Protein AF-A0A3B9IKQ6-F1 (afdb_monomer)

Sequence (474 aa):
INIDSLITGDFMYAHAGTNYLTDPALKSYWTRIHAIADELGIDLRSNPGLNPHYPVDTGCCSDAGNYEDLNIPVLWLEATNWEIGDLDGYTQTTNPGIPGGASWHDPAIDNWDVLEAAFGPDHIPGRLEDWSRLLTRLLVELTNADLAASAQSGAGFSLAMTDQLARDHQAFQAAVDRAVLALFTRRPGLGETSVDVFVEGLARPGGFDGAATADHETAGRIGFRADHRLSDLVTLGADLHLSRGRDDLAGGSDLDRTGVAFGLGVLVNDGAPGWLAASVSAGYARVDGTRAFTMASGLGATILDQRFDGQTNARSFGARIEGGWDLALGGIATGPVVGLDYTRYELDGFTETGPARTALTYPDQSYNSAQGELGWRVRGSVAIGETTTLAPYARAGWVHEFADGRPDTIRLTAGDGSSRQVVLAEADDDFGRATLGARIFFGETVSTYAEVETRFGHDDGAQTAVIAGLSLRF

Nearest PDB structures (foldseek):
  8the-assembly1_A  TM=3.976E-01  e=2.401E-04  Pseudomonas aeruginosa
  5c58-assembly1_A  TM=3.822E-01  e=7.955E-04  Serratia marcescens
  4epa-assembly1_A  TM=3.831E-01  e=1.615E-03  Yersinia pestis
  6z8i-assembly1_B  TM=3.381E-01  e=3.461E-03  Bacteroides thetaiotaomicron VPI-5482
  6v81-assembly1_A  TM=2.107E-01  e=6.498E-05  Escherichia coli BW25113

pLDDT: mean 93.84, std 6.69, range [51.78, 98.81]

Solvent-accessible surface area (backbone atoms only — not comparable to full-atom values): 23428 Å² total; per-residue (Å²): 113,41,84,46,60,68,66,58,34,74,41,39,35,47,14,17,35,68,47,20,82,82,39,67,74,33,32,51,60,34,60,49,44,50,54,50,23,62,76,71,72,47,81,64,39,54,39,84,33,84,25,88,92,36,47,59,37,24,57,73,83,50,90,57,51,77,39,32,87,67,75,46,62,30,29,39,36,32,19,20,28,58,88,37,80,86,31,67,44,71,28,8,33,90,52,80,67,37,72,88,17,47,62,73,99,38,74,92,53,49,38,69,71,46,47,30,70,51,66,35,81,62,46,59,60,49,40,54,50,53,52,49,52,51,51,52,51,42,52,31,62,76,70,40,50,54,49,54,52,34,47,52,54,49,50,54,53,51,49,33,52,54,51,52,52,53,50,52,52,51,53,52,49,51,54,50,52,53,51,58,56,42,42,81,79,60,60,58,54,80,74,31,66,34,38,37,43,33,41,38,41,37,42,27,61,41,36,86,76,32,75,43,68,35,54,32,36,42,34,39,35,42,37,40,36,39,39,34,17,77,44,76,41,39,33,40,38,37,38,44,36,40,37,41,37,40,34,42,25,74,80,74,16,38,40,38,36,44,35,42,35,38,37,44,34,38,39,42,41,66,82,58,47,53,36,38,38,40,36,39,36,43,36,41,33,42,39,39,35,37,48,41,46,72,42,60,46,99,85,68,50,77,77,43,79,47,75,30,46,36,60,36,45,36,40,36,44,35,40,35,40,37,36,35,44,38,48,78,56,96,65,32,34,34,33,50,34,44,36,41,37,38,35,40,41,39,36,53,46,35,57,35,47,74,88,51,52,58,28,44,35,45,60,66,46,73,42,38,40,32,37,37,35,51,30,41,38,40,38,38,64,43,75,52,78,95,52,30,37,42,33,41,37,37,36,42,29,46,36,37,45,77,43,80,31,58,69,45,58,49,63,35,30,30,60,76,70,53,70,48,78,43,80,48,75,69,60,74,50,56,34,35,42,37,37,45,35,37,37,40,33,48,59,91,37,39,35,38,38,43,35,39,39,37,41,37,76,37,87,57,25,32,42,49,38,42,36,41,36,44,36,41,46,88

Radius of gyration: 33.31 Å; Cα contacts (8 Å, |Δi|>4): 1153; chains: 1; bounding box: 73×35×96 Å

Structure (mmCIF, N/CA/C/O backbone):
data_AF-A0A3B9IKQ6-F1
#
_entry.id   AF-A0A3B9IKQ6-F1
#
loop_
_atom_site.group_PDB
_atom_site.id
_atom_site.type_symbol
_atom_site.label_atom_id
_atom_site.label_alt_id
_atom_site.label_comp_id
_atom_site.label_asym_id
_atom_site.label_entity_id
_atom_site.label_seq_id
_atom_site.pdbx_PDB_ins_code
_atom_site.Cartn_x
_atom_site.Cartn_y
_atom_site.Cartn_z
_atom_site.occupancy
_atom_site.B_iso_or_equiv
_atom_site.auth_seq_id
_atom_site.auth_comp_id
_atom_site.auth_asym_id
_atom_site.auth_atom_id
_atom_site.pdbx_PDB_model_num
ATOM 1 N N . ILE A 1 1 ? 12.508 -1.758 -36.535 1.00 91.88 1 ILE A N 1
ATOM 2 C CA . ILE A 1 1 ? 13.835 -1.910 -35.897 1.00 91.88 1 ILE A CA 1
ATOM 3 C C . ILE A 1 1 ? 14.622 -2.874 -36.767 1.00 91.88 1 ILE A C 1
ATOM 5 O O . ILE A 1 1 ? 14.152 -3.988 -36.962 1.00 91.88 1 ILE A O 1
ATOM 9 N N . ASN A 1 2 ? 15.725 -2.413 -37.344 1.00 91.81 2 ASN A N 1
ATOM 10 C CA . ASN A 1 2 ? 16.659 -3.197 -38.141 1.00 91.81 2 ASN A CA 1
ATOM 11 C C . ASN A 1 2 ? 17.835 -3.597 -37.259 1.00 91.81 2 ASN A C 1
ATOM 13 O O . ASN A 1 2 ? 18.358 -2.750 -36.537 1.00 91.81 2 ASN A O 1
ATOM 17 N N . ILE A 1 3 ? 18.234 -4.860 -37.323 1.00 91.44 3 ILE A N 1
ATOM 18 C CA . ILE A 1 3 ? 19.357 -5.398 -36.562 1.00 91.44 3 ILE A CA 1
ATOM 19 C C . ILE A 1 3 ? 20.368 -5.894 -37.584 1.00 91.44 3 ILE A C 1
ATOM 21 O O . ILE A 1 3 ? 20.080 -6.861 -38.285 1.00 91.44 3 ILE A O 1
ATOM 25 N N . ASP A 1 4 ? 21.514 -5.229 -37.675 1.00 85.56 4 ASP A N 1
ATOM 26 C CA . ASP A 1 4 ? 22.521 -5.513 -38.695 1.00 85.56 4 ASP A CA 1
ATOM 27 C C . ASP A 1 4 ? 23.911 -5.516 -38.061 1.00 85.56 4 ASP A C 1
ATOM 29 O O . ASP A 1 4 ? 24.271 -4.577 -37.367 1.00 85.56 4 ASP A O 1
ATOM 33 N N . SER A 1 5 ? 24.660 -6.607 -38.222 1.00 87.56 5 SER A N 1
ATOM 34 C CA . SER A 1 5 ? 25.986 -6.818 -37.621 1.00 87.56 5 SER A CA 1
ATOM 35 C C . SER A 1 5 ? 26.187 -6.232 -36.215 1.00 87.56 5 SER A C 1
ATOM 37 O O . SER A 1 5 ? 26.861 -5.226 -36.012 1.00 87.56 5 SER A O 1
ATOM 39 N N . LEU A 1 6 ? 25.653 -6.906 -35.201 1.00 92.38 6 LEU A N 1
ATOM 40 C CA . LEU A 1 6 ? 25.695 -6.427 -33.816 1.00 92.38 6 LEU A CA 1
ATOM 41 C C . LEU A 1 6 ? 27.031 -6.628 -33.083 1.00 92.38 6 LEU A C 1
ATOM 43 O O . LEU A 1 6 ? 27.211 -6.095 -31.983 1.00 92.38 6 LEU A O 1
ATOM 47 N N . ILE A 1 7 ? 27.933 -7.431 -33.648 1.00 93.69 7 ILE A N 1
ATOM 48 C CA . ILE A 1 7 ? 29.144 -7.902 -32.965 1.00 93.69 7 ILE A CA 1
ATOM 49 C C . ILE A 1 7 ? 30.390 -7.214 -33.509 1.00 93.69 7 ILE A C 1
ATOM 51 O O . ILE A 1 7 ? 31.175 -6.664 -32.739 1.00 93.69 7 ILE A O 1
ATOM 55 N N . THR A 1 8 ? 30.581 -7.238 -34.823 1.00 92.62 8 THR A N 1
ATOM 56 C CA . THR A 1 8 ? 31.809 -6.742 -35.441 1.00 92.62 8 THR A CA 1
ATOM 57 C C . THR A 1 8 ? 31.785 -5.232 -35.526 1.00 92.62 8 THR A C 1
ATOM 59 O O . THR A 1 8 ? 30.981 -4.679 -36.258 1.00 92.62 8 THR A O 1
ATOM 62 N N . GLY A 1 9 ? 32.673 -4.562 -34.796 1.00 93.94 9 GLY A N 1
ATOM 63 C CA . GLY A 1 9 ? 32.866 -3.121 -34.909 1.00 93.94 9 GLY A CA 1
ATOM 64 C C . GLY A 1 9 ? 33.375 -2.474 -33.629 1.00 93.94 9 GLY A C 1
ATOM 65 O O . GLY A 1 9 ? 33.215 -3.017 -32.534 1.00 93.94 9 GLY A O 1
ATOM 66 N N . ASP A 1 10 ? 33.984 -1.297 -33.767 1.00 95.75 10 ASP A N 1
ATOM 67 C CA . ASP A 1 10 ? 34.615 -0.611 -32.633 1.00 95.75 10 ASP A CA 1
ATOM 68 C C . ASP A 1 10 ? 33.573 -0.094 -31.624 1.00 95.75 10 ASP A C 1
ATOM 70 O O . ASP A 1 10 ? 33.793 -0.174 -30.416 1.00 95.75 10 ASP A O 1
ATOM 74 N N . PHE A 1 11 ? 32.400 0.357 -32.086 1.00 96.81 11 PHE A N 1
ATOM 75 C CA . PHE A 1 11 ? 31.364 0.964 -31.238 1.00 96.81 11 PHE A CA 1
ATOM 76 C C . PHE A 1 11 ? 29.973 0.386 -31.513 1.00 96.81 11 PHE A C 1
ATOM 78 O O . PHE A 1 11 ? 29.773 -0.332 -32.493 1.00 96.81 11 PHE A O 1
ATOM 85 N N . MET A 1 12 ? 29.020 0.630 -30.613 1.00 97.69 12 MET A N 1
ATOM 86 C CA . MET A 1 12 ? 27.598 0.344 -30.829 1.00 97.69 12 MET A CA 1
ATOM 87 C C . MET A 1 12 ? 26.927 1.598 -31.366 1.00 97.69 12 MET A C 1
ATOM 89 O O . MET A 1 12 ? 27.164 2.688 -30.848 1.00 97.69 12 MET A O 1
ATOM 93 N N . TYR A 1 13 ? 26.061 1.446 -32.358 1.00 96.62 13 TYR A N 1
ATOM 94 C CA . TYR A 1 13 ? 25.337 2.554 -32.949 1.00 96.62 13 TYR A CA 1
ATOM 95 C C . TYR A 1 13 ? 23.838 2.286 -33.056 1.00 96.62 13 TYR A C 1
ATOM 97 O O . TYR A 1 13 ? 23.398 1.186 -33.389 1.00 96.62 13 TYR A O 1
ATOM 105 N N . ALA A 1 14 ? 23.056 3.332 -32.803 1.00 96.38 14 ALA A N 1
ATOM 106 C CA . ALA A 1 14 ? 21.633 3.381 -33.077 1.00 96.38 14 ALA A CA 1
ATOM 107 C C . ALA A 1 14 ? 21.286 4.640 -33.876 1.00 96.38 14 ALA A C 1
ATOM 109 O O . ALA A 1 14 ? 21.559 5.761 -33.436 1.00 96.38 14 ALA A O 1
ATOM 110 N N . HIS A 1 15 ? 20.637 4.455 -35.024 1.00 94.44 15 HIS A N 1
ATOM 111 C CA . HIS A 1 15 ? 20.332 5.515 -35.990 1.00 94.44 15 HIS A CA 1
ATOM 112 C C . HIS A 1 15 ? 18.843 5.569 -36.336 1.00 94.44 15 HIS A C 1
ATOM 114 O O . HIS A 1 15 ? 18.180 4.536 -36.376 1.00 94.44 15 HIS A O 1
ATOM 120 N N . ALA A 1 16 ? 18.318 6.757 -36.623 1.00 95.31 16 ALA A N 1
ATOM 121 C CA . ALA A 1 16 ? 16.944 6.980 -37.071 1.00 95.31 16 ALA A CA 1
ATOM 122 C C . ALA A 1 16 ? 16.836 7.040 -38.599 1.00 95.31 16 ALA A C 1
ATOM 124 O O . ALA A 1 16 ? 17.741 7.567 -39.232 1.00 95.31 16 ALA A O 1
ATOM 125 N N . GLY A 1 17 ? 15.695 6.625 -39.162 1.00 93.06 17 GLY A N 1
ATOM 126 C CA . GLY A 1 17 ? 15.324 6.776 -40.585 1.00 93.06 17 GLY A CA 1
ATOM 127 C C . GLY A 1 17 ? 15.611 8.153 -41.194 1.00 93.06 17 GLY A C 1
ATOM 128 O O . GLY A 1 17 ? 15.305 9.156 -40.561 1.00 93.06 17 GLY A O 1
ATOM 129 N N . THR A 1 18 ? 16.096 8.261 -42.437 1.00 92.31 18 THR A N 1
ATOM 130 C CA . THR A 1 18 ? 16.256 9.580 -43.095 1.00 92.31 18 THR A CA 1
ATOM 131 C C . THR A 1 18 ? 14.928 10.333 -43.212 1.00 92.31 18 THR A C 1
ATOM 133 O O . THR A 1 18 ? 14.910 11.566 -43.187 1.00 92.31 18 THR A O 1
ATOM 136 N N . ASN A 1 19 ? 13.803 9.611 -43.226 1.00 92.06 19 ASN A N 1
ATOM 137 C CA . ASN A 1 19 ? 12.459 10.180 -43.139 1.00 92.06 19 ASN A CA 1
ATOM 138 C C . ASN A 1 19 ? 12.243 11.110 -41.926 1.00 92.06 19 ASN A C 1
ATOM 140 O O . ASN A 1 19 ? 11.453 12.055 -42.036 1.00 92.06 19 ASN A O 1
ATOM 144 N N . TYR A 1 20 ? 12.987 10.952 -40.820 1.00 94.00 20 TYR A N 1
ATOM 145 C CA . TYR A 1 20 ? 12.881 11.865 -39.676 1.00 94.00 20 TYR A CA 1
ATOM 146 C C . TYR A 1 20 ? 13.282 13.309 -40.029 1.00 94.00 20 TYR A C 1
ATOM 148 O O . TYR A 1 20 ? 12.803 14.257 -39.405 1.00 94.00 20 TYR A O 1
ATOM 156 N N . LEU A 1 21 ? 14.143 13.504 -41.036 1.00 93.44 21 LEU A N 1
ATOM 157 C CA . LEU A 1 21 ? 14.555 14.836 -41.494 1.00 93.44 21 LEU A CA 1
ATOM 158 C C . LEU A 1 21 ? 13.370 15.640 -42.039 1.00 93.44 21 LEU A C 1
ATOM 160 O O . LEU A 1 21 ? 13.374 16.869 -41.978 1.00 93.44 21 LEU A O 1
ATOM 164 N N . THR A 1 22 ? 12.360 14.945 -42.567 1.00 94.19 22 THR A N 1
ATOM 165 C CA . THR A 1 22 ? 11.115 15.550 -43.052 1.00 94.19 22 THR A CA 1
ATOM 166 C C . THR A 1 22 ? 10.028 15.600 -41.982 1.00 94.19 22 THR A C 1
ATOM 168 O O . THR A 1 22 ? 9.298 16.587 -41.915 1.00 94.19 22 THR A O 1
ATOM 171 N N . ASP A 1 23 ? 9.958 14.585 -41.116 1.00 95.06 23 ASP A N 1
ATOM 172 C CA . ASP A 1 23 ? 9.051 14.533 -39.970 1.00 95.06 23 ASP A CA 1
ATOM 173 C C . ASP A 1 23 ? 9.818 14.167 -38.686 1.00 95.06 23 ASP A C 1
ATOM 175 O O . ASP A 1 23 ? 10.052 12.985 -38.409 1.00 95.06 23 ASP A O 1
ATOM 179 N N . PRO A 1 24 ? 10.175 15.161 -37.852 1.00 95.56 24 PRO A N 1
ATOM 180 C CA . PRO A 1 24 ? 10.923 14.927 -36.621 1.00 95.56 24 PRO A CA 1
ATOM 181 C C . PRO A 1 24 ? 10.269 13.936 -35.646 1.00 95.56 24 PRO A C 1
ATOM 183 O O . PRO A 1 24 ? 10.978 13.349 -34.826 1.00 95.56 24 PRO A O 1
ATOM 186 N N . ALA A 1 25 ? 8.949 13.708 -35.718 1.00 95.00 25 ALA A N 1
ATOM 187 C CA . ALA A 1 25 ? 8.264 12.734 -34.864 1.00 95.00 25 ALA A CA 1
ATOM 188 C C . ALA A 1 25 ? 8.708 11.284 -35.142 1.00 95.00 25 ALA A C 1
ATOM 190 O O . ALA A 1 25 ? 8.683 10.433 -34.245 1.00 95.00 25 ALA A O 1
ATOM 191 N N . LEU A 1 26 ? 9.189 10.999 -36.357 1.00 95.25 26 LEU A N 1
ATOM 192 C CA . LEU A 1 26 ? 9.688 9.678 -36.749 1.00 95.25 26 LEU A CA 1
ATOM 193 C C . LEU A 1 26 ? 11.037 9.331 -36.097 1.00 95.25 26 LEU A C 1
ATOM 195 O O . LEU A 1 26 ? 11.430 8.167 -36.097 1.00 95.25 26 LEU A O 1
ATOM 199 N N . LYS A 1 27 ? 11.697 10.295 -35.435 1.00 95.69 27 LYS A N 1
ATOM 200 C CA . LYS A 1 27 ? 12.903 10.066 -34.616 1.00 95.69 27 LYS A CA 1
ATOM 201 C C . LYS A 1 27 ? 12.607 9.413 -33.254 1.00 95.69 27 LYS A C 1
ATOM 203 O O . LYS A 1 27 ? 13.521 9.150 -32.477 1.00 95.69 27 LYS A O 1
ATOM 208 N N . SER A 1 28 ? 11.339 9.132 -32.950 1.00 94.56 28 SER A N 1
ATOM 209 C CA . SER A 1 28 ? 10.881 8.638 -31.642 1.00 94.56 28 SER A CA 1
ATOM 210 C C . SER A 1 28 ? 11.640 7.414 -31.112 1.00 94.56 28 SER A C 1
ATOM 212 O O . SER A 1 28 ? 12.016 7.404 -29.941 1.00 94.56 28 SER A O 1
ATOM 214 N N . TYR A 1 29 ? 11.915 6.402 -31.943 1.00 95.81 29 TYR A N 1
ATOM 215 C CA . TYR A 1 29 ? 12.634 5.193 -31.507 1.00 95.81 29 TYR A CA 1
ATOM 216 C C . TYR A 1 29 ? 14.092 5.477 -31.148 1.00 95.81 29 TYR A C 1
ATOM 218 O O . TYR A 1 29 ? 14.589 4.950 -30.155 1.00 95.81 29 TYR A O 1
ATOM 226 N N . TRP A 1 30 ? 14.750 6.344 -31.918 1.00 96.75 30 TRP A N 1
ATOM 227 C CA . TRP A 1 30 ? 16.113 6.791 -31.642 1.00 96.75 30 TRP A CA 1
ATOM 228 C C . TRP A 1 30 ? 16.173 7.572 -30.333 1.00 96.75 30 TRP A C 1
ATOM 230 O O . TRP A 1 30 ? 16.965 7.242 -29.457 1.00 96.75 30 TRP A O 1
ATOM 240 N N . THR A 1 31 ? 15.274 8.544 -30.144 1.00 96.38 31 THR A N 1
ATOM 241 C CA . THR A 1 31 ? 15.234 9.339 -28.907 1.00 96.38 31 THR A CA 1
ATOM 242 C C . THR A 1 31 ? 15.035 8.442 -27.691 1.00 96.38 31 THR A C 1
ATOM 244 O O . THR A 1 31 ? 15.656 8.654 -26.654 1.00 96.38 31 THR A O 1
ATOM 247 N N . ARG A 1 32 ? 14.191 7.416 -27.828 1.00 95.88 32 ARG A N 1
ATOM 248 C CA . ARG A 1 32 ? 13.893 6.474 -26.756 1.00 95.88 32 ARG A CA 1
ATOM 249 C C . ARG A 1 32 ? 15.078 5.573 -26.416 1.00 95.88 32 ARG A C 1
ATOM 251 O O . ARG A 1 32 ? 15.425 5.471 -25.247 1.00 95.88 32 ARG A O 1
ATOM 258 N N . ILE A 1 33 ? 15.694 4.927 -27.408 1.00 97.88 33 ILE A N 1
ATOM 259 C CA . ILE A 1 33 ? 16.785 3.976 -27.151 1.00 97.88 33 ILE A CA 1
ATOM 260 C C . ILE A 1 33 ? 18.044 4.666 -26.620 1.00 97.88 33 ILE A C 1
ATOM 262 O O . ILE A 1 33 ? 18.719 4.092 -25.776 1.00 97.88 33 ILE A O 1
ATOM 266 N N . HIS A 1 34 ? 18.324 5.901 -27.049 1.00 98.12 34 HIS A N 1
ATOM 267 C CA . HIS A 1 34 ? 19.445 6.686 -26.523 1.00 98.12 34 HIS A CA 1
ATOM 268 C C . HIS A 1 34 ? 19.218 7.100 -25.067 1.00 98.12 34 HIS A C 1
ATOM 270 O O . HIS A 1 34 ? 20.105 6.916 -24.245 1.00 98.12 34 HIS A O 1
ATOM 276 N N . ALA A 1 35 ? 18.000 7.522 -24.706 1.00 95.94 35 ALA A N 1
ATOM 277 C CA . ALA A 1 35 ? 17.664 7.770 -23.303 1.00 95.94 35 ALA A CA 1
ATOM 278 C C . ALA A 1 35 ? 17.797 6.500 -22.437 1.00 95.94 35 ALA A C 1
ATOM 280 O O . ALA A 1 35 ? 18.306 6.561 -21.322 1.00 95.94 35 ALA A O 1
ATOM 281 N N . ILE A 1 36 ? 17.389 5.336 -22.960 1.00 96.38 36 ILE A N 1
ATOM 282 C CA . ILE A 1 36 ? 17.585 4.047 -22.280 1.00 96.38 36 ILE A CA 1
ATOM 283 C C . ILE A 1 36 ? 19.079 3.723 -22.134 1.00 96.38 36 ILE A C 1
ATOM 285 O O . ILE A 1 36 ? 19.495 3.236 -21.086 1.00 96.38 36 ILE A O 1
ATOM 289 N N . ALA A 1 37 ? 19.885 3.954 -23.171 1.00 98.00 37 ALA A N 1
ATOM 290 C CA . ALA A 1 37 ? 21.322 3.701 -23.126 1.00 98.00 37 ALA A CA 1
ATOM 291 C C . ALA A 1 37 ? 22.006 4.557 -22.054 1.00 98.00 37 ALA A C 1
ATOM 293 O O . ALA A 1 37 ? 22.774 4.017 -21.257 1.00 98.00 37 ALA A O 1
ATOM 294 N N . ASP A 1 38 ? 21.642 5.840 -21.965 1.00 96.38 38 ASP A N 1
ATOM 295 C CA . ASP A 1 38 ? 22.098 6.747 -20.910 1.00 96.38 38 ASP A CA 1
ATOM 296 C C . ASP A 1 38 ? 21.705 6.235 -19.510 1.00 96.38 38 ASP A C 1
ATOM 298 O O . ASP A 1 38 ? 22.537 6.220 -18.602 1.00 96.38 38 ASP A O 1
ATOM 302 N N . GLU A 1 39 ? 20.463 5.761 -19.328 1.00 93.38 39 GLU A N 1
ATOM 303 C CA . GLU A 1 39 ? 19.993 5.171 -18.061 1.00 93.38 39 GLU A CA 1
ATOM 304 C C . GLU A 1 39 ? 20.757 3.895 -17.676 1.00 93.38 39 GLU A C 1
ATOM 306 O O . GLU A 1 39 ? 21.011 3.654 -16.494 1.00 93.38 39 GLU A O 1
ATOM 311 N N . LEU A 1 40 ? 21.108 3.064 -18.661 1.00 94.00 40 LEU A N 1
ATOM 312 C CA . LEU A 1 40 ? 21.810 1.795 -18.457 1.00 94.00 40 LEU A CA 1
ATOM 313 C C . LEU A 1 40 ? 23.338 1.946 -18.414 1.00 94.00 40 LEU A C 1
ATOM 315 O O . LEU A 1 40 ? 24.024 0.983 -18.069 1.00 94.00 40 LEU A O 1
ATOM 319 N N . GLY A 1 41 ? 23.873 3.123 -18.750 1.00 96.38 41 GLY A N 1
ATOM 320 C CA . GLY A 1 41 ? 25.312 3.363 -18.863 1.00 96.38 41 GLY A CA 1
ATOM 321 C C . GLY A 1 41 ? 25.971 2.632 -20.039 1.00 96.38 41 GLY A C 1
ATOM 322 O O . GLY A 1 41 ? 27.142 2.270 -19.942 1.00 96.38 41 GLY A O 1
ATOM 323 N N . ILE A 1 42 ? 25.229 2.389 -21.123 1.00 97.75 42 ILE A N 1
ATOM 324 C CA . ILE A 1 42 ? 25.717 1.718 -22.337 1.00 97.75 42 ILE A CA 1
ATOM 325 C C . ILE A 1 42 ? 26.203 2.783 -23.333 1.00 97.75 42 ILE A C 1
ATOM 327 O O . ILE A 1 42 ? 25.449 3.698 -23.658 1.00 97.75 42 ILE A O 1
ATOM 331 N N . ASP A 1 43 ? 27.439 2.664 -23.843 1.00 97.44 43 ASP A N 1
ATOM 332 C CA . ASP A 1 43 ? 27.979 3.554 -24.896 1.00 97.44 43 ASP A CA 1
ATOM 333 C C . ASP A 1 43 ? 27.297 3.255 -26.239 1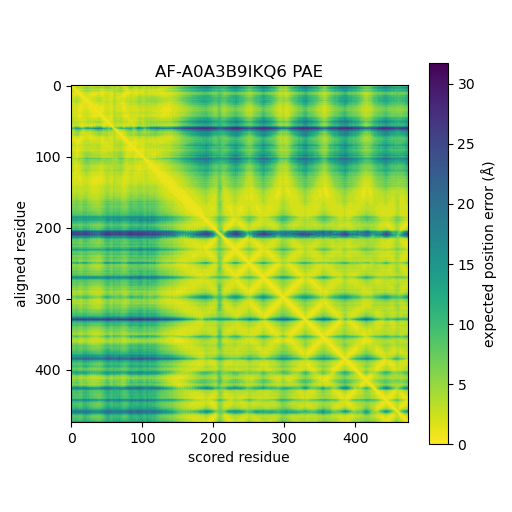.00 97.44 43 ASP A C 1
ATOM 335 O O . ASP A 1 43 ? 27.798 2.484 -27.061 1.00 97.44 43 ASP A O 1
ATOM 339 N N . LEU A 1 44 ? 26.120 3.848 -26.436 1.00 98.19 44 LEU A N 1
ATOM 340 C CA . LEU A 1 44 ? 25.368 3.791 -27.679 1.00 98.19 44 LEU A CA 1
ATOM 341 C C . LEU A 1 44 ? 25.546 5.100 -28.442 1.00 98.19 44 LEU A C 1
ATOM 343 O O . LEU A 1 44 ? 25.122 6.169 -28.009 1.00 98.19 44 LEU A O 1
ATOM 347 N N . ARG A 1 45 ? 26.158 5.013 -29.616 1.00 97.38 45 ARG A N 1
ATOM 348 C CA . ARG A 1 45 ? 26.464 6.172 -30.448 1.00 97.38 45 ARG A CA 1
ATOM 349 C C . ARG A 1 45 ? 25.439 6.359 -31.546 1.00 97.38 45 ARG A C 1
ATOM 351 O O . ARG A 1 45 ? 24.574 5.526 -31.803 1.00 97.38 45 ARG A O 1
ATOM 358 N N . SER A 1 46 ? 25.548 7.493 -32.210 1.00 95.19 46 SER A N 1
ATOM 359 C CA . SER A 1 46 ? 24.766 7.826 -33.386 1.00 95.19 46 SER A CA 1
ATOM 360 C C . SER A 1 46 ? 25.696 8.364 -34.467 1.00 95.19 46 SER A C 1
ATOM 362 O O . SER A 1 46 ? 26.819 8.776 -34.169 1.00 95.19 46 SER A O 1
ATOM 364 N N . ASN A 1 47 ? 25.264 8.317 -35.725 1.00 93.44 47 ASN A N 1
ATOM 365 C CA . ASN A 1 47 ? 26.090 8.716 -36.855 1.00 93.44 47 ASN A CA 1
ATOM 366 C C . ASN A 1 47 ? 26.399 10.216 -36.701 1.00 93.44 47 ASN A C 1
ATOM 368 O O . ASN A 1 47 ? 25.461 11.016 -36.646 1.00 93.44 47 ASN A O 1
ATOM 372 N N . PRO A 1 48 ? 27.681 10.619 -36.647 1.00 93.94 48 PRO A N 1
ATOM 373 C CA . PRO A 1 48 ? 28.066 12.017 -36.465 1.00 93.94 48 PRO A CA 1
ATOM 374 C C . PRO A 1 48 ? 27.752 12.917 -37.673 1.00 93.94 48 PRO A C 1
ATOM 376 O O . PRO A 1 48 ? 27.878 14.137 -37.570 1.00 93.94 48 PRO A O 1
ATOM 379 N N . GLY A 1 49 ? 27.359 12.353 -38.819 1.00 94.06 49 GLY A N 1
ATOM 380 C CA . GLY A 1 49 ? 27.077 13.100 -40.046 1.00 94.06 49 GLY A CA 1
ATOM 381 C C . GLY A 1 49 ? 28.337 13.530 -40.801 1.00 94.06 49 GLY A C 1
ATOM 382 O O . GLY A 1 49 ? 28.329 14.563 -41.470 1.00 94.06 49 GLY A O 1
ATOM 383 N N . LEU A 1 50 ? 29.436 12.775 -40.672 1.00 94.75 50 LEU A N 1
ATOM 384 C CA . LEU A 1 50 ? 30.708 13.078 -41.347 1.00 94.75 50 LEU A CA 1
ATOM 385 C C . LEU A 1 50 ? 30.649 12.843 -42.864 1.00 94.75 50 LEU A C 1
ATOM 387 O O . LEU A 1 50 ? 31.400 13.473 -43.611 1.00 94.75 50 LEU A O 1
ATOM 391 N N . ASN A 1 51 ? 29.739 11.984 -43.328 1.00 92.94 51 ASN A N 1
ATOM 392 C CA . ASN A 1 51 ? 29.470 11.765 -44.743 1.00 92.94 51 ASN A CA 1
ATOM 393 C C . ASN A 1 51 ? 28.209 12.533 -45.173 1.00 92.94 51 ASN A C 1
ATOM 395 O O . ASN A 1 51 ? 27.134 12.272 -44.640 1.00 92.94 51 ASN A O 1
ATOM 399 N N . PRO A 1 52 ? 28.284 13.433 -46.172 1.00 89.38 52 PRO A N 1
ATOM 400 C CA . PRO A 1 52 ? 27.129 14.207 -46.631 1.00 89.38 52 PRO A CA 1
ATOM 401 C C . PRO A 1 52 ? 25.932 13.379 -47.126 1.00 89.38 52 PRO A C 1
ATOM 403 O O . PRO A 1 52 ? 24.823 13.908 -47.172 1.00 89.38 52 PRO A O 1
ATOM 406 N N . HIS A 1 53 ? 26.139 12.116 -47.516 1.00 88.81 53 HIS A N 1
ATOM 407 C CA . HIS A 1 53 ? 25.058 11.212 -47.929 1.00 88.81 53 HIS A CA 1
ATOM 408 C C . HIS A 1 53 ? 24.281 10.629 -46.744 1.00 88.81 53 HIS A C 1
ATOM 410 O O . HIS A 1 53 ? 23.134 10.229 -46.922 1.00 88.81 53 HIS A O 1
ATOM 416 N N . TYR A 1 54 ? 24.878 10.634 -45.550 1.00 90.69 54 TYR A N 1
ATOM 417 C CA . TYR A 1 54 ? 24.281 10.146 -44.310 1.00 90.69 54 TYR A CA 1
ATOM 418 C C . TYR A 1 54 ? 24.295 11.277 -43.282 1.00 90.69 54 TYR A C 1
ATOM 420 O O . TYR A 1 54 ? 25.243 11.390 -42.499 1.00 90.69 54 TYR A O 1
ATOM 428 N N . PRO A 1 55 ? 23.275 12.156 -43.296 1.00 92.75 55 PRO A N 1
ATOM 429 C CA . PRO A 1 55 ? 23.125 13.209 -42.302 1.00 92.75 55 PRO A CA 1
ATOM 430 C C . PRO A 1 55 ? 23.241 12.688 -40.864 1.00 92.75 55 PRO A C 1
ATOM 432 O O . PRO A 1 55 ? 23.042 11.502 -40.596 1.00 92.75 55 PRO A O 1
ATOM 435 N N . VAL A 1 56 ? 23.533 13.598 -39.931 1.00 94.00 56 VAL A N 1
ATOM 436 C CA . VAL A 1 56 ? 23.625 13.272 -38.499 1.00 94.00 56 VAL A CA 1
ATOM 437 C C . VAL A 1 56 ? 22.434 12.424 -38.053 1.00 94.00 56 VAL A C 1
ATOM 439 O O . VAL A 1 56 ? 21.319 12.643 -38.504 1.00 94.00 56 VAL A O 1
ATOM 442 N N . ASP A 1 57 ? 22.679 11.438 -37.200 1.00 94.62 57 ASP A N 1
ATOM 443 C CA . ASP A 1 57 ? 21.697 10.486 -36.678 1.00 94.62 57 ASP A CA 1
ATOM 444 C C . ASP A 1 57 ? 21.006 9.555 -37.676 1.00 94.62 57 ASP A C 1
ATOM 446 O O . ASP A 1 57 ? 20.195 8.733 -37.249 1.00 94.62 57 ASP A O 1
ATOM 450 N N . THR A 1 58 ? 21.340 9.620 -38.965 1.00 92.75 58 THR A N 1
ATOM 451 C CA . THR A 1 58 ? 20.795 8.705 -39.976 1.00 92.75 58 THR A CA 1
ATOM 452 C C . THR A 1 58 ? 21.696 7.498 -40.210 1.00 92.75 58 THR A C 1
ATOM 454 O O . THR A 1 58 ? 22.915 7.598 -40.094 1.00 92.75 58 THR A O 1
ATOM 457 N N . GLY A 1 59 ? 21.090 6.350 -40.510 1.00 85.50 59 GLY A N 1
ATOM 458 C CA . GLY A 1 59 ? 21.790 5.125 -40.901 1.00 85.50 59 GLY A CA 1
ATOM 459 C C . GLY A 1 59 ? 21.717 4.892 -42.410 1.00 85.50 59 GLY A C 1
ATOM 460 O O . GLY A 1 59 ? 21.054 5.640 -43.133 1.00 85.50 59 GLY A O 1
ATOM 461 N N . CYS A 1 60 ? 22.379 3.838 -42.891 1.00 73.75 60 CYS A N 1
ATOM 462 C CA . CYS A 1 60 ? 22.298 3.429 -44.293 1.00 73.75 60 CYS A CA 1
ATOM 463 C C . CYS A 1 60 ? 21.285 2.304 -44.519 1.00 73.75 60 CYS A C 1
ATOM 465 O O . CYS A 1 60 ? 21.310 1.281 -43.841 1.00 73.75 60 CYS A O 1
ATOM 467 N N . CYS A 1 61 ? 20.429 2.524 -45.520 1.00 69.50 61 CYS A N 1
ATOM 468 C CA . CYS A 1 61 ? 20.071 1.689 -46.682 1.00 69.50 61 CYS A CA 1
ATOM 469 C C . CYS A 1 61 ? 19.855 0.158 -46.593 1.00 69.50 61 CYS A C 1
ATOM 471 O O . CYS A 1 61 ? 19.580 -0.449 -47.629 1.00 69.50 61 CYS A O 1
ATOM 473 N N . SER A 1 62 ? 19.942 -0.470 -45.423 1.00 70.06 62 SER A N 1
ATOM 474 C CA . SER A 1 62 ? 19.627 -1.891 -45.212 1.00 70.06 62 SER A CA 1
ATOM 475 C C . SER A 1 62 ? 18.109 -2.148 -45.355 1.00 70.06 62 SER A C 1
ATOM 477 O O . SER A 1 62 ? 17.346 -1.261 -45.753 1.00 70.06 62 SER A O 1
ATOM 479 N N . ASP A 1 63 ? 17.635 -3.347 -45.016 1.00 77.06 63 ASP A N 1
ATOM 480 C CA . ASP A 1 63 ? 16.262 -3.832 -45.259 1.00 77.06 63 ASP A CA 1
ATOM 481 C C . ASP A 1 63 ? 15.145 -2.884 -44.775 1.00 77.06 63 ASP A C 1
ATOM 483 O O . ASP A 1 63 ? 14.031 -2.882 -45.317 1.00 77.06 63 ASP A O 1
ATOM 487 N N . ALA A 1 64 ? 15.435 -2.039 -43.782 1.00 80.81 64 ALA A N 1
ATOM 488 C CA . ALA A 1 64 ? 14.492 -1.060 -43.258 1.00 80.81 64 ALA A CA 1
ATOM 489 C C . ALA A 1 64 ? 14.271 0.194 -44.135 1.00 80.81 64 ALA A C 1
ATOM 491 O O . ALA A 1 64 ? 13.304 0.917 -43.890 1.00 80.81 64 ALA A O 1
ATOM 492 N N . GLY A 1 65 ? 15.077 0.434 -45.176 1.00 83.38 65 GLY A N 1
ATOM 493 C CA . GLY A 1 65 ? 14.927 1.607 -46.053 1.00 83.38 65 GLY A CA 1
ATOM 494 C C . GLY A 1 65 ? 13.566 1.668 -46.760 1.00 83.38 65 GLY A C 1
ATOM 495 O O . GLY A 1 65 ? 12.964 2.731 -46.878 1.00 83.38 65 GLY A O 1
ATOM 496 N N . ASN A 1 66 ? 12.999 0.510 -47.121 1.00 86.69 66 ASN A N 1
ATOM 497 C CA . ASN A 1 66 ? 11.674 0.426 -47.756 1.00 86.69 66 ASN A CA 1
ATOM 498 C C . ASN A 1 66 ? 10.519 0.926 -46.861 1.00 86.69 66 ASN A C 1
ATOM 500 O O . ASN A 1 66 ? 9.416 1.159 -47.352 1.00 86.69 66 ASN A O 1
ATOM 504 N N . TYR A 1 67 ? 10.740 1.053 -45.548 1.00 89.31 67 TYR A N 1
ATOM 505 C CA . TYR A 1 67 ? 9.729 1.515 -44.593 1.00 89.31 67 TYR A CA 1
ATOM 506 C C . TYR A 1 67 ? 9.752 3.035 -44.410 1.00 89.31 67 TYR A C 1
ATOM 508 O O . TYR A 1 67 ? 8.789 3.603 -43.889 1.00 89.31 67 TYR A O 1
ATOM 516 N N . GLU A 1 68 ? 10.818 3.703 -44.853 1.00 88.94 68 GLU A N 1
ATOM 517 C CA . GLU A 1 68 ? 10.963 5.148 -44.706 1.00 88.94 68 GLU A CA 1
ATOM 518 C C . GLU A 1 68 ? 9.913 5.906 -45.519 1.00 88.94 68 GLU A C 1
ATOM 520 O O . GLU A 1 68 ? 9.235 6.780 -44.972 1.00 88.94 68 GLU A O 1
ATOM 525 N N . ASP A 1 69 ? 9.688 5.474 -46.765 1.00 88.81 69 ASP A N 1
ATOM 526 C CA . ASP A 1 69 ? 8.663 5.998 -47.682 1.00 88.81 69 ASP A CA 1
ATOM 527 C C . ASP A 1 69 ? 7.225 5.793 -47.168 1.00 88.81 69 ASP A C 1
ATOM 529 O O . ASP A 1 69 ? 6.280 6.424 -47.648 1.00 88.81 69 ASP A O 1
ATOM 533 N N . LEU A 1 70 ? 7.040 4.913 -46.179 1.00 92.00 70 LEU A N 1
ATOM 534 C CA . LEU A 1 70 ? 5.751 4.638 -45.541 1.00 92.00 70 LEU A CA 1
ATOM 535 C C . LEU A 1 70 ? 5.516 5.484 -44.281 1.00 92.00 70 LEU A C 1
ATOM 537 O O . LEU A 1 70 ? 4.510 5.281 -43.602 1.00 92.00 70 LEU A O 1
ATOM 541 N N . ASN A 1 71 ? 6.417 6.423 -43.960 1.00 90.25 71 ASN A N 1
ATOM 542 C CA . ASN A 1 71 ? 6.400 7.218 -42.725 1.00 90.25 71 ASN A CA 1
ATOM 543 C C . ASN A 1 71 ? 6.343 6.349 -41.459 1.00 90.25 71 ASN A C 1
ATOM 545 O O . ASN A 1 71 ? 5.698 6.693 -40.468 1.00 90.25 71 ASN A O 1
ATOM 549 N N . ILE A 1 72 ? 7.004 5.192 -41.495 1.00 92.06 72 ILE A N 1
ATOM 550 C CA . ILE A 1 72 ? 7.168 4.331 -40.328 1.00 92.06 72 ILE A CA 1
ATOM 551 C C . ILE A 1 72 ? 8.466 4.754 -39.621 1.00 92.06 72 ILE A C 1
ATOM 553 O O . ILE A 1 72 ? 9.490 4.905 -40.293 1.00 92.06 72 ILE A O 1
ATOM 557 N N . PRO A 1 73 ? 8.470 4.944 -38.286 1.00 93.12 73 PRO A N 1
ATOM 558 C CA . PRO A 1 73 ? 9.701 5.175 -37.539 1.00 93.12 73 PRO A CA 1
ATOM 559 C C . PRO A 1 73 ? 10.688 4.018 -37.734 1.00 93.12 73 PRO A C 1
ATOM 561 O O . PRO A 1 73 ? 10.394 2.862 -37.410 1.00 93.12 73 PRO A O 1
ATOM 564 N N . VAL A 1 74 ? 11.872 4.331 -38.256 1.00 93.62 74 VAL A N 1
ATOM 565 C CA . VAL A 1 74 ? 12.954 3.365 -38.463 1.00 93.62 74 VAL A CA 1
ATOM 566 C C . VAL A 1 74 ? 14.034 3.578 -37.409 1.00 93.62 74 VAL A C 1
ATOM 568 O O . VAL A 1 74 ? 14.379 4.709 -37.075 1.00 93.62 74 VAL A O 1
ATOM 571 N N . LEU A 1 75 ? 14.553 2.465 -36.894 1.00 94.69 75 LEU A N 1
ATOM 572 C CA . LEU A 1 75 ? 15.704 2.414 -36.003 1.00 94.69 75 LEU A CA 1
ATOM 573 C C . LEU A 1 75 ? 16.664 1.354 -36.536 1.00 94.69 75 LEU A C 1
ATOM 575 O O . LEU A 1 75 ? 16.255 0.193 -36.608 1.00 94.69 75 LEU A O 1
ATOM 579 N N . TRP A 1 76 ? 17.885 1.736 -36.888 1.00 93.56 76 TRP A N 1
ATOM 580 C CA . TRP A 1 76 ? 18.967 0.816 -37.240 1.00 93.56 76 TRP A CA 1
ATOM 581 C C . TRP A 1 76 ? 19.886 0.616 -36.055 1.00 93.56 76 TRP A C 1
ATOM 583 O O . TRP A 1 76 ? 20.291 1.601 -35.444 1.00 93.56 76 TRP A O 1
ATOM 593 N N . LEU A 1 77 ? 20.191 -0.640 -35.750 1.00 94.81 77 LEU A N 1
ATOM 594 C CA . LEU A 1 77 ? 21.142 -1.034 -34.722 1.00 94.81 77 LEU A CA 1
ATOM 595 C C . LEU A 1 77 ? 22.288 -1.787 -35.378 1.00 94.81 77 LEU A C 1
ATOM 597 O O . LEU A 1 77 ? 22.038 -2.782 -36.062 1.00 94.81 77 LEU A O 1
ATOM 601 N N . GLU A 1 78 ? 23.509 -1.324 -35.137 1.00 93.81 78 GLU A N 1
ATOM 602 C CA . GLU A 1 78 ? 24.714 -1.926 -35.697 1.00 93.81 78 GLU A CA 1
ATOM 603 C C . GLU A 1 78 ? 25.938 -1.743 -34.802 1.00 93.81 78 GLU A C 1
ATOM 605 O O . GLU A 1 78 ? 26.018 -0.825 -33.982 1.00 93.81 78 GLU A O 1
ATOM 610 N N . ALA A 1 79 ? 26.914 -2.633 -34.957 1.00 95.12 79 ALA A N 1
ATOM 611 C CA . ALA A 1 79 ? 28.278 -2.412 -34.514 1.00 95.12 79 ALA A CA 1
ATOM 612 C C . ALA A 1 79 ? 29.121 -1.988 -35.720 1.00 95.12 79 ALA A C 1
ATOM 614 O O . ALA A 1 79 ? 29.147 -2.665 -36.746 1.00 95.12 79 ALA A O 1
ATOM 615 N N . THR A 1 80 ? 29.783 -0.838 -35.609 1.00 94.88 80 THR A N 1
ATOM 616 C CA . THR A 1 80 ? 30.616 -0.289 -36.685 1.00 94.88 80 THR A CA 1
ATOM 617 C C . THR A 1 80 ? 31.526 0.830 -36.158 1.00 94.88 80 THR A C 1
ATOM 619 O O . THR A 1 80 ? 31.658 1.011 -34.942 1.00 94.88 80 THR A O 1
ATOM 622 N N . ASN A 1 81 ? 32.160 1.580 -37.059 1.00 95.25 81 ASN A N 1
ATOM 623 C CA . ASN A 1 81 ? 32.885 2.809 -36.793 1.00 95.25 81 ASN A CA 1
ATOM 624 C C . ASN A 1 81 ? 32.656 3.818 -37.937 1.00 95.25 81 ASN A C 1
ATOM 626 O O . ASN A 1 81 ? 33.249 3.733 -39.009 1.00 95.25 81 ASN A O 1
ATOM 630 N N . TRP A 1 82 ? 31.810 4.820 -37.687 1.00 94.62 82 TRP A N 1
ATOM 631 C CA . TRP A 1 82 ? 31.451 5.852 -38.673 1.00 94.62 82 TRP A CA 1
ATOM 632 C C . TRP A 1 82 ? 32.563 6.889 -38.949 1.00 94.62 82 TRP A C 1
ATOM 634 O O . TRP A 1 82 ? 32.358 7.822 -39.725 1.00 94.62 82 TRP A O 1
ATOM 644 N N . GLU A 1 83 ? 33.739 6.754 -38.327 1.00 95.44 83 GLU A N 1
ATOM 645 C CA . GLU A 1 83 ? 34.877 7.675 -38.476 1.00 95.44 83 GLU A CA 1
ATOM 646 C C . GLU A 1 83 ? 35.995 7.127 -39.379 1.00 95.44 83 GLU A C 1
ATOM 648 O O . GLU A 1 83 ? 37.008 7.799 -39.591 1.00 95.44 83 GLU A O 1
ATOM 653 N N . ILE A 1 84 ? 35.831 5.915 -39.919 1.00 95.19 84 ILE A N 1
ATOM 654 C CA . ILE A 1 84 ? 36.839 5.229 -40.739 1.00 95.19 84 ILE A CA 1
ATOM 655 C C . ILE A 1 84 ? 36.272 4.776 -42.093 1.00 95.19 84 ILE A C 1
ATOM 657 O O . ILE A 1 84 ? 35.067 4.818 -42.335 1.00 95.19 84 ILE A O 1
ATOM 661 N N . GLY A 1 85 ? 37.161 4.358 -43.000 1.00 94.44 85 GLY A N 1
ATOM 662 C CA . GLY A 1 85 ? 36.782 3.953 -44.356 1.00 94.44 85 GLY A CA 1
ATOM 663 C C . GLY A 1 85 ? 36.165 5.102 -45.158 1.00 94.44 85 GLY A C 1
ATOM 664 O O . GLY A 1 85 ? 36.663 6.228 -45.117 1.00 94.44 85 GLY A O 1
ATOM 665 N N . ASP A 1 86 ? 35.067 4.808 -45.854 1.00 94.31 86 ASP A N 1
ATOM 666 C CA . ASP A 1 86 ? 34.291 5.777 -46.640 1.00 94.31 86 ASP A CA 1
ATOM 667 C C . ASP A 1 86 ? 33.259 6.554 -45.791 1.00 94.31 86 ASP A C 1
ATOM 669 O O . ASP A 1 86 ? 32.437 7.303 -46.329 1.00 94.31 86 ASP A O 1
ATOM 673 N N . LEU A 1 87 ? 33.330 6.432 -44.454 1.00 94.12 87 LEU A N 1
ATOM 674 C CA . LEU A 1 87 ? 32.463 7.124 -43.490 1.00 94.12 87 LEU A CA 1
ATOM 675 C C . LEU A 1 87 ? 30.976 6.768 -43.672 1.00 94.12 87 LEU A C 1
ATOM 677 O O . LEU A 1 87 ? 30.101 7.627 -43.589 1.00 94.12 87 LEU A O 1
ATOM 681 N N . ASP A 1 88 ? 30.695 5.509 -43.991 1.00 91.19 88 ASP A N 1
ATOM 682 C CA . ASP A 1 88 ? 29.369 4.991 -44.351 1.00 91.19 88 ASP A CA 1
ATOM 683 C C . ASP A 1 88 ? 28.913 3.806 -43.481 1.00 91.19 88 ASP A C 1
ATOM 685 O O . ASP A 1 88 ? 27.889 3.189 -43.770 1.00 91.19 88 ASP A O 1
ATOM 689 N N . GLY A 1 89 ? 29.689 3.468 -42.446 1.00 90.75 89 GLY A N 1
ATOM 690 C CA . GLY A 1 89 ? 29.438 2.323 -41.573 1.00 90.75 89 GLY A CA 1
ATOM 691 C C . GLY A 1 89 ? 29.866 0.967 -42.155 1.00 90.75 89 GLY A C 1
ATOM 692 O O . GLY A 1 89 ? 29.818 -0.029 -41.435 1.00 90.75 89 GLY A O 1
ATOM 693 N N . TYR A 1 90 ? 30.359 0.889 -43.401 1.00 91.44 90 TYR A N 1
ATOM 694 C CA . TYR A 1 90 ? 30.795 -0.386 -43.989 1.00 91.44 90 TYR A CA 1
ATOM 695 C C . TYR A 1 90 ? 32.190 -0.825 -43.521 1.00 91.44 90 TYR A C 1
ATOM 697 O O . TYR A 1 90 ? 32.508 -2.009 -43.511 1.00 91.44 90 TYR A O 1
ATOM 705 N N . THR A 1 91 ? 33.054 0.104 -43.112 1.00 94.44 91 THR A N 1
ATOM 706 C CA . THR A 1 91 ? 34.308 -0.269 -42.438 1.00 94.44 91 THR A CA 1
ATOM 707 C C . THR A 1 91 ? 34.069 -0.258 -40.934 1.00 94.44 91 THR A C 1
ATOM 709 O O . THR A 1 91 ? 33.972 0.801 -40.325 1.00 94.44 91 THR A O 1
ATOM 712 N N . GLN A 1 92 ? 33.945 -1.440 -40.335 1.00 95.00 92 GLN A N 1
ATOM 713 C CA . GLN A 1 92 ? 33.418 -1.603 -38.979 1.00 95.00 92 GLN A CA 1
ATOM 714 C C . GLN A 1 92 ? 34.469 -1.409 -37.887 1.00 95.00 92 GLN A C 1
ATOM 716 O O . GLN A 1 92 ? 34.148 -0.955 -36.787 1.00 95.00 92 GLN A O 1
ATOM 721 N N . THR A 1 93 ? 35.720 -1.787 -38.157 1.00 96.12 93 THR A N 1
ATOM 722 C CA . THR A 1 93 ? 36.792 -1.776 -37.157 1.00 96.12 93 THR A CA 1
ATOM 723 C C . THR A 1 93 ? 38.157 -1.433 -37.743 1.00 96.12 93 THR A C 1
ATOM 725 O O . THR A 1 93 ? 38.478 -1.761 -38.887 1.00 96.12 93 THR A O 1
ATOM 728 N N . THR A 1 94 ? 39.002 -0.816 -36.918 1.00 96.00 94 THR A N 1
ATOM 729 C CA . THR A 1 94 ? 40.444 -0.660 -37.188 1.00 96.00 94 THR A CA 1
ATOM 730 C C . THR A 1 94 ? 41.283 -1.863 -36.742 1.00 96.00 94 THR A C 1
ATOM 732 O O . THR A 1 94 ? 42.498 -1.882 -36.957 1.00 96.00 94 THR A O 1
ATOM 735 N N . ASN A 1 95 ? 40.665 -2.866 -36.112 1.00 95.81 95 ASN A N 1
ATOM 736 C CA . ASN A 1 95 ? 41.357 -4.017 -35.555 1.00 95.81 95 ASN A CA 1
ATOM 737 C C . ASN A 1 95 ? 41.983 -4.881 -36.669 1.00 95.81 95 ASN A C 1
ATOM 739 O O . ASN A 1 95 ? 41.258 -5.444 -37.493 1.00 95.81 95 ASN A O 1
ATOM 743 N N . PRO A 1 96 ? 43.319 -5.062 -36.686 1.00 94.06 96 PRO A N 1
ATOM 744 C CA . PRO A 1 96 ? 43.991 -5.842 -37.724 1.00 94.06 96 PRO A CA 1
ATOM 745 C C . PRO A 1 96 ? 43.624 -7.334 -37.703 1.00 94.06 96 PRO A C 1
ATOM 747 O O . PRO A 1 96 ? 43.908 -8.034 -38.675 1.00 94.06 96 PRO A O 1
ATOM 750 N N . GLY A 1 97 ? 43.005 -7.822 -36.620 1.00 93.31 97 GLY A N 1
ATOM 751 C CA . GLY A 1 97 ? 42.447 -9.171 -36.523 1.00 93.31 97 GLY A CA 1
ATOM 752 C C . GLY A 1 97 ? 41.260 -9.423 -37.457 1.00 93.31 97 GLY A C 1
ATOM 753 O O . GLY A 1 97 ? 40.947 -10.582 -37.708 1.00 93.31 97 GLY A O 1
ATOM 754 N N . ILE A 1 98 ? 40.651 -8.368 -38.013 1.00 95.31 98 ILE A N 1
ATOM 755 C CA . ILE A 1 98 ? 39.589 -8.440 -39.023 1.00 95.31 98 ILE A CA 1
ATOM 756 C C . ILE A 1 98 ? 40.127 -7.866 -40.345 1.00 95.31 98 ILE A C 1
ATOM 758 O O . ILE A 1 98 ? 40.109 -6.649 -40.558 1.00 95.31 98 ILE A O 1
ATOM 762 N N . PRO A 1 99 ? 40.655 -8.708 -41.253 1.00 90.81 99 PRO A N 1
ATOM 763 C CA . PRO A 1 99 ? 41.205 -8.243 -42.521 1.00 90.81 99 PRO A CA 1
ATOM 764 C C . PRO A 1 99 ? 40.155 -7.508 -43.360 1.00 90.81 99 PRO A C 1
ATOM 766 O O . PRO A 1 99 ? 39.072 -8.027 -43.604 1.00 90.81 99 PRO A O 1
ATOM 769 N N . GLY A 1 100 ? 40.485 -6.300 -43.821 1.00 90.81 100 GLY A N 1
ATOM 770 C CA . GLY A 1 100 ? 39.541 -5.450 -44.557 1.00 90.81 100 GLY A CA 1
ATOM 771 C C . GLY A 1 100 ? 38.580 -4.652 -43.668 1.00 90.81 100 GLY A C 1
ATOM 772 O O . GLY A 1 100 ? 37.824 -3.848 -44.197 1.00 90.81 100 GLY A O 1
ATOM 773 N N . GLY A 1 101 ? 38.648 -4.815 -42.341 1.00 94.38 101 GLY A N 1
ATOM 774 C CA . GLY A 1 101 ? 37.914 -3.998 -41.372 1.00 94.38 101 GLY A CA 1
ATOM 775 C C . GLY A 1 101 ? 36.431 -4.340 -41.223 1.00 94.38 101 GLY A C 1
ATOM 776 O O . GLY A 1 101 ? 35.725 -3.605 -40.539 1.00 94.38 101 GLY A O 1
ATOM 777 N N . ALA A 1 102 ? 35.955 -5.428 -41.831 1.00 93.88 102 ALA A N 1
ATOM 778 C CA . ALA A 1 102 ? 34.567 -5.871 -41.757 1.00 93.88 102 ALA A CA 1
ATOM 779 C C . ALA A 1 102 ? 34.452 -7.400 -41.758 1.00 93.88 102 ALA A C 1
ATOM 781 O O . ALA A 1 102 ? 35.319 -8.083 -42.306 1.00 93.88 102 ALA A O 1
ATOM 782 N N . SER A 1 103 ? 33.370 -7.937 -41.191 1.00 90.88 103 SER A N 1
ATOM 783 C CA . SER A 1 103 ? 33.043 -9.365 -41.271 1.00 90.88 103 SER A CA 1
ATOM 784 C C . SER A 1 103 ? 31.561 -9.557 -41.597 1.00 90.88 103 SER A C 1
ATOM 786 O O . SER A 1 103 ? 30.705 -9.459 -40.721 1.00 90.88 103 SER A O 1
ATOM 788 N N . TRP A 1 104 ? 31.252 -9.856 -42.857 1.00 86.38 104 TRP A N 1
ATOM 789 C CA . TRP A 1 104 ? 29.887 -10.150 -43.292 1.00 86.38 104 TRP A CA 1
ATOM 790 C C . TRP A 1 104 ? 29.863 -11.324 -44.252 1.00 86.38 104 TRP A C 1
ATOM 792 O O . TRP A 1 104 ? 30.583 -11.319 -45.250 1.00 86.38 104 TRP A O 1
ATOM 802 N N . HIS A 1 105 ? 28.981 -12.291 -43.986 1.00 86.50 105 HIS A N 1
ATOM 803 C CA . HIS A 1 105 ? 28.622 -13.369 -44.917 1.00 86.50 105 HIS A CA 1
ATOM 804 C C . HIS A 1 105 ? 29.800 -14.217 -45.428 1.00 86.50 105 HIS A C 1
ATOM 806 O O . HIS A 1 105 ? 29.654 -14.961 -46.401 1.00 86.50 105 HIS A O 1
ATOM 812 N N . ASP A 1 106 ? 30.949 -14.145 -44.761 1.00 89.62 106 ASP A N 1
ATOM 813 C CA . ASP A 1 106 ? 32.124 -14.951 -45.049 1.00 89.62 106 ASP A CA 1
ATOM 814 C C . ASP A 1 106 ? 32.483 -15.763 -43.800 1.00 89.62 106 ASP A C 1
ATOM 816 O O . ASP A 1 106 ? 33.043 -15.212 -42.852 1.00 89.62 106 ASP A O 1
ATOM 820 N N . PRO A 1 107 ? 32.214 -17.079 -43.781 1.00 90.25 107 PRO A N 1
ATOM 821 C CA . PRO A 1 107 ? 32.458 -17.913 -42.610 1.00 90.25 107 PRO A CA 1
ATOM 822 C C . PRO A 1 107 ? 33.940 -18.000 -42.221 1.00 90.25 107 PRO A C 1
ATOM 824 O O . PRO A 1 107 ? 34.243 -18.448 -41.116 1.00 90.25 107 PRO A O 1
ATOM 827 N N . ALA A 1 108 ? 34.876 -17.596 -43.091 1.00 90.44 108 ALA A N 1
ATOM 828 C CA . ALA A 1 108 ? 36.295 -17.542 -42.749 1.00 90.44 108 ALA A CA 1
ATOM 829 C C . ALA A 1 108 ? 36.632 -16.409 -41.765 1.00 90.44 108 ALA A C 1
ATOM 831 O O . ALA A 1 108 ? 37.631 -16.520 -41.055 1.00 90.44 108 ALA A O 1
ATOM 832 N N . ILE A 1 109 ? 35.813 -15.353 -41.708 1.00 90.06 109 ILE A N 1
ATOM 833 C CA . ILE A 1 109 ? 36.025 -14.170 -40.855 1.00 90.06 109 ILE A CA 1
ATOM 834 C C . ILE A 1 109 ? 34.842 -13.880 -39.918 1.00 90.06 109 ILE A C 1
ATOM 836 O O . ILE A 1 109 ? 35.050 -13.419 -38.802 1.00 90.06 109 ILE A O 1
ATOM 840 N N . ASP A 1 110 ? 33.617 -14.189 -40.339 1.00 91.00 110 ASP A N 1
ATOM 841 C CA . ASP A 1 110 ? 32.365 -14.029 -39.595 1.00 91.00 110 ASP A CA 1
ATOM 842 C C . ASP A 1 110 ? 32.047 -15.326 -38.828 1.00 91.00 110 ASP A C 1
ATOM 844 O O . ASP A 1 110 ? 31.157 -16.105 -39.176 1.00 91.00 110 ASP A O 1
ATOM 848 N N . ASN A 1 111 ? 32.881 -15.632 -37.831 1.00 92.75 111 ASN A N 1
ATOM 849 C CA . ASN A 1 111 ? 32.703 -16.777 -36.939 1.00 92.75 111 ASN A CA 1
ATOM 850 C C . ASN A 1 111 ? 33.216 -16.472 -35.524 1.00 92.75 111 ASN A C 1
ATOM 852 O O . ASN A 1 111 ? 34.050 -15.589 -35.327 1.00 92.75 111 ASN A O 1
ATOM 856 N N . TRP A 1 112 ? 32.724 -17.238 -34.545 1.00 93.44 112 TRP A N 1
ATOM 857 C CA . TRP A 1 112 ? 33.005 -17.019 -33.123 1.00 93.44 112 TRP A CA 1
ATOM 858 C C . TRP A 1 112 ? 34.502 -16.949 -32.810 1.00 93.44 112 TRP A C 1
ATOM 860 O O . TRP A 1 112 ? 34.946 -15.990 -32.188 1.00 93.44 112 TRP A O 1
ATOM 870 N N . ASP A 1 113 ? 35.281 -17.930 -33.273 1.00 95.44 113 ASP A N 1
ATOM 871 C CA . ASP A 1 113 ? 36.700 -18.054 -32.928 1.00 95.44 113 ASP A CA 1
ATOM 872 C C . ASP A 1 113 ? 37.521 -16.865 -33.446 1.00 95.44 113 ASP A C 1
ATOM 874 O O . ASP A 1 113 ? 38.409 -16.368 -32.754 1.00 95.44 113 ASP A O 1
ATOM 878 N N . VAL A 1 114 ? 37.220 -16.381 -34.656 1.00 95.19 114 VAL A N 1
ATOM 879 C CA . VAL A 1 114 ? 37.906 -15.222 -35.245 1.00 95.19 114 VAL A CA 1
ATOM 880 C C . VAL A 1 114 ? 37.534 -13.932 -34.521 1.00 95.19 114 VAL A C 1
ATOM 882 O O . VAL A 1 114 ? 38.423 -13.146 -34.191 1.00 95.19 114 VAL A O 1
ATOM 885 N N . LEU A 1 115 ? 36.247 -13.716 -34.238 1.00 94.69 115 LEU A N 1
ATOM 886 C CA . LEU A 1 115 ? 35.783 -12.514 -33.541 1.00 94.69 115 LEU A CA 1
ATOM 887 C C . LEU A 1 115 ? 36.294 -12.471 -32.095 1.00 94.69 115 LEU A C 1
ATOM 889 O O . LEU A 1 115 ? 36.745 -11.423 -31.636 1.00 94.69 115 LEU A O 1
ATOM 893 N N . GLU A 1 116 ? 36.308 -13.609 -31.402 1.00 96.12 116 GLU A N 1
ATOM 894 C CA . GLU A 1 116 ? 36.908 -13.742 -30.074 1.00 96.12 116 GLU A CA 1
ATOM 895 C C . GLU A 1 116 ? 38.423 -13.499 -30.111 1.00 96.12 116 GLU A C 1
ATOM 897 O O . GLU A 1 116 ? 38.954 -12.775 -29.271 1.00 96.12 116 GLU A O 1
ATOM 902 N N . ALA A 1 117 ? 39.137 -14.038 -31.103 1.00 96.44 117 ALA A N 1
ATOM 903 C CA . ALA A 1 117 ? 40.570 -13.794 -31.245 1.00 96.44 117 ALA A CA 1
ATOM 904 C C . ALA A 1 117 ? 40.894 -12.321 -31.546 1.00 96.44 117 ALA A C 1
ATOM 906 O O . ALA A 1 117 ? 41.926 -11.817 -31.099 1.00 96.44 117 ALA A O 1
ATOM 907 N N . ALA A 1 118 ? 40.031 -11.632 -32.298 1.00 96.06 118 ALA A N 1
ATOM 908 C CA . ALA A 1 118 ? 40.214 -10.229 -32.642 1.00 96.06 118 ALA A CA 1
ATOM 909 C C . ALA A 1 118 ? 39.878 -9.299 -31.467 1.00 96.06 118 ALA A C 1
ATOM 911 O O . ALA A 1 118 ? 40.682 -8.427 -31.134 1.00 96.06 118 ALA A O 1
ATOM 912 N N . PHE A 1 119 ? 38.713 -9.464 -30.838 1.00 95.69 119 PHE A N 1
ATOM 913 C CA . PHE A 1 119 ? 38.170 -8.507 -29.864 1.00 95.69 119 PHE A CA 1
ATOM 914 C C . PHE A 1 119 ? 38.270 -8.963 -28.402 1.00 95.69 119 PHE A C 1
ATOM 916 O O . PHE A 1 119 ? 38.078 -8.159 -27.491 1.00 95.69 119 PHE A O 1
ATOM 923 N N . GLY A 1 120 ? 38.618 -10.226 -28.167 1.00 96.62 120 GLY A N 1
ATOM 924 C CA . GLY A 1 120 ? 38.679 -10.843 -26.847 1.00 96.62 120 GLY A CA 1
ATOM 925 C C . GLY A 1 120 ? 37.406 -11.622 -26.477 1.00 96.62 120 GLY A C 1
ATOM 926 O O . GLY A 1 120 ? 36.349 -11.430 -27.084 1.00 96.62 120 GLY A O 1
ATOM 927 N N . PRO A 1 121 ? 37.493 -12.490 -25.451 1.00 96.50 121 PRO A N 1
ATOM 928 C CA . PRO A 1 121 ? 36.422 -13.422 -25.070 1.00 96.50 121 PRO A CA 1
ATOM 929 C C . PRO A 1 121 ? 35.164 -12.745 -24.522 1.00 96.50 121 PRO A C 1
ATOM 931 O O . PRO A 1 121 ? 34.073 -13.298 -24.631 1.00 96.50 121 PRO A O 1
ATOM 934 N N . ASP A 1 122 ? 35.291 -11.537 -23.974 1.00 96.81 122 ASP A N 1
ATOM 935 C CA . ASP A 1 122 ? 34.165 -10.819 -23.371 1.00 96.81 122 ASP A CA 1
ATOM 936 C C . ASP A 1 122 ? 33.369 -9.989 -24.391 1.00 96.81 122 ASP A C 1
ATOM 938 O O . ASP A 1 122 ? 32.262 -9.539 -24.093 1.00 96.81 122 ASP A O 1
ATOM 942 N N . HIS A 1 123 ? 33.890 -9.800 -25.611 1.00 95.44 123 HIS A N 1
ATOM 943 C CA . HIS A 1 123 ? 33.281 -8.907 -26.600 1.00 95.44 123 HIS A CA 1
ATOM 944 C C . HIS A 1 123 ? 31.920 -9.410 -27.084 1.00 95.44 123 HIS A C 1
ATOM 946 O O . HIS A 1 123 ? 30.945 -8.662 -27.063 1.00 95.44 123 HIS A O 1
ATOM 952 N N . ILE A 1 124 ? 31.829 -10.682 -27.491 1.00 95.62 124 ILE A N 1
ATOM 953 C CA . ILE A 1 124 ? 30.567 -11.251 -27.989 1.00 95.62 124 ILE A CA 1
ATOM 954 C C . ILE A 1 124 ? 29.514 -11.314 -26.869 1.00 95.62 124 ILE A C 1
ATOM 956 O O . ILE A 1 124 ? 28.416 -10.792 -27.083 1.00 95.62 124 ILE A O 1
ATOM 960 N N . PRO A 1 125 ? 29.801 -11.881 -25.675 1.00 95.75 125 PRO A N 1
ATOM 961 C CA . PRO A 1 125 ? 28.840 -11.882 -24.575 1.00 95.75 125 PRO A CA 1
ATOM 962 C C . PRO A 1 125 ? 28.401 -10.474 -24.162 1.00 95.75 125 PRO A C 1
ATOM 964 O O . PRO A 1 125 ? 27.201 -10.246 -24.022 1.00 95.75 125 PRO A O 1
ATOM 967 N N . GLY A 1 126 ? 29.339 -9.526 -24.041 1.00 95.69 126 GLY A N 1
ATOM 968 C CA . GLY A 1 126 ? 29.042 -8.143 -23.665 1.00 95.69 126 GLY A CA 1
ATOM 969 C C . GLY A 1 126 ? 28.137 -7.441 -24.676 1.00 95.69 126 GLY A C 1
ATOM 970 O O . GLY A 1 126 ? 27.107 -6.886 -24.303 1.00 95.69 126 GLY A O 1
ATOM 971 N N . ARG A 1 127 ? 28.437 -7.554 -25.979 1.00 95.12 127 ARG A N 1
ATOM 972 C CA . ARG A 1 127 ? 27.579 -6.994 -27.039 1.00 95.12 127 ARG A CA 1
ATOM 973 C C . ARG A 1 127 ? 26.180 -7.598 -27.007 1.00 95.12 127 ARG A C 1
ATOM 975 O O . ARG A 1 127 ? 25.197 -6.866 -27.083 1.00 95.12 127 ARG A O 1
ATOM 982 N N . LEU A 1 128 ? 26.071 -8.923 -26.899 1.00 94.62 128 LEU A N 1
ATOM 983 C CA . LEU A 1 128 ? 24.770 -9.592 -26.841 1.00 94.62 128 LEU A CA 1
ATOM 984 C C . LEU A 1 128 ? 23.963 -9.168 -25.610 1.00 94.62 128 LEU A C 1
ATOM 986 O O . LEU A 1 128 ? 22.748 -8.990 -25.722 1.00 94.62 128 LEU A O 1
ATOM 990 N N . GLU A 1 129 ? 24.612 -8.982 -24.462 1.00 94.31 129 GLU A N 1
ATOM 991 C CA . GLU A 1 129 ? 23.982 -8.483 -23.242 1.00 94.31 129 GLU A CA 1
ATOM 992 C C . GLU A 1 129 ? 23.452 -7.055 -23.420 1.00 94.31 129 GLU A C 1
ATOM 994 O O . GLU A 1 129 ? 22.258 -6.823 -23.207 1.00 94.31 129 GLU A O 1
ATOM 999 N N . ASP A 1 130 ? 24.293 -6.123 -23.871 1.00 96.50 130 ASP A N 1
ATOM 1000 C CA . ASP A 1 130 ? 23.920 -4.715 -24.037 1.00 96.50 130 ASP A CA 1
ATOM 1001 C C . ASP A 1 130 ? 22.788 -4.545 -25.056 1.00 96.50 130 ASP A C 1
ATOM 1003 O O . ASP A 1 130 ? 21.774 -3.901 -24.765 1.00 96.50 130 ASP A O 1
ATOM 1007 N N . TRP A 1 131 ? 22.886 -5.197 -26.221 1.00 96.75 131 TRP A N 1
ATOM 1008 C CA . TRP A 1 131 ? 21.816 -5.171 -27.222 1.00 96.75 131 TRP A CA 1
ATOM 1009 C C . TRP A 1 131 ? 20.513 -5.760 -26.693 1.00 96.75 131 TRP A C 1
ATOM 1011 O O . TRP A 1 131 ? 19.445 -5.190 -26.924 1.00 96.75 131 TRP A O 1
ATOM 1021 N N . SER A 1 132 ? 20.582 -6.874 -25.961 1.00 94.19 132 SER A N 1
ATOM 1022 C CA . SER A 1 132 ? 19.392 -7.508 -25.389 1.00 94.19 132 SER A CA 1
ATOM 1023 C C . SER A 1 132 ? 18.722 -6.608 -24.355 1.00 94.19 132 SER A C 1
ATOM 1025 O O . SER A 1 132 ? 17.495 -6.491 -24.362 1.00 94.19 132 SER A O 1
ATOM 1027 N N . ARG A 1 133 ? 19.499 -5.932 -23.500 1.00 94.38 133 ARG A N 1
ATOM 1028 C CA . ARG A 1 133 ? 18.986 -4.975 -22.507 1.00 94.38 133 ARG A CA 1
ATOM 1029 C C . ARG A 1 133 ? 18.322 -3.775 -23.183 1.00 94.38 133 ARG A C 1
ATOM 1031 O O . ARG A 1 133 ? 17.167 -3.479 -22.872 1.00 94.38 133 ARG A O 1
ATOM 1038 N N . LEU A 1 134 ? 18.999 -3.148 -24.151 1.00 96.75 134 LEU A N 1
ATOM 1039 C CA . LEU A 1 134 ? 18.475 -2.009 -24.914 1.00 96.75 134 LEU A CA 1
ATOM 1040 C C . LEU A 1 134 ? 17.176 -2.359 -25.650 1.00 96.75 134 LEU A C 1
ATOM 1042 O O . LEU A 1 134 ? 16.169 -1.669 -25.498 1.00 96.75 134 LEU A O 1
ATOM 1046 N N . LEU A 1 135 ? 17.176 -3.451 -26.422 1.00 95.44 135 LEU A N 1
ATOM 1047 C CA . LEU A 1 135 ? 16.018 -3.883 -27.207 1.00 95.44 135 LEU A CA 1
ATOM 1048 C C . LEU A 1 135 ? 14.839 -4.278 -26.322 1.00 95.44 135 LEU A C 1
ATOM 1050 O O . LEU A 1 135 ? 13.708 -3.877 -26.597 1.00 95.44 135 LEU A O 1
ATOM 1054 N N . THR A 1 136 ? 15.090 -5.032 -25.251 1.00 95.19 136 THR A N 1
ATOM 1055 C CA . THR A 1 136 ? 14.034 -5.443 -24.317 1.00 95.19 136 THR A CA 1
ATOM 1056 C C . THR A 1 136 ? 13.388 -4.223 -23.680 1.00 95.19 136 THR A C 1
ATOM 1058 O O . THR A 1 136 ? 12.162 -4.102 -23.682 1.00 95.19 136 THR A O 1
ATOM 1061 N N . ARG A 1 137 ? 14.198 -3.283 -23.184 1.00 95.44 137 ARG A N 1
ATOM 1062 C CA . ARG A 1 137 ? 13.690 -2.071 -22.547 1.00 95.44 137 ARG A CA 1
ATOM 1063 C C . ARG A 1 137 ? 12.948 -1.174 -23.538 1.00 95.44 137 ARG A C 1
ATOM 1065 O O . ARG A 1 137 ? 11.861 -0.700 -23.217 1.00 95.44 137 ARG A O 1
ATOM 1072 N N . LEU A 1 138 ? 13.461 -1.021 -24.760 1.00 96.50 138 LEU A N 1
ATOM 1073 C CA . LEU A 1 138 ? 12.785 -0.273 -25.819 1.00 96.50 138 LEU A CA 1
ATOM 1074 C C . LEU A 1 138 ? 11.408 -0.871 -26.128 1.00 96.50 138 LEU A C 1
ATOM 1076 O O . LEU A 1 138 ? 10.418 -0.145 -26.148 1.00 96.50 138 LEU A O 1
ATOM 1080 N N . LEU A 1 139 ? 11.315 -2.188 -26.331 1.00 94.88 139 LEU A N 1
ATOM 1081 C CA . LEU A 1 139 ? 10.042 -2.858 -26.614 1.00 94.88 139 LEU A CA 1
ATOM 1082 C C . LEU A 1 139 ? 9.039 -2.703 -25.466 1.00 94.88 139 LEU A C 1
ATOM 1084 O O . LEU A 1 139 ? 7.859 -2.444 -25.714 1.00 94.88 139 LEU A O 1
ATOM 1088 N N . VAL A 1 140 ? 9.496 -2.813 -24.217 1.00 95.56 140 VAL A N 1
ATOM 1089 C CA . VAL A 1 140 ? 8.661 -2.595 -23.027 1.00 95.56 140 VAL A CA 1
ATOM 1090 C C . VAL A 1 140 ? 8.073 -1.183 -23.018 1.00 95.56 140 VAL A C 1
ATOM 1092 O O . VAL A 1 140 ? 6.870 -1.020 -22.820 1.00 95.56 140 VAL A O 1
ATOM 1095 N N . GLU A 1 141 ? 8.884 -0.171 -23.310 1.00 95.00 141 GLU A N 1
ATOM 1096 C CA . GLU A 1 141 ? 8.449 1.225 -23.271 1.00 95.00 141 GLU A CA 1
ATOM 1097 C C . GLU A 1 141 ? 7.591 1.631 -24.478 1.00 95.00 141 GLU A C 1
ATOM 1099 O O . GLU A 1 141 ? 6.690 2.460 -24.330 1.00 95.00 141 GLU A O 1
ATOM 1104 N N . LEU A 1 142 ? 7.830 1.036 -25.653 1.00 93.62 142 LEU A N 1
ATOM 1105 C CA . LEU A 1 142 ? 7.018 1.232 -26.861 1.00 93.62 142 LEU A CA 1
ATOM 1106 C C . LEU A 1 142 ? 5.636 0.582 -26.741 1.00 93.62 142 LEU A C 1
ATOM 1108 O O . LEU A 1 142 ? 4.653 1.105 -27.263 1.00 93.62 142 LEU A O 1
ATOM 1112 N N . THR A 1 143 ? 5.552 -0.552 -26.046 1.00 94.38 143 THR A N 1
ATOM 1113 C CA . THR A 1 143 ? 4.281 -1.241 -25.771 1.00 94.38 143 THR A CA 1
ATOM 1114 C C . THR A 1 143 ? 3.568 -0.693 -24.532 1.00 94.38 143 THR A C 1
ATOM 1116 O O . THR A 1 143 ? 2.416 -1.046 -24.284 1.00 94.38 143 THR A O 1
ATOM 1119 N N . ASN A 1 144 ? 4.219 0.202 -23.777 1.00 95.75 144 ASN A N 1
ATOM 1120 C CA . ASN A 1 144 ? 3.785 0.700 -22.469 1.00 95.75 144 ASN A CA 1
ATOM 1121 C C . ASN A 1 144 ? 3.522 -0.419 -21.444 1.00 95.75 144 ASN A C 1
ATOM 1123 O O . ASN A 1 144 ? 2.662 -0.275 -20.564 1.00 95.75 144 ASN A O 1
ATOM 1127 N N . ALA A 1 145 ? 4.224 -1.547 -21.576 1.00 95.81 145 ALA A N 1
ATOM 1128 C CA . ALA A 1 145 ? 4.111 -2.668 -20.652 1.00 95.81 145 ALA A CA 1
ATOM 1129 C C . ALA A 1 145 ? 4.614 -2.283 -19.251 1.00 95.81 145 ALA A C 1
ATOM 1131 O O . ALA A 1 145 ? 4.010 -2.680 -18.256 1.00 95.81 145 ALA A O 1
ATOM 1132 N N . ASP A 1 146 ? 5.655 -1.447 -19.175 1.00 95.94 146 ASP A N 1
ATOM 1133 C CA . ASP A 1 146 ? 6.161 -0.813 -17.950 1.00 95.94 146 ASP A CA 1
ATOM 1134 C C . ASP A 1 146 ? 5.072 -0.028 -17.223 1.00 95.94 146 ASP A C 1
ATOM 1136 O O . ASP A 1 146 ? 4.860 -0.216 -16.027 1.00 95.94 146 ASP A O 1
ATOM 1140 N N . LEU A 1 147 ? 4.333 0.809 -17.948 1.00 97.19 147 LEU A N 1
ATOM 1141 C CA . LEU A 1 147 ? 3.281 1.634 -17.368 1.00 97.19 147 LEU A CA 1
ATOM 1142 C C . LEU A 1 147 ? 2.066 0.822 -16.931 1.00 97.19 147 LEU A C 1
ATOM 1144 O O . LEU A 1 147 ? 1.454 1.133 -15.911 1.00 97.19 147 LEU A O 1
ATOM 1148 N N . ALA A 1 148 ? 1.699 -0.207 -17.698 1.00 96.06 148 ALA A N 1
ATOM 1149 C CA . ALA A 1 148 ? 0.621 -1.112 -17.322 1.00 96.06 148 ALA A CA 1
ATOM 1150 C C . ALA A 1 148 ? 0.977 -1.893 -16.047 1.00 96.06 148 ALA A C 1
ATOM 1152 O O . ALA A 1 148 ? 0.175 -1.937 -15.115 1.00 96.06 148 ALA A O 1
ATOM 1153 N N . ALA A 1 149 ? 2.189 -2.448 -15.975 1.00 95.56 149 ALA A N 1
ATOM 1154 C CA . ALA A 1 149 ? 2.672 -3.159 -14.796 1.00 95.56 149 ALA A CA 1
ATOM 1155 C C . ALA A 1 149 ? 2.842 -2.228 -13.587 1.00 95.56 149 ALA A C 1
ATOM 1157 O O . ALA A 1 149 ? 2.467 -2.601 -12.477 1.00 95.56 149 ALA A O 1
ATOM 1158 N N . SER A 1 150 ? 3.348 -1.007 -13.793 1.00 96.75 150 SER A N 1
ATOM 1159 C CA . SER A 1 150 ? 3.476 -0.031 -12.711 1.00 96.75 150 SER A CA 1
ATOM 1160 C C . SER A 1 150 ? 2.107 0.359 -12.165 1.00 96.75 150 SER A C 1
ATOM 1162 O O . SER A 1 150 ? 1.922 0.334 -10.956 1.00 96.75 150 SER A O 1
ATOM 1164 N N . ALA A 1 151 ? 1.110 0.609 -13.026 1.00 97.00 151 ALA A N 1
ATOM 1165 C CA . ALA A 1 151 ? -0.255 0.893 -12.582 1.00 97.00 151 ALA A CA 1
ATOM 1166 C C . ALA A 1 151 ? -0.857 -0.263 -11.760 1.00 97.00 151 ALA A C 1
ATOM 1168 O O . ALA A 1 151 ? -1.500 -0.006 -10.750 1.00 97.00 151 ALA A O 1
ATOM 1169 N N . GLN A 1 152 ? -0.618 -1.523 -12.139 1.00 95.31 152 GLN A N 1
ATOM 1170 C CA . GLN A 1 152 ? -1.052 -2.686 -11.351 1.00 95.31 152 GLN A CA 1
ATOM 1171 C C . GLN A 1 152 ? -0.360 -2.751 -9.980 1.00 95.31 152 GLN A C 1
ATOM 1173 O O . GLN A 1 152 ? -1.016 -2.927 -8.956 1.00 95.31 152 GLN A O 1
ATOM 1178 N N . SER A 1 153 ? 0.958 -2.534 -9.945 1.00 95.19 153 SER A N 1
ATOM 1179 C CA . SER A 1 153 ? 1.730 -2.429 -8.699 1.00 95.19 153 SER A CA 1
ATOM 1180 C C . SER A 1 153 ? 1.220 -1.287 -7.806 1.00 95.19 153 SER A C 1
ATOM 1182 O O . SER A 1 153 ? 1.017 -1.484 -6.610 1.00 95.19 153 SER A O 1
ATOM 1184 N N . GLY A 1 154 ? 0.950 -0.111 -8.380 1.00 95.94 154 GLY A N 1
ATOM 1185 C CA . GLY A 1 154 ? 0.390 1.035 -7.665 1.00 95.94 154 GLY A CA 1
ATOM 1186 C C . GLY A 1 154 ? -1.022 0.787 -7.146 1.00 95.94 154 GLY A C 1
ATOM 1187 O O . GLY A 1 154 ? -1.351 1.185 -6.034 1.00 95.94 154 GLY A O 1
ATOM 1188 N N . ALA A 1 155 ? -1.854 0.068 -7.896 1.00 95.06 155 ALA A N 1
ATOM 1189 C CA . ALA A 1 155 ? -3.191 -0.305 -7.450 1.00 95.06 155 ALA A CA 1
ATOM 1190 C C . ALA A 1 155 ? -3.139 -1.188 -6.189 1.00 95.06 155 ALA A C 1
ATOM 1192 O O . ALA A 1 155 ? -3.832 -0.897 -5.215 1.00 95.06 155 ALA A O 1
ATOM 1193 N N . GLY A 1 156 ? -2.244 -2.184 -6.154 1.00 92.69 156 GLY A N 1
ATOM 1194 C CA . GLY A 1 156 ? -1.993 -2.990 -4.953 1.00 92.69 156 GLY A CA 1
ATOM 1195 C C . GLY A 1 156 ? -1.460 -2.168 -3.773 1.00 92.69 156 GLY A C 1
ATOM 1196 O O . GLY A 1 156 ? -1.895 -2.359 -2.639 1.00 92.69 156 GLY A O 1
ATOM 1197 N N . PHE A 1 157 ? -0.579 -1.199 -4.035 1.00 94.50 157 PHE A N 1
ATOM 1198 C CA . PHE A 1 157 ? -0.075 -0.280 -3.009 1.00 94.50 157 PHE A CA 1
ATOM 1199 C C . PHE A 1 157 ? -1.187 0.602 -2.416 1.00 94.50 157 PHE A C 1
ATOM 1201 O O . PHE A 1 157 ? -1.285 0.749 -1.199 1.00 94.50 157 PHE A O 1
ATOM 1208 N N . SER A 1 158 ? -2.085 1.124 -3.258 1.00 94.25 158 SER A N 1
ATOM 1209 C CA . SER A 1 158 ? -3.267 1.872 -2.812 1.00 94.25 158 SER A CA 1
ATOM 1210 C C . SER A 1 158 ? -4.228 1.000 -2.003 1.00 94.25 158 SER A C 1
ATOM 1212 O O . SER A 1 158 ? -4.739 1.448 -0.977 1.00 94.25 158 SER A O 1
ATOM 1214 N N . LEU A 1 159 ? -4.457 -0.246 -2.430 1.00 91.69 159 LEU A N 1
ATOM 1215 C CA . LEU A 1 159 ? -5.288 -1.197 -1.694 1.00 91.69 159 LEU A CA 1
ATOM 1216 C C . LEU A 1 159 ? -4.725 -1.433 -0.287 1.00 91.69 159 LEU A C 1
ATOM 1218 O O . LEU A 1 159 ? -5.455 -1.299 0.693 1.00 91.69 159 LEU A O 1
ATOM 1222 N N . ALA A 1 160 ? -3.415 -1.674 -0.173 1.00 92.25 160 ALA A N 1
ATOM 1223 C CA . ALA A 1 160 ? -2.744 -1.837 1.113 1.00 92.25 160 ALA A CA 1
ATOM 1224 C C . ALA A 1 160 ? -2.911 -0.611 2.031 1.00 92.25 160 ALA A C 1
ATOM 1226 O O . ALA A 1 160 ? -3.152 -0.786 3.225 1.00 92.25 160 ALA A O 1
ATOM 1227 N N . MET A 1 161 ? -2.874 0.618 1.492 1.00 93.81 161 MET A N 1
ATOM 1228 C CA . MET A 1 161 ? -3.175 1.830 2.270 1.00 93.81 161 MET A CA 1
ATOM 1229 C C . MET A 1 161 ? -4.619 1.843 2.782 1.00 93.81 161 MET A C 1
ATOM 1231 O O . MET A 1 161 ? -4.847 2.128 3.958 1.00 93.81 161 MET A O 1
ATOM 1235 N N . THR A 1 162 ? -5.603 1.533 1.930 1.00 92.50 162 THR A N 1
ATOM 1236 C CA . THR A 1 162 ? -7.017 1.500 2.350 1.00 92.50 162 THR A CA 1
ATOM 1237 C C . THR A 1 162 ? -7.258 0.457 3.439 1.00 92.50 162 THR A C 1
ATOM 1239 O O . THR A 1 162 ? -7.875 0.754 4.463 1.00 92.50 162 THR A O 1
ATOM 1242 N N . ASP A 1 163 ? -6.662 -0.719 3.283 1.00 90.38 163 ASP A N 1
ATOM 1243 C CA . ASP A 1 163 ? -6.722 -1.819 4.232 1.00 90.38 163 ASP A CA 1
ATOM 1244 C C . ASP A 1 163 ? -6.059 -1.457 5.575 1.00 90.38 163 ASP A C 1
ATOM 1246 O O . ASP A 1 163 ? -6.625 -1.712 6.641 1.00 90.38 163 ASP A O 1
ATOM 1250 N N . GLN A 1 164 ? -4.896 -0.795 5.556 1.00 91.50 164 GLN A N 1
ATOM 1251 C CA . GLN A 1 164 ? -4.208 -0.333 6.767 1.00 91.50 164 GLN A CA 1
ATOM 1252 C C . GLN A 1 164 ? -5.055 0.676 7.565 1.00 91.50 164 GLN A C 1
ATOM 1254 O O . GLN A 1 164 ? -5.060 0.653 8.801 1.00 91.50 164 GLN A O 1
ATOM 1259 N N . LEU A 1 165 ? -5.807 1.550 6.886 1.00 92.19 165 LEU A N 1
ATOM 1260 C CA . LEU A 1 165 ? -6.722 2.500 7.530 1.00 92.19 165 LEU A CA 1
ATOM 1261 C C . LEU A 1 165 ? -7.929 1.808 8.161 1.00 92.19 165 LEU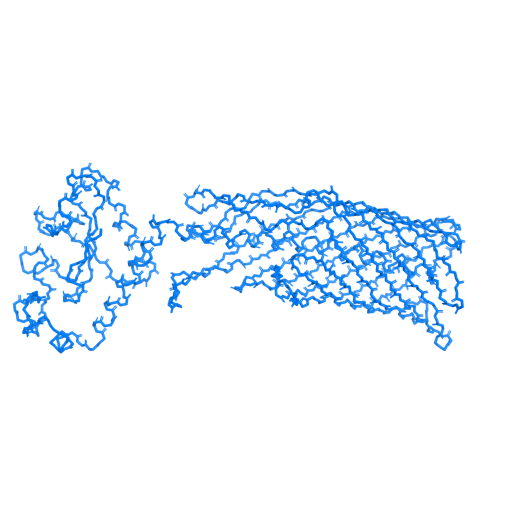 A C 1
ATOM 1263 O O . LEU A 1 165 ? -8.305 2.138 9.292 1.00 92.19 165 LEU A O 1
ATOM 1267 N N . ALA A 1 166 ? -8.515 0.835 7.461 1.00 91.75 166 ALA A N 1
ATOM 1268 C CA . ALA A 1 166 ? -9.602 0.027 7.996 1.00 91.75 166 ALA A CA 1
ATOM 1269 C C . ALA A 1 166 ? -9.150 -0.724 9.258 1.00 91.75 166 ALA A C 1
ATOM 1271 O O . ALA A 1 166 ? -9.822 -0.660 10.292 1.00 91.75 166 ALA A O 1
ATOM 1272 N N . ARG A 1 167 ? -7.961 -1.344 9.221 1.00 91.38 167 ARG A N 1
ATOM 1273 C CA . ARG A 1 167 ? -7.370 -2.051 10.368 1.00 91.38 167 ARG A CA 1
ATOM 1274 C C . ARG A 1 167 ? -7.038 -1.130 11.541 1.00 91.38 167 ARG A C 1
ATOM 1276 O O . ARG A 1 167 ? -7.262 -1.523 12.684 1.00 91.38 167 ARG A O 1
ATOM 1283 N N . ASP A 1 168 ? -6.559 0.095 11.309 1.00 92.81 168 ASP A N 1
ATOM 1284 C CA . ASP A 1 168 ? -6.321 1.053 12.403 1.00 92.81 168 ASP A CA 1
ATOM 1285 C C . ASP A 1 168 ? -7.617 1.464 13.106 1.00 92.81 168 ASP A C 1
ATOM 1287 O O . ASP A 1 168 ? -7.667 1.511 14.340 1.00 92.81 168 ASP A O 1
ATOM 1291 N N . HIS A 1 169 ? -8.673 1.719 12.327 1.00 93.81 169 HIS A N 1
ATOM 1292 C CA . HIS A 1 169 ? -9.994 2.008 12.872 1.00 93.81 169 HIS A CA 1
ATOM 1293 C C . HIS A 1 169 ? -10.540 0.818 13.673 1.00 93.81 169 HIS A C 1
ATOM 1295 O O . HIS A 1 169 ? -10.959 0.987 14.817 1.00 93.81 169 HIS A O 1
ATOM 1301 N N . GLN A 1 170 ? -10.470 -0.396 13.124 1.00 92.44 170 GLN A N 1
ATOM 1302 C CA . GLN A 1 170 ? -10.891 -1.613 13.825 1.00 92.44 170 GLN A CA 1
ATOM 1303 C C . GLN A 1 170 ? -10.106 -1.818 15.121 1.00 92.44 170 GLN A C 1
ATOM 1305 O O . GLN A 1 170 ? -10.704 -2.071 16.163 1.00 92.44 170 GLN A O 1
ATOM 1310 N N . ALA A 1 171 ? -8.787 -1.610 15.101 1.00 94.38 171 ALA A N 1
ATOM 1311 C CA . ALA A 1 171 ? -7.977 -1.670 16.309 1.00 94.38 171 ALA A CA 1
ATOM 1312 C C . ALA A 1 171 ? -8.429 -0.618 17.333 1.00 94.38 171 ALA A C 1
ATOM 1314 O O . ALA A 1 171 ? -8.406 -0.882 18.534 1.00 94.38 171 ALA A O 1
ATOM 1315 N N . PHE A 1 172 ? -8.804 0.596 16.902 1.00 96.31 172 PHE A N 1
ATOM 1316 C CA . PHE A 1 172 ? -9.342 1.628 17.799 1.00 96.31 172 PHE A CA 1
ATOM 1317 C C . PHE A 1 172 ? -10.630 1.142 18.471 1.00 96.31 172 PHE A C 1
ATOM 1319 O O . PHE A 1 172 ? -10.720 1.201 19.698 1.00 96.31 172 PHE A O 1
ATOM 1326 N N . GLN A 1 173 ? -11.569 0.593 17.697 1.00 95.38 173 GLN A N 1
ATOM 1327 C CA . GLN A 1 173 ? -12.820 0.049 18.230 1.00 95.38 173 GLN A CA 1
ATOM 1328 C C . GLN A 1 173 ? -12.588 -1.147 19.158 1.00 95.38 173 GLN A C 1
ATOM 1330 O O . GLN A 1 173 ? -13.198 -1.202 20.218 1.00 95.38 173 GLN A O 1
ATOM 1335 N N . ALA A 1 174 ? -11.660 -2.052 18.840 1.00 94.69 174 ALA A N 1
ATOM 1336 C CA . ALA A 1 174 ? -11.313 -3.183 19.703 1.00 94.69 174 ALA A CA 1
ATOM 1337 C C . ALA A 1 174 ? -10.816 -2.724 21.088 1.00 94.69 174 ALA A C 1
ATOM 1339 O O . ALA A 1 174 ? -11.208 -3.270 22.121 1.00 94.69 174 ALA A O 1
ATOM 1340 N N . ALA A 1 175 ? -10.009 -1.658 21.140 1.00 96.44 175 ALA A N 1
ATOM 1341 C CA . ALA A 1 175 ? -9.578 -1.067 22.406 1.00 96.44 175 ALA A CA 1
ATOM 1342 C C . ALA A 1 175 ? -10.752 -0.452 23.197 1.00 96.44 175 ALA A C 1
ATOM 1344 O O . ALA A 1 175 ? -10.819 -0.630 24.419 1.00 96.44 175 ALA A O 1
ATOM 1345 N N . VAL A 1 176 ? -11.693 0.214 22.515 1.00 96.75 176 VAL A N 1
ATOM 1346 C CA . VAL A 1 176 ? -12.928 0.744 23.123 1.00 96.75 176 VAL A CA 1
ATOM 1347 C C . VAL A 1 176 ? -13.807 -0.395 23.654 1.00 96.75 1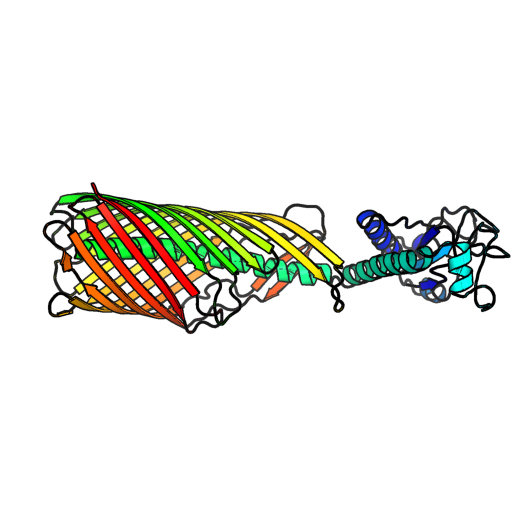76 VAL A C 1
ATOM 1349 O O . VAL A 1 176 ? -14.209 -0.358 24.818 1.00 96.75 176 VAL A O 1
ATOM 1352 N N . ASP A 1 177 ? -14.037 -1.446 22.864 1.00 95.50 177 ASP A N 1
ATOM 1353 C CA . ASP A 1 177 ? -14.817 -2.632 23.238 1.00 95.50 177 ASP A CA 1
ATOM 1354 C C . ASP A 1 177 ? -14.212 -3.325 24.466 1.00 95.50 177 ASP A C 1
ATOM 1356 O O . ASP A 1 177 ? -14.916 -3.650 25.427 1.00 95.50 177 ASP A O 1
ATOM 1360 N N . ARG A 1 178 ? -12.884 -3.485 24.498 1.00 96.12 178 ARG A N 1
ATOM 1361 C CA . ARG A 1 178 ? -12.148 -4.046 25.640 1.00 96.12 178 ARG A CA 1
ATOM 1362 C C . ARG A 1 178 ? -12.310 -3.196 26.900 1.00 96.12 178 ARG A C 1
ATOM 1364 O O . ARG A 1 178 ? -12.349 -3.733 28.015 1.00 96.12 178 ARG A O 1
ATOM 1371 N N . ALA A 1 179 ? -12.375 -1.877 26.758 1.00 95.94 179 ALA A N 1
ATOM 1372 C CA . ALA A 1 179 ? -12.582 -0.981 27.883 1.00 95.94 179 ALA A CA 1
ATOM 1373 C C . ALA A 1 179 ? -14.034 -1.006 28.388 1.00 95.94 179 ALA A C 1
ATOM 1375 O O . ALA A 1 179 ? -14.257 -1.149 29.591 1.00 95.94 179 ALA A O 1
ATOM 1376 N N . VAL A 1 180 ? -15.020 -1.009 27.485 1.00 96.44 180 VAL A N 1
ATOM 1377 C CA . VAL A 1 180 ? -16.437 -1.226 27.820 1.00 96.44 180 VAL A CA 1
ATOM 1378 C C . VAL A 1 180 ? -16.626 -2.574 28.522 1.00 96.44 180 VAL A C 1
ATOM 1380 O O . VAL A 1 180 ? -17.314 -2.657 29.541 1.00 96.44 180 VAL A O 1
ATOM 1383 N N . LEU A 1 181 ? -15.958 -3.628 28.051 1.00 95.69 181 LEU A N 1
ATOM 1384 C CA . LEU A 1 181 ? -15.983 -4.945 28.680 1.00 95.69 181 LEU A CA 1
ATOM 1385 C C . LEU A 1 181 ? -15.412 -4.922 30.106 1.00 95.69 181 LEU A C 1
ATOM 1387 O O . LEU A 1 181 ? -15.959 -5.564 31.008 1.00 95.69 181 LEU A O 1
ATOM 1391 N N . ALA A 1 182 ? -14.345 -4.152 30.337 1.00 95.50 182 ALA A N 1
ATOM 1392 C CA . ALA A 1 182 ? -13.752 -3.992 31.661 1.00 95.50 182 ALA A CA 1
ATOM 1393 C C . ALA A 1 182 ? -14.717 -3.335 32.662 1.00 95.50 182 ALA A C 1
ATOM 1395 O O . ALA A 1 182 ? -14.689 -3.703 33.838 1.00 95.50 182 ALA A O 1
ATOM 1396 N N . LEU A 1 183 ? -15.628 -2.459 32.217 1.00 95.56 183 LEU A N 1
ATOM 1397 C CA . LEU A 1 183 ? -16.644 -1.838 33.081 1.00 95.56 183 LEU A CA 1
ATOM 1398 C C . LEU A 1 183 ? -17.633 -2.850 33.679 1.00 95.56 183 LEU A C 1
ATOM 1400 O O . LEU A 1 183 ? -18.151 -2.607 34.768 1.00 95.56 183 LEU A O 1
ATOM 1404 N N . PHE A 1 184 ? -17.852 -4.004 33.036 1.00 93.94 184 PHE A N 1
ATOM 1405 C CA . PHE A 1 184 ? -18.658 -5.096 33.605 1.00 93.94 184 PHE A CA 1
ATOM 1406 C C . PHE A 1 184 ? -17.945 -5.854 34.733 1.00 93.94 184 PHE A C 1
ATOM 1408 O O . PHE A 1 184 ? -18.585 -6.611 35.461 1.00 93.94 184 PHE A O 1
ATOM 1415 N N . THR A 1 185 ? -16.629 -5.675 34.870 1.00 92.31 185 THR A N 1
ATOM 1416 C CA . THR A 1 185 ? -15.833 -6.244 35.968 1.00 92.31 185 THR A CA 1
ATOM 1417 C C . THR A 1 185 ? -15.518 -5.184 37.020 1.00 92.31 185 THR A C 1
ATOM 1419 O O . THR A 1 185 ? -15.593 -5.458 38.215 1.00 92.31 185 THR A O 1
ATOM 1422 N N . ARG A 1 186 ? -15.165 -3.967 36.587 1.00 90.50 186 ARG A N 1
ATOM 1423 C CA . ARG A 1 186 ? -14.758 -2.850 37.445 1.00 90.50 186 ARG A CA 1
ATOM 1424 C C . ARG A 1 186 ? -15.288 -1.521 36.940 1.00 90.50 186 ARG A C 1
ATOM 1426 O O . ARG A 1 186 ? -14.637 -0.815 36.168 1.00 90.50 186 ARG A O 1
ATOM 1433 N N . ARG A 1 187 ? -16.445 -1.143 37.458 1.00 91.81 187 ARG A N 1
ATOM 1434 C CA . ARG A 1 187 ? -17.085 0.137 37.163 1.00 91.81 187 ARG A CA 1
ATOM 1435 C C . ARG A 1 187 ? -16.685 1.209 38.184 1.00 91.81 187 ARG A C 1
ATOM 1437 O O . ARG A 1 187 ? -16.518 0.860 39.350 1.00 91.81 187 ARG A O 1
ATOM 1444 N N . PRO A 1 188 ? -16.537 2.486 37.789 1.00 94.31 188 PRO A N 1
ATOM 1445 C CA . PRO A 1 188 ? -16.434 3.596 38.740 1.00 94.31 188 PRO A CA 1
ATOM 1446 C C . PRO A 1 188 ? -17.628 3.660 39.705 1.00 94.31 188 PRO A C 1
ATOM 1448 O O . PRO A 1 188 ? -18.727 3.171 39.391 1.00 94.31 188 PRO A O 1
ATOM 1451 N N . GLY A 1 189 ? -17.426 4.281 40.869 1.00 94.69 189 GLY A N 1
ATOM 1452 C CA . GLY A 1 189 ? -18.510 4.644 41.774 1.00 94.69 189 GLY A CA 1
ATOM 1453 C C . GLY A 1 189 ? -19.469 5.653 41.139 1.00 94.69 189 GLY A C 1
ATOM 1454 O O . GLY A 1 189 ? -19.160 6.299 40.139 1.00 94.69 189 GLY A O 1
ATOM 1455 N N . LEU A 1 190 ? -20.680 5.765 41.686 1.00 96.50 190 LEU A N 1
ATOM 1456 C CA . LEU A 1 190 ? -21.680 6.708 41.184 1.00 96.50 190 LEU A CA 1
ATOM 1457 C C . LEU A 1 190 ? -21.171 8.153 41.328 1.00 96.50 190 LEU A C 1
ATOM 1459 O O . LEU A 1 190 ? -20.835 8.579 42.429 1.00 96.50 190 LEU A O 1
ATOM 1463 N N . GLY A 1 191 ? -21.148 8.904 40.225 1.00 97.06 191 GLY A N 1
ATOM 1464 C CA . GLY A 1 191 ? -20.606 10.263 40.171 1.00 97.06 191 GLY A CA 1
ATOM 1465 C C . GLY A 1 191 ? -19.076 10.337 40.113 1.00 97.06 191 GLY A C 1
ATOM 1466 O O . GLY A 1 191 ? -18.532 11.440 40.087 1.00 97.06 191 GLY A O 1
ATOM 1467 N N . GLU A 1 192 ? -18.378 9.202 40.074 1.00 97.31 192 GLU A N 1
ATOM 1468 C CA . GLU A 1 192 ? -16.921 9.147 39.957 1.00 97.31 192 GLU A CA 1
ATOM 1469 C C . GLU A 1 192 ? -16.474 9.004 38.499 1.00 97.31 192 GLU A C 1
ATOM 1471 O O . GLU A 1 192 ? -17.204 8.504 37.634 1.00 97.31 192 GLU A O 1
ATOM 1476 N N . THR A 1 193 ? -15.235 9.425 38.249 1.00 97.94 193 THR A N 1
ATOM 1477 C CA . THR A 1 193 ? -14.531 9.235 36.981 1.00 97.94 193 THR A CA 1
ATOM 1478 C C . THR A 1 193 ? -13.323 8.347 37.226 1.00 97.94 193 THR A C 1
ATOM 1480 O O . THR A 1 193 ? -12.531 8.663 38.109 1.00 97.94 193 THR A O 1
ATOM 1483 N N . SER A 1 194 ? -13.153 7.285 36.438 1.00 97.19 194 SER A N 1
ATOM 1484 C CA . SER A 1 194 ? -11.861 6.603 36.330 1.00 97.19 194 SER A CA 1
ATOM 1485 C C . SER A 1 194 ? -11.121 7.063 35.093 1.00 97.19 194 SER A C 1
ATOM 1487 O O . SER A 1 194 ? -11.740 7.284 34.050 1.00 97.19 194 SER A O 1
ATOM 1489 N N . VAL A 1 195 ? -9.800 7.167 35.200 1.00 97.94 195 VAL A N 1
ATOM 1490 C CA . VAL A 1 195 ? -8.935 7.437 34.050 1.00 97.94 195 VAL A CA 1
ATOM 1491 C C . VAL A 1 195 ? -7.981 6.271 33.856 1.00 97.94 195 VAL A C 1
ATOM 1493 O O . VAL A 1 195 ? -7.233 5.928 34.763 1.00 97.94 195 VAL A O 1
ATOM 1496 N N . ASP A 1 196 ? -7.979 5.688 32.666 1.00 97.69 196 ASP A N 1
ATOM 1497 C CA . ASP A 1 196 ? -7.072 4.626 32.262 1.00 97.69 196 ASP A CA 1
ATOM 1498 C C . ASP A 1 196 ? -6.049 5.159 31.252 1.00 97.69 196 ASP A C 1
ATOM 1500 O O . ASP A 1 196 ? -6.401 5.749 30.232 1.00 97.69 196 ASP A O 1
ATOM 1504 N N . VAL A 1 197 ? -4.766 4.917 31.514 1.00 98.62 197 VAL A N 1
ATOM 1505 C CA . VAL A 1 197 ? -3.675 5.115 30.551 1.00 98.62 197 VAL A CA 1
ATOM 1506 C C . VAL A 1 197 ? -3.135 3.750 30.177 1.00 98.62 197 VAL A C 1
ATOM 1508 O O . VAL A 1 197 ? -2.760 2.975 31.059 1.00 98.62 197 VAL A O 1
ATOM 1511 N N . PHE A 1 198 ? -3.083 3.438 28.888 1.00 98.50 198 PHE A N 1
ATOM 1512 C CA . PHE A 1 198 ? -2.609 2.143 28.422 1.00 98.50 198 PHE A CA 1
ATOM 1513 C C . PHE A 1 198 ? -1.598 2.252 27.290 1.00 98.50 198 PHE A C 1
ATOM 1515 O O . PHE A 1 198 ? -1.582 3.212 26.524 1.00 98.50 198 PHE A O 1
ATOM 1522 N N . VAL A 1 199 ? -0.760 1.226 27.197 1.00 98.62 199 VAL A N 1
ATOM 1523 C CA . VAL A 1 199 ? 0.097 0.957 26.048 1.00 98.62 199 VAL A CA 1
ATOM 1524 C C . VAL A 1 199 ? -0.208 -0.448 25.549 1.00 98.62 199 VAL A C 1
ATOM 1526 O O . VAL A 1 199 ? -0.326 -1.378 26.352 1.00 98.62 199 VAL A O 1
ATOM 1529 N N . GLU A 1 200 ? -0.352 -0.602 24.240 1.00 97.69 200 GLU A N 1
ATOM 1530 C CA . GLU A 1 200 ? -0.547 -1.901 23.600 1.00 97.69 200 GLU A CA 1
ATOM 1531 C C . GLU A 1 200 ? 0.320 -2.045 22.354 1.00 97.69 200 GLU A C 1
ATOM 1533 O O . GLU A 1 200 ? 0.631 -1.068 21.670 1.00 97.69 200 GLU A O 1
ATOM 1538 N N . GLY A 1 201 ? 0.721 -3.285 22.093 1.00 97.62 201 GLY A N 1
ATOM 1539 C CA . GLY A 1 201 ? 1.332 -3.713 20.846 1.00 97.62 201 GLY A CA 1
ATOM 1540 C C . GLY A 1 201 ? 0.407 -4.684 20.125 1.00 97.62 201 GLY A C 1
ATOM 1541 O O . GLY A 1 201 ? -0.292 -5.475 20.763 1.00 97.62 201 GLY A O 1
ATOM 1542 N N . LEU A 1 202 ? 0.432 -4.623 18.801 1.00 95.06 202 LEU A N 1
ATOM 1543 C CA . LEU A 1 202 ? -0.295 -5.494 17.893 1.00 95.06 202 LEU A CA 1
ATOM 1544 C C . LEU A 1 202 ? 0.700 -6.091 16.900 1.00 95.06 202 LEU A C 1
ATOM 1546 O O . LEU A 1 202 ? 1.528 -5.376 16.334 1.00 95.06 202 LEU A O 1
ATOM 1550 N N . ALA A 1 203 ? 0.595 -7.395 16.676 1.00 94.75 203 ALA A N 1
ATOM 1551 C CA . ALA A 1 203 ? 1.276 -8.079 15.588 1.00 94.75 203 ALA A CA 1
ATOM 1552 C C . ALA A 1 203 ? 0.257 -8.875 14.774 1.00 94.75 203 ALA A C 1
ATOM 1554 O O . ALA A 1 203 ? -0.554 -9.618 15.333 1.00 94.75 203 ALA A O 1
ATOM 1555 N N . ARG A 1 204 ? 0.324 -8.740 13.453 1.00 90.44 204 ARG A N 1
ATOM 1556 C CA . ARG A 1 204 ? -0.488 -9.499 12.505 1.00 90.44 204 ARG A CA 1
ATOM 1557 C C . ARG A 1 204 ? 0.463 -10.181 11.516 1.00 90.44 204 ARG A C 1
ATOM 1559 O O . ARG A 1 204 ? 1.085 -9.499 10.700 1.00 90.44 204 ARG A O 1
ATOM 1566 N N . PRO A 1 205 ? 0.690 -11.501 11.632 1.00 84.00 205 PRO A N 1
ATOM 1567 C CA . PRO A 1 205 ? 1.370 -12.245 10.579 1.00 84.00 205 PRO A CA 1
ATOM 1568 C C . PRO A 1 205 ? 0.511 -12.255 9.307 1.00 84.00 205 PRO A C 1
ATOM 1570 O O . PRO A 1 205 ? -0.708 -12.075 9.383 1.00 84.00 205 PRO A O 1
ATOM 1573 N N . GLY A 1 206 ? 1.144 -12.475 8.156 1.00 71.62 206 GLY A N 1
ATOM 1574 C CA . GLY A 1 206 ? 0.455 -12.629 6.878 1.00 71.62 206 GLY A CA 1
ATOM 1575 C C . GLY A 1 206 ? -0.620 -13.715 6.922 1.00 71.62 206 GLY A C 1
ATOM 1576 O O . GLY A 1 206 ? -0.545 -14.656 7.720 1.00 71.62 206 GLY A O 1
ATOM 1577 N N . GLY A 1 207 ? -1.641 -13.552 6.078 1.00 64.75 207 GLY A N 1
ATOM 1578 C CA . GLY A 1 207 ? -2.755 -14.494 5.968 1.00 64.75 207 GLY A CA 1
ATOM 1579 C C . GLY A 1 207 ? -2.293 -15.907 5.601 1.00 64.75 207 GLY A C 1
ATOM 1580 O O . GLY A 1 207 ? -1.240 -16.098 4.993 1.00 64.75 207 GLY A O 1
ATOM 1581 N N . PHE A 1 208 ? -3.076 -16.915 5.990 1.00 52.66 208 PHE A N 1
ATOM 1582 C CA . PHE A 1 208 ? -2.699 -18.328 5.823 1.00 52.66 208 PHE A CA 1
ATOM 1583 C C . PHE A 1 208 ? -3.333 -19.003 4.594 1.00 52.66 208 PHE A C 1
ATOM 1585 O O . PHE A 1 208 ? -2.899 -20.090 4.213 1.00 52.66 208 PHE A O 1
ATOM 1592 N N . ASP A 1 209 ? -4.353 -18.394 3.989 1.00 56.69 209 ASP A N 1
ATOM 1593 C CA . ASP A 1 209 ? -5.211 -18.999 2.959 1.00 56.69 209 ASP A CA 1
ATOM 1594 C C . ASP A 1 209 ? -5.620 -18.033 1.825 1.00 56.69 209 ASP A C 1
ATOM 1596 O O . ASP A 1 209 ? -6.450 -18.397 0.995 1.00 56.69 209 ASP A O 1
ATOM 1600 N N . GLY A 1 210 ? -5.008 -16.846 1.732 1.00 51.78 210 GLY A N 1
ATOM 1601 C CA . GLY A 1 210 ? -5.306 -15.849 0.697 1.00 51.78 210 GLY A CA 1
ATOM 1602 C C . GLY A 1 210 ? -4.153 -14.879 0.431 1.00 51.78 210 GLY A C 1
ATOM 1603 O O . GLY A 1 210 ? -3.152 -14.866 1.151 1.00 51.78 210 GLY A O 1
ATOM 1604 N N . ALA A 1 211 ? -4.284 -14.076 -0.628 1.00 54.50 211 ALA A N 1
ATOM 1605 C CA . ALA A 1 211 ? -3.333 -13.016 -0.952 1.00 54.50 211 ALA A CA 1
ATOM 1606 C C . ALA A 1 211 ? -3.539 -11.838 0.011 1.00 54.50 211 ALA A C 1
ATOM 1608 O O . ALA A 1 211 ? -4.283 -10.905 -0.276 1.00 54.50 211 ALA A O 1
ATOM 1609 N N . ALA A 1 212 ? -2.897 -11.896 1.179 1.00 58.19 212 ALA A N 1
ATOM 1610 C CA . ALA A 1 212 ? -2.922 -10.786 2.119 1.00 58.19 212 ALA A CA 1
ATOM 1611 C C . ALA A 1 212 ? -2.311 -9.532 1.474 1.00 58.19 212 ALA A C 1
ATOM 1613 O O . ALA A 1 212 ? -1.283 -9.604 0.802 1.00 58.19 212 ALA A O 1
ATOM 1614 N N . THR A 1 213 ? -2.914 -8.366 1.713 1.00 66.44 213 THR A N 1
ATOM 1615 C CA . THR A 1 213 ? -2.369 -7.092 1.217 1.00 66.44 213 THR A CA 1
ATOM 1616 C C . THR A 1 213 ? -1.014 -6.757 1.843 1.00 66.44 213 THR A C 1
ATOM 1618 O O . THR A 1 213 ? -0.251 -6.000 1.254 1.00 66.44 213 THR A O 1
ATOM 1621 N N . ALA A 1 214 ? -0.730 -7.300 3.033 1.00 69.62 214 ALA A N 1
ATOM 1622 C CA . ALA A 1 214 ? 0.527 -7.169 3.760 1.00 69.62 214 ALA A CA 1
ATOM 1623 C C . ALA A 1 214 ? 1.027 -8.549 4.216 1.00 69.62 214 ALA A C 1
ATOM 1625 O O . ALA A 1 214 ? 0.246 -9.363 4.717 1.00 69.62 214 ALA A O 1
ATOM 1626 N N . ASP A 1 215 ? 2.335 -8.778 4.094 1.00 79.81 215 ASP A N 1
ATOM 1627 C CA . ASP A 1 215 ? 3.000 -10.003 4.552 1.00 79.81 215 ASP A CA 1
ATOM 1628 C C . ASP A 1 215 ? 3.146 -10.007 6.079 1.00 79.81 215 ASP A C 1
ATOM 1630 O O . ASP A 1 215 ? 3.118 -11.056 6.728 1.00 79.81 215 ASP A O 1
ATOM 1634 N N . HIS A 1 216 ? 3.311 -8.821 6.666 1.00 87.19 216 HIS A N 1
ATOM 1635 C CA . HIS A 1 216 ? 3.437 -8.632 8.101 1.00 87.19 216 HIS A CA 1
ATOM 1636 C C . HIS A 1 216 ? 3.032 -7.214 8.504 1.00 87.19 216 HIS A C 1
ATOM 1638 O O . HIS A 1 216 ? 3.404 -6.247 7.846 1.00 87.19 216 HIS A O 1
ATOM 1644 N N . GLU A 1 217 ? 2.325 -7.082 9.625 1.00 92.56 217 GLU A N 1
ATOM 1645 C CA . GLU A 1 217 ? 2.077 -5.795 10.273 1.00 92.56 217 GLU A CA 1
ATOM 1646 C C . GLU A 1 217 ? 2.521 -5.833 11.736 1.00 92.56 217 GLU A C 1
ATOM 1648 O O . GLU A 1 217 ? 2.254 -6.785 12.485 1.00 92.56 217 GLU A O 1
ATOM 1653 N N . THR A 1 218 ? 3.139 -4.732 12.157 1.00 95.44 218 THR A N 1
ATOM 1654 C CA . THR A 1 218 ? 3.381 -4.418 13.565 1.00 95.44 218 THR A CA 1
ATOM 1655 C C . THR A 1 218 ? 2.870 -3.026 13.879 1.00 95.44 218 THR A C 1
ATOM 1657 O O . THR A 1 218 ? 3.111 -2.073 13.141 1.00 95.44 218 THR A O 1
ATOM 1660 N N . ALA A 1 219 ? 2.177 -2.888 15.002 1.00 96.81 219 ALA A N 1
ATOM 1661 C CA . ALA A 1 219 ? 1.678 -1.601 15.448 1.00 96.81 219 ALA A CA 1
ATOM 1662 C C . ALA A 1 219 ? 1.789 -1.450 16.963 1.00 96.81 219 ALA A C 1
ATOM 1664 O O . ALA A 1 219 ? 1.813 -2.418 17.721 1.00 96.81 219 ALA A O 1
ATOM 1665 N N . GLY A 1 220 ? 1.857 -0.202 17.406 1.00 97.62 220 GLY A N 1
ATOM 1666 C CA . GLY A 1 220 ? 1.847 0.182 18.806 1.00 97.62 220 GLY A CA 1
ATOM 1667 C C . GLY A 1 220 ? 0.896 1.344 19.038 1.00 97.62 220 GLY A C 1
ATOM 1668 O O . GLY A 1 220 ? 0.711 2.205 18.171 1.00 97.62 220 GLY A O 1
ATOM 1669 N N . ARG A 1 221 ? 0.301 1.383 20.227 1.00 97.62 221 ARG A N 1
ATOM 1670 C CA . ARG A 1 221 ? -0.617 2.441 20.635 1.00 97.62 221 ARG A CA 1
ATOM 1671 C C . ARG A 1 221 ? -0.395 2.846 22.079 1.00 97.62 221 ARG A C 1
ATOM 1673 O O . ARG A 1 221 ? -0.164 2.007 22.944 1.00 97.62 221 ARG A O 1
ATOM 1680 N N . ILE A 1 222 ? -0.538 4.143 22.325 1.00 98.62 222 ILE A N 1
ATOM 1681 C CA . ILE A 1 222 ? -0.742 4.714 23.653 1.00 98.62 222 ILE A CA 1
ATOM 1682 C C . ILE A 1 222 ? -2.152 5.295 23.681 1.00 98.62 222 ILE A C 1
ATOM 1684 O O . ILE A 1 222 ? -2.514 6.073 22.798 1.00 98.62 222 ILE A O 1
ATOM 1688 N N . GLY A 1 223 ? -2.946 4.916 24.673 1.00 98.25 223 GLY A N 1
ATOM 1689 C CA . GLY A 1 223 ? -4.324 5.363 24.809 1.00 98.25 223 GLY A CA 1
ATOM 1690 C C . GLY A 1 223 ? -4.622 5.951 26.178 1.00 98.25 223 GLY A C 1
ATOM 1691 O O . GLY A 1 223 ? -4.066 5.533 27.194 1.00 98.25 223 GLY A O 1
ATOM 1692 N N . PHE A 1 224 ? -5.518 6.927 26.179 1.00 98.62 224 PHE A N 1
ATOM 1693 C CA . PHE A 1 224 ? -6.075 7.568 27.358 1.00 98.62 224 PHE A CA 1
ATOM 1694 C C . PHE A 1 224 ? -7.583 7.404 27.296 1.00 98.62 224 PHE A C 1
ATOM 1696 O O . PHE A 1 224 ? -8.199 7.803 26.308 1.00 98.62 224 PHE A O 1
ATOM 1703 N N . ARG A 1 225 ? -8.168 6.851 28.349 1.00 98.06 225 ARG A N 1
ATOM 1704 C CA . ARG A 1 225 ? -9.607 6.675 28.468 1.00 98.06 225 ARG A CA 1
ATOM 1705 C C . ARG A 1 225 ? -10.105 7.275 29.769 1.00 98.06 225 ARG A C 1
ATOM 1707 O O . ARG A 1 225 ? -9.478 7.099 30.806 1.00 98.06 225 ARG A O 1
ATOM 1714 N N . ALA A 1 226 ? -11.241 7.954 29.722 1.00 98.56 226 ALA A N 1
ATOM 1715 C CA . ALA A 1 226 ? -11.968 8.379 30.907 1.00 98.56 226 ALA A CA 1
ATOM 1716 C C . ALA A 1 226 ? -13.376 7.785 30.891 1.00 98.56 226 ALA A C 1
ATOM 1718 O O . ALA A 1 226 ? -14.092 7.933 29.903 1.00 98.56 226 ALA A O 1
ATOM 1719 N N . ASP A 1 227 ? -13.781 7.169 31.998 1.00 98.44 227 ASP A N 1
ATOM 1720 C CA . ASP A 1 227 ? -15.131 6.647 32.199 1.00 98.44 227 ASP A CA 1
ATOM 1721 C C . ASP A 1 227 ? -15.783 7.351 33.386 1.00 98.44 227 ASP A C 1
ATOM 1723 O O . ASP A 1 227 ? -15.304 7.249 34.515 1.00 98.44 227 ASP A O 1
ATOM 1727 N N . HIS A 1 228 ? -16.891 8.049 33.149 1.00 98.44 228 HIS A N 1
ATOM 1728 C CA . HIS A 1 228 ? -17.653 8.752 34.177 1.00 98.44 228 HIS A CA 1
ATOM 1729 C C . HIS A 1 228 ? -19.022 8.105 34.379 1.00 98.44 228 HIS A C 1
ATOM 1731 O O . HIS A 1 228 ? -19.849 8.058 33.460 1.00 98.44 228 HIS A O 1
ATOM 1737 N N . ARG A 1 229 ? -19.303 7.622 35.593 1.00 97.94 229 ARG A N 1
ATOM 1738 C CA . ARG A 1 229 ? -20.593 6.995 35.903 1.00 97.94 229 ARG A CA 1
ATOM 1739 C C . ARG A 1 229 ? -21.616 8.051 36.312 1.00 97.94 229 ARG A C 1
ATOM 1741 O O . ARG A 1 229 ? -21.697 8.445 37.472 1.00 97.94 229 ARG A O 1
ATOM 1748 N N . LEU A 1 230 ? -22.435 8.462 35.349 1.00 97.62 230 LEU A N 1
ATOM 1749 C CA . LEU A 1 230 ? -23.449 9.503 35.519 1.00 97.62 230 LEU A CA 1
ATOM 1750 C C . LEU A 1 230 ? -24.650 9.040 36.362 1.00 97.62 230 LEU A C 1
ATOM 1752 O O . LEU A 1 230 ? -25.218 9.818 37.123 1.00 97.62 230 LEU A O 1
ATOM 1756 N N . SER A 1 231 ? -25.068 7.784 36.204 1.00 97.44 231 SER A N 1
ATOM 1757 C CA . SER A 1 231 ? -26.167 7.178 36.966 1.00 97.44 231 SER A CA 1
ATOM 1758 C C . SER A 1 231 ? -25.922 5.682 37.179 1.00 97.44 231 SER A C 1
ATOM 1760 O O . SER A 1 231 ? -24.904 5.139 36.746 1.00 97.44 231 SER A O 1
ATOM 1762 N N . ASP A 1 232 ? -26.856 4.983 37.822 1.00 94.50 232 ASP A N 1
ATOM 1763 C CA . ASP A 1 232 ? -26.794 3.519 37.895 1.00 94.50 232 ASP A CA 1
ATOM 1764 C C . ASP A 1 232 ? -26.892 2.851 36.524 1.00 94.50 232 ASP A C 1
ATOM 1766 O O . ASP A 1 232 ? -26.300 1.794 36.324 1.00 94.50 232 ASP A O 1
ATOM 1770 N N . LEU A 1 233 ? -27.566 3.504 35.574 1.00 96.44 233 LEU A N 1
ATOM 1771 C CA . LEU A 1 233 ? -27.778 3.000 34.224 1.00 96.44 233 LEU A CA 1
ATOM 1772 C C . LEU A 1 233 ? -26.712 3.488 33.233 1.00 96.44 233 LEU A C 1
ATOM 1774 O O . LEU A 1 233 ? -26.350 2.752 32.325 1.00 96.44 233 LEU A O 1
ATOM 1778 N N . VAL A 1 234 ? -26.222 4.722 33.369 1.00 98.25 234 VAL A N 1
ATOM 1779 C CA . VAL A 1 234 ? -25.449 5.409 32.318 1.00 98.25 234 VAL A CA 1
ATOM 1780 C C . VAL A 1 234 ? -24.005 5.647 32.749 1.00 98.25 234 VAL A C 1
ATOM 1782 O O . VAL A 1 234 ? -23.753 6.313 33.754 1.00 98.25 234 VAL A O 1
ATOM 1785 N N . THR A 1 235 ? -23.058 5.159 31.946 1.00 98.62 235 THR A N 1
ATOM 1786 C CA . THR A 1 235 ? -21.626 5.497 32.015 1.00 98.62 235 THR A CA 1
ATOM 1787 C C . THR A 1 235 ? -21.206 6.175 30.715 1.00 98.62 235 THR A C 1
ATOM 1789 O O . THR A 1 235 ? -21.520 5.669 29.642 1.00 98.62 235 THR A O 1
ATOM 1792 N N . LEU A 1 236 ? -20.529 7.316 30.801 1.00 98.69 236 LEU A N 1
ATOM 1793 C CA . LEU A 1 236 ? -19.981 8.038 29.653 1.00 98.69 236 LEU A CA 1
ATOM 1794 C C . LEU A 1 236 ? -18.500 7.698 29.502 1.00 98.69 236 LEU A C 1
ATOM 1796 O O . LEU A 1 236 ? -17.796 7.668 30.506 1.00 98.69 236 LEU A O 1
ATOM 1800 N N . GLY A 1 237 ? -18.047 7.475 28.273 1.00 98.31 237 GLY A N 1
ATOM 1801 C CA . GLY A 1 237 ? -16.657 7.180 27.935 1.00 98.31 237 GLY A CA 1
ATOM 1802 C C . GLY A 1 237 ? -16.074 8.230 26.992 1.00 98.31 237 GLY A C 1
ATOM 1803 O O . GLY A 1 237 ? -16.779 8.742 26.120 1.00 98.31 237 GLY A O 1
ATOM 1804 N N . ALA A 1 238 ? -14.792 8.536 27.154 1.00 98.75 238 ALA A N 1
ATOM 1805 C CA . ALA A 1 238 ? -14.011 9.330 26.213 1.00 98.75 238 ALA A CA 1
ATOM 1806 C C . ALA A 1 238 ? -12.643 8.683 25.997 1.00 98.75 238 ALA A C 1
ATOM 1808 O O . ALA A 1 238 ? -12.002 8.292 26.971 1.00 98.75 238 ALA A O 1
ATOM 1809 N N . ASP A 1 239 ? -12.189 8.619 24.748 1.00 98.56 239 ASP A N 1
ATOM 1810 C CA . ASP A 1 239 ? -10.964 7.931 24.338 1.00 98.56 239 ASP A CA 1
ATOM 1811 C C . ASP A 1 239 ? -10.088 8.857 23.483 1.00 98.56 239 ASP A C 1
ATOM 1813 O O . ASP A 1 239 ? -10.585 9.552 22.596 1.00 98.56 239 ASP A O 1
ATOM 1817 N N . LEU A 1 240 ? -8.777 8.858 23.726 1.00 98.75 240 LEU A N 1
ATOM 1818 C CA . LEU A 1 240 ? -7.759 9.509 22.895 1.00 98.75 240 LEU A CA 1
ATOM 1819 C C . LEU A 1 240 ? -6.588 8.551 22.696 1.00 98.75 240 LEU A C 1
ATOM 1821 O O . LEU A 1 240 ? -5.888 8.217 23.652 1.00 98.75 240 LEU A O 1
ATOM 1825 N N . HIS A 1 241 ? -6.353 8.127 21.459 1.00 98.62 241 HIS A N 1
ATOM 1826 C CA . HIS A 1 241 ? -5.336 7.144 21.101 1.00 98.62 241 HIS A CA 1
ATOM 1827 C C . HIS A 1 241 ? -4.304 7.757 20.152 1.00 98.62 241 HIS A C 1
ATOM 1829 O O . HIS A 1 241 ? -4.662 8.406 19.173 1.00 98.62 241 HIS A O 1
ATOM 1835 N N . LEU A 1 242 ? -3.025 7.511 20.422 1.00 98.62 242 LEU A N 1
ATOM 1836 C CA . LEU A 1 242 ? -1.898 7.792 19.535 1.00 98.62 242 LEU A CA 1
ATOM 1837 C C . LEU A 1 242 ? -1.347 6.455 19.048 1.00 98.62 242 LEU A C 1
ATOM 1839 O O . LEU A 1 242 ? -1.026 5.600 19.874 1.00 98.62 242 LEU A O 1
ATOM 1843 N N . SER A 1 243 ? -1.239 6.260 17.737 1.00 98.00 243 SER A N 1
ATOM 1844 C CA . SER A 1 243 ? -0.801 4.991 17.149 1.00 98.00 243 SER A CA 1
ATOM 1845 C C . SER A 1 243 ? 0.336 5.171 16.147 1.00 98.00 243 SER A C 1
ATOM 1847 O O . SER A 1 243 ? 0.458 6.201 15.481 1.00 98.00 243 SER A O 1
ATOM 1849 N N . ARG A 1 244 ? 1.182 4.146 16.046 1.00 98.19 244 ARG A N 1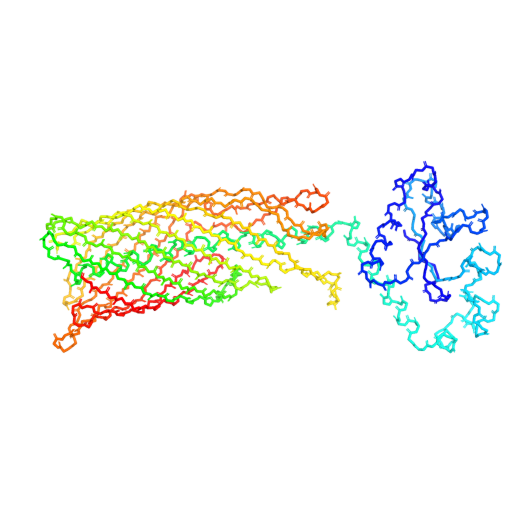
ATOM 1850 C CA . ARG A 1 244 ? 2.164 3.987 14.973 1.00 98.19 244 ARG A CA 1
ATOM 1851 C C . ARG A 1 244 ? 2.119 2.551 14.469 1.00 98.19 244 ARG A C 1
ATOM 1853 O O . ARG A 1 244 ? 2.068 1.638 15.287 1.00 98.19 244 ARG A O 1
ATOM 1860 N N . GLY A 1 245 ? 2.142 2.360 13.159 1.00 96.56 245 GLY A N 1
ATOM 1861 C CA . GLY A 1 245 ? 2.148 1.042 12.527 1.00 96.56 245 GLY A CA 1
ATOM 1862 C C . GLY A 1 245 ? 3.124 0.981 11.364 1.00 96.56 245 GLY A C 1
ATOM 1863 O O . GLY A 1 245 ? 3.461 2.023 10.801 1.00 96.56 245 GLY A O 1
ATOM 1864 N N . ARG A 1 246 ? 3.569 -0.231 11.045 1.00 96.56 246 ARG A N 1
ATOM 1865 C CA . ARG A 1 246 ? 4.358 -0.564 9.866 1.00 96.56 246 ARG A CA 1
ATOM 1866 C C . ARG A 1 246 ? 3.810 -1.840 9.244 1.00 96.56 246 ARG A C 1
ATOM 1868 O O . ARG A 1 246 ? 3.634 -2.834 9.955 1.00 96.56 246 ARG A O 1
ATOM 1875 N N . ASP A 1 247 ? 3.641 -1.803 7.933 1.00 95.19 247 ASP A N 1
ATOM 1876 C CA . ASP A 1 247 ? 3.212 -2.921 7.112 1.00 95.19 247 ASP A CA 1
ATOM 1877 C C . ASP A 1 247 ? 4.323 -3.202 6.093 1.00 95.19 247 ASP A C 1
ATOM 1879 O O . ASP A 1 247 ? 4.683 -2.330 5.298 1.00 95.19 247 ASP A O 1
ATOM 1883 N N . ASP A 1 248 ? 4.866 -4.416 6.124 1.00 93.62 248 ASP A N 1
ATOM 1884 C CA . ASP A 1 248 ? 5.752 -4.915 5.077 1.00 93.62 248 ASP A CA 1
ATOM 1885 C C . ASP A 1 248 ? 4.878 -5.640 4.039 1.00 93.62 248 ASP A C 1
ATOM 1887 O O . ASP A 1 248 ? 4.087 -6.530 4.374 1.00 93.62 248 ASP A O 1
ATOM 1891 N N . LEU A 1 249 ? 4.978 -5.220 2.780 1.00 90.69 249 LEU A N 1
ATOM 1892 C CA . LEU A 1 249 ? 4.130 -5.682 1.684 1.00 90.69 249 LEU A CA 1
ATOM 1893 C C . LEU A 1 249 ? 4.927 -6.545 0.698 1.00 90.69 249 LEU A C 1
ATOM 1895 O O . LEU A 1 249 ? 6.161 -6.491 0.625 1.00 90.69 249 LEU A O 1
ATOM 1899 N N . ALA A 1 250 ? 4.195 -7.270 -0.148 1.00 81.06 250 ALA A N 1
ATOM 1900 C CA . ALA A 1 250 ? 4.779 -8.078 -1.207 1.00 81.06 250 ALA A CA 1
ATOM 1901 C C . ALA A 1 250 ? 5.733 -7.267 -2.110 1.00 81.06 250 ALA A C 1
ATOM 1903 O O . ALA A 1 250 ? 5.539 -6.078 -2.386 1.00 81.06 250 ALA A O 1
ATOM 1904 N N . GLY A 1 251 ? 6.785 -7.932 -2.595 1.00 83.06 251 GLY A N 1
ATOM 1905 C CA . GLY A 1 251 ? 7.766 -7.323 -3.500 1.00 83.06 251 GLY A CA 1
ATOM 1906 C C . GLY A 1 251 ? 8.705 -6.306 -2.840 1.00 83.06 251 GLY A C 1
ATOM 1907 O O . GLY A 1 251 ? 9.428 -5.615 -3.550 1.00 83.06 251 GLY A O 1
ATOM 1908 N N . GLY A 1 252 ? 8.727 -6.211 -1.504 1.00 90.31 252 GLY A N 1
ATOM 1909 C CA . GLY A 1 252 ? 9.623 -5.307 -0.770 1.00 90.31 252 GLY A CA 1
ATOM 1910 C C . GLY A 1 252 ? 9.136 -3.855 -0.712 1.00 90.31 252 GLY A C 1
ATOM 1911 O O . GLY A 1 252 ? 9.955 -2.944 -0.522 1.00 90.31 252 GLY A O 1
ATOM 1912 N N . SER A 1 253 ? 7.832 -3.647 -0.919 1.00 95.19 253 SER A N 1
ATOM 1913 C CA . SER A 1 253 ? 7.154 -2.379 -0.636 1.00 95.19 253 SER A CA 1
ATOM 1914 C C . SER A 1 253 ? 6.824 -2.283 0.854 1.00 95.19 253 SER A C 1
ATOM 1916 O O . SER A 1 253 ? 6.681 -3.305 1.523 1.00 95.19 253 SER A O 1
ATOM 1918 N N . ASP A 1 254 ? 6.679 -1.071 1.378 1.00 96.62 254 ASP A N 1
ATOM 1919 C CA . ASP A 1 254 ? 6.363 -0.852 2.790 1.00 96.62 254 ASP A CA 1
ATOM 1920 C C . ASP A 1 254 ? 5.492 0.387 3.022 1.00 96.62 254 ASP A C 1
ATOM 1922 O O . ASP A 1 254 ? 5.523 1.343 2.243 1.00 96.62 254 ASP A O 1
ATOM 1926 N N . LEU A 1 255 ? 4.708 0.351 4.102 1.00 97.50 255 LEU A N 1
ATOM 1927 C CA . LEU A 1 255 ? 3.867 1.451 4.574 1.00 97.50 255 LEU A CA 1
ATOM 1928 C C . LEU A 1 255 ? 4.102 1.691 6.065 1.00 97.50 255 LEU A C 1
ATOM 1930 O O . LEU A 1 255 ? 3.902 0.803 6.889 1.00 97.50 255 LEU A O 1
ATOM 1934 N N . ASP A 1 256 ? 4.436 2.919 6.432 1.00 98.06 256 ASP A N 1
ATOM 1935 C CA . ASP A 1 256 ? 4.469 3.405 7.803 1.00 98.06 256 ASP A CA 1
ATOM 1936 C C . ASP A 1 256 ? 3.285 4.346 8.049 1.00 98.06 256 ASP A C 1
ATOM 1938 O O . ASP A 1 256 ? 2.927 5.192 7.230 1.00 98.06 256 ASP A O 1
ATOM 1942 N N . ARG A 1 257 ? 2.686 4.251 9.233 1.00 97.69 257 ARG A N 1
ATOM 1943 C CA . ARG A 1 257 ? 1.541 5.075 9.617 1.00 97.69 257 ARG A CA 1
ATOM 1944 C C . ARG A 1 257 ? 1.746 5.680 10.988 1.00 97.69 257 ARG A C 1
ATOM 1946 O O . ARG A 1 257 ? 2.170 5.002 11.919 1.00 97.69 257 ARG A O 1
ATOM 1953 N N . THR A 1 258 ? 1.391 6.951 11.139 1.00 98.56 258 THR A N 1
ATOM 1954 C CA . THR A 1 258 ? 1.300 7.625 12.442 1.00 98.56 258 THR A CA 1
ATOM 1955 C C . THR A 1 258 ? -0.064 8.286 12.569 1.00 98.56 258 THR A C 1
ATOM 1957 O O . THR A 1 258 ? -0.426 9.113 11.734 1.00 98.56 258 THR A O 1
ATOM 1960 N N . GLY A 1 259 ? -0.822 7.924 13.603 1.00 98.12 259 GLY A N 1
ATOM 1961 C CA . GLY A 1 259 ? -2.217 8.320 13.756 1.00 98.12 259 GLY A CA 1
ATOM 1962 C C . GLY A 1 259 ? -2.575 8.871 15.131 1.00 98.12 259 GLY A C 1
ATOM 1963 O O . GLY A 1 259 ? -1.926 8.593 16.141 1.00 98.12 259 GLY A O 1
ATOM 1964 N N . VAL A 1 260 ? -3.653 9.649 15.148 1.00 98.75 260 VAL A N 1
ATOM 1965 C CA . VAL A 1 260 ? -4.395 10.050 16.341 1.00 98.75 260 VAL A CA 1
ATOM 1966 C C . VAL A 1 260 ? -5.873 9.758 16.117 1.00 98.75 260 VAL A C 1
ATOM 1968 O O . VAL A 1 260 ? -6.420 10.075 15.062 1.00 98.75 260 VAL A O 1
ATOM 1971 N N . ALA A 1 261 ? -6.526 9.171 17.110 1.00 98.56 261 ALA A N 1
ATOM 1972 C CA . ALA A 1 261 ? -7.953 8.897 17.079 1.00 98.56 261 ALA A CA 1
ATOM 1973 C C . ALA A 1 261 ? -8.609 9.309 18.395 1.00 98.56 261 ALA A C 1
ATOM 1975 O O . ALA A 1 261 ? -8.022 9.177 19.468 1.00 98.56 261 ALA A O 1
ATOM 1976 N N . PHE A 1 262 ? -9.826 9.823 18.298 1.00 98.62 262 PHE A N 1
ATOM 1977 C CA . PHE A 1 262 ? -10.636 10.274 19.417 1.00 98.62 262 PHE A CA 1
ATOM 1978 C C . PHE A 1 262 ? -12.011 9.617 19.357 1.00 98.62 262 PHE A C 1
ATOM 1980 O O . PHE A 1 262 ? -12.570 9.465 18.270 1.00 98.62 262 PHE A O 1
ATOM 1987 N N . GLY A 1 263 ? -12.572 9.273 20.513 1.00 98.50 263 GLY A N 1
ATOM 1988 C CA . GLY A 1 263 ? -13.907 8.701 20.621 1.00 98.50 263 GLY A CA 1
ATOM 1989 C C . GLY A 1 263 ? -14.682 9.230 21.817 1.00 98.50 263 GLY A C 1
ATOM 1990 O O . GLY A 1 263 ? -14.111 9.582 22.847 1.00 98.50 263 GLY A O 1
ATOM 1991 N N . LEU A 1 264 ? -16.002 9.268 21.672 1.00 98.81 264 LEU A N 1
ATOM 1992 C CA . LEU A 1 264 ? -16.952 9.487 22.757 1.00 98.81 264 LEU A CA 1
ATOM 1993 C C . LEU A 1 264 ? -17.980 8.373 22.722 1.00 98.81 264 LEU A C 1
ATOM 1995 O O . LEU A 1 264 ? -18.465 8.014 21.651 1.00 98.81 264 LEU A O 1
ATOM 1999 N N . GLY A 1 265 ? -18.351 7.861 23.886 1.00 98.38 265 GLY A N 1
ATOM 2000 C CA . GLY A 1 265 ? -19.315 6.781 23.969 1.00 98.38 265 GLY A CA 1
ATOM 2001 C C . GLY A 1 265 ? -20.167 6.809 25.221 1.00 98.38 265 GLY A C 1
ATOM 2002 O O . GLY A 1 265 ? -19.944 7.567 26.166 1.00 98.38 265 GLY A O 1
ATOM 2003 N N . VAL A 1 266 ? -21.172 5.947 25.213 1.00 98.62 266 VAL A N 1
ATOM 2004 C CA . VAL A 1 266 ? -22.070 5.707 26.331 1.00 98.62 266 VAL A CA 1
ATOM 2005 C C . VAL A 1 266 ? -22.288 4.211 26.488 1.00 98.62 266 VAL A C 1
ATOM 2007 O O . VAL A 1 266 ? -22.491 3.501 25.507 1.00 98.62 266 VAL A O 1
ATOM 2010 N N . LEU A 1 267 ? -22.277 3.748 27.733 1.00 98.56 267 LEU A N 1
ATOM 2011 C CA . LEU A 1 267 ? -22.733 2.426 28.137 1.00 98.56 267 LEU A CA 1
ATOM 2012 C C . LEU A 1 267 ? -23.993 2.581 28.990 1.00 98.56 267 LEU A C 1
ATOM 2014 O O . LEU A 1 267 ? -23.962 3.182 30.066 1.00 98.56 267 LEU A O 1
ATOM 2018 N N . VAL A 1 268 ? -25.081 1.987 28.516 1.00 98.44 268 VAL A N 1
ATOM 2019 C CA . VAL A 1 268 ? -26.367 1.858 29.198 1.00 98.44 268 VAL A CA 1
ATOM 2020 C C . VAL A 1 268 ? -26.466 0.434 29.743 1.00 98.44 268 VAL A C 1
ATOM 2022 O O . VAL A 1 268 ? -26.692 -0.517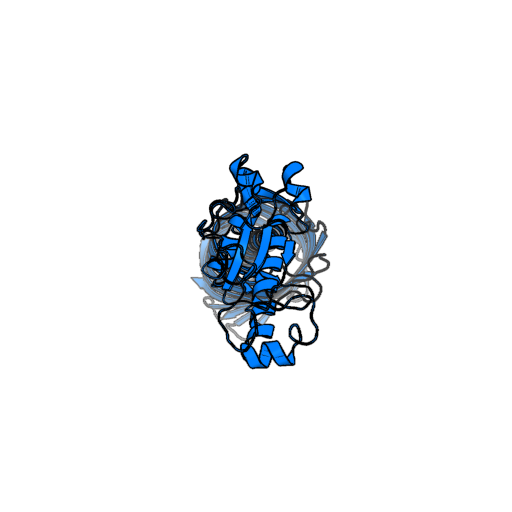 28.998 1.00 98.44 268 VAL A O 1
ATOM 2025 N N . ASN A 1 269 ? -26.250 0.273 31.044 1.00 97.00 269 ASN A N 1
ATOM 2026 C CA . ASN A 1 269 ? -26.411 -0.983 31.771 1.00 97.00 269 ASN A CA 1
ATOM 2027 C C . ASN A 1 269 ? -26.533 -0.687 33.270 1.00 97.00 269 ASN A C 1
ATOM 2029 O O . ASN A 1 269 ? -25.721 0.063 33.799 1.00 97.00 269 ASN A O 1
ATOM 2033 N N . ASP A 1 270 ? -27.491 -1.298 33.954 1.00 92.12 270 ASP A N 1
ATOM 2034 C CA . ASP A 1 270 ? -27.761 -1.164 35.396 1.00 92.12 270 ASP A CA 1
ATOM 2035 C C . ASP A 1 270 ? -27.392 -2.431 36.193 1.00 92.12 270 ASP A C 1
ATOM 2037 O O . ASP A 1 270 ? -27.793 -2.604 37.343 1.00 92.12 270 ASP A O 1
ATOM 2041 N N . GLY A 1 271 ? -26.620 -3.335 35.583 1.00 88.62 271 GLY A N 1
ATOM 2042 C CA . GLY A 1 271 ? -26.330 -4.666 36.117 1.00 88.62 271 GLY A CA 1
ATOM 2043 C C . GLY A 1 271 ? -27.347 -5.738 35.714 1.00 88.62 271 GLY A C 1
ATOM 2044 O O . GLY A 1 271 ? -27.095 -6.919 35.961 1.00 88.62 271 GLY A O 1
ATOM 2045 N N . ALA A 1 272 ? -28.456 -5.376 35.056 1.00 92.94 272 ALA A N 1
ATOM 2046 C CA . ALA A 1 272 ? -29.333 -6.345 34.409 1.00 92.94 272 ALA A CA 1
ATOM 2047 C C . ALA A 1 272 ? -28.624 -7.046 33.226 1.00 92.94 272 ALA A C 1
ATOM 2049 O O . ALA A 1 272 ? -27.586 -6.573 32.747 1.00 92.94 272 ALA A O 1
ATOM 2050 N N . PRO A 1 273 ? -29.183 -8.165 32.719 1.00 95.44 273 PRO A N 1
ATOM 2051 C CA . PRO A 1 273 ? -28.646 -8.869 31.552 1.00 95.44 273 PRO A CA 1
ATOM 2052 C C . PRO A 1 273 ? -28.492 -7.988 30.307 1.00 95.44 273 PRO A C 1
ATOM 2054 O O . PRO A 1 273 ? -27.552 -8.167 29.536 1.00 95.44 273 PRO A O 1
ATOM 2057 N N . GLY A 1 274 ? -29.423 -7.052 30.107 1.00 97.62 274 GLY A N 1
ATOM 2058 C CA . GLY A 1 274 ? -29.437 -6.159 28.955 1.00 97.62 274 GLY A CA 1
ATOM 2059 C C . GLY A 1 274 ? -28.396 -5.049 29.066 1.00 97.62 274 GLY A C 1
ATOM 2060 O O . GLY A 1 274 ? -28.234 -4.420 30.114 1.00 97.62 274 GLY A O 1
ATOM 2061 N N . TRP A 1 275 ? -27.709 -4.777 27.965 1.00 97.75 275 TRP A N 1
ATOM 2062 C CA . TRP A 1 275 ? -26.787 -3.654 27.853 1.00 97.75 275 TRP A CA 1
ATOM 2063 C C . TRP A 1 275 ? -26.802 -3.091 26.431 1.00 97.75 275 TRP A C 1
ATOM 2065 O O . TRP A 1 275 ? -27.055 -3.814 25.467 1.00 97.75 275 TRP A O 1
ATOM 2075 N N . LEU A 1 276 ? -26.531 -1.794 26.318 1.00 98.62 276 LEU A N 1
ATOM 2076 C CA . LEU A 1 276 ? -26.395 -1.079 25.054 1.00 98.62 276 LEU A CA 1
ATOM 2077 C C . LEU A 1 276 ? -25.174 -0.165 25.143 1.00 98.62 276 LEU A C 1
ATOM 2079 O O . LEU A 1 276 ? -25.029 0.574 26.118 1.00 98.62 276 LEU A O 1
ATOM 2083 N N . ALA A 1 277 ? -24.319 -0.201 24.132 1.00 98.38 277 ALA A N 1
ATOM 2084 C CA . ALA A 1 277 ? -23.217 0.723 23.956 1.00 98.38 277 ALA A CA 1
ATOM 2085 C C . ALA A 1 277 ? -23.378 1.475 22.632 1.00 98.38 277 ALA A C 1
ATOM 2087 O O . ALA A 1 277 ? -23.805 0.912 21.626 1.00 98.38 277 ALA A O 1
ATOM 2088 N N . ALA A 1 278 ? -23.047 2.759 22.638 1.00 98.56 278 ALA A N 1
ATOM 2089 C CA . ALA A 1 278 ? -22.970 3.556 21.424 1.00 98.56 278 ALA A CA 1
ATOM 2090 C C . ALA A 1 278 ? -21.753 4.471 21.491 1.00 98.56 278 ALA A C 1
ATOM 2092 O O . ALA A 1 278 ? -21.437 4.995 22.562 1.00 98.56 278 ALA A O 1
ATOM 2093 N N . SER A 1 279 ? -21.085 4.676 20.363 1.00 98.44 279 SER A N 1
ATOM 2094 C CA . SER A 1 279 ? -19.911 5.534 20.261 1.00 98.44 279 SER A CA 1
ATOM 2095 C C . SER A 1 279 ? -19.862 6.281 18.933 1.00 98.44 279 SER A C 1
ATOM 2097 O O . SER A 1 279 ? -20.440 5.873 17.928 1.00 98.44 279 SER A O 1
ATOM 2099 N N . VAL A 1 280 ? -19.160 7.407 18.948 1.00 98.75 280 VAL A N 1
ATOM 2100 C CA . VAL A 1 280 ? -18.716 8.132 17.759 1.00 98.75 280 VAL A CA 1
ATOM 2101 C C . VAL A 1 280 ? -17.214 8.328 17.854 1.00 98.75 280 VAL A C 1
ATOM 2103 O O . VAL A 1 280 ? -16.680 8.519 18.948 1.00 98.75 280 VAL A O 1
ATOM 2106 N N . SER A 1 281 ? -16.530 8.294 16.720 1.00 98.50 281 SER A N 1
ATOM 2107 C CA . SER A 1 281 ? -15.077 8.412 16.660 1.00 98.50 281 SER A CA 1
ATOM 2108 C C . SER A 1 281 ? -14.621 9.222 15.459 1.00 98.50 281 SER A C 1
ATOM 2110 O O . SER A 1 281 ? -15.260 9.197 14.409 1.00 98.50 281 SER A O 1
ATOM 2112 N N . ALA A 1 282 ? -13.488 9.895 15.597 1.00 98.56 282 ALA A N 1
ATOM 2113 C CA . ALA A 1 282 ? -12.793 10.551 14.502 1.00 98.56 282 ALA A CA 1
ATOM 2114 C C . ALA A 1 282 ? -11.303 10.205 14.559 1.00 98.56 282 ALA A C 1
ATOM 2116 O O . ALA A 1 282 ? -10.716 10.159 15.640 1.00 98.56 282 ALA A O 1
ATOM 2117 N N . GLY A 1 283 ? -10.693 9.984 13.402 1.00 98.31 283 GLY A N 1
ATOM 2118 C CA . GLY A 1 283 ? -9.284 9.647 13.258 1.00 98.31 283 GLY A CA 1
ATOM 2119 C C . GLY A 1 283 ? -8.599 10.512 12.211 1.00 98.31 283 GLY A C 1
ATOM 2120 O O . GLY A 1 283 ? -9.207 10.927 11.225 1.00 98.31 283 GLY A O 1
ATOM 2121 N N . TYR A 1 284 ? -7.316 10.769 12.428 1.00 98.62 284 TYR A N 1
ATOM 2122 C CA . TYR A 1 284 ? -6.405 11.335 11.445 1.00 98.62 284 TYR A CA 1
ATOM 2123 C C . TYR A 1 284 ? -5.119 10.516 11.441 1.00 98.62 284 TYR A C 1
ATOM 2125 O O . TYR A 1 284 ? -4.574 10.211 12.504 1.00 98.62 284 TYR A O 1
ATOM 2133 N N . ALA A 1 285 ? -4.608 10.200 10.258 1.00 98.31 285 ALA A N 1
ATOM 2134 C CA . ALA A 1 285 ? -3.334 9.521 10.099 1.00 98.31 285 ALA A CA 1
ATOM 2135 C C . ALA A 1 285 ? -2.503 10.171 8.994 1.00 98.31 285 ALA A C 1
ATOM 2137 O O . ALA A 1 285 ? -3.034 10.643 7.992 1.00 98.31 285 ALA A O 1
ATOM 2138 N N . ARG A 1 286 ? -1.185 10.167 9.177 1.00 98.62 286 ARG A N 1
ATOM 2139 C CA . ARG A 1 286 ? -0.219 10.317 8.090 1.00 98.62 286 ARG A CA 1
ATOM 2140 C C . ARG A 1 286 ? 0.260 8.931 7.693 1.00 98.62 286 ARG A C 1
ATOM 2142 O O . ARG A 1 286 ? 0.587 8.137 8.580 1.00 98.62 286 ARG A O 1
ATOM 2149 N N . VAL A 1 287 ? 0.285 8.678 6.394 1.00 98.31 287 VAL A N 1
ATOM 2150 C CA . VAL A 1 287 ? 0.783 7.445 5.791 1.00 98.31 287 VAL A CA 1
ATOM 2151 C C . VAL A 1 287 ? 1.972 7.815 4.916 1.00 98.31 287 VAL A C 1
ATOM 2153 O O . VAL A 1 287 ? 1.858 8.662 4.031 1.00 98.31 287 VAL A O 1
ATOM 2156 N N . ASP A 1 288 ? 3.107 7.202 5.201 1.00 98.19 288 ASP A N 1
ATOM 2157 C CA . ASP A 1 288 ? 4.352 7.308 4.453 1.00 98.19 288 ASP A CA 1
ATOM 2158 C C . ASP A 1 288 ? 4.649 5.919 3.877 1.00 98.19 288 ASP A C 1
ATOM 2160 O O . ASP A 1 288 ? 4.390 4.919 4.541 1.00 98.19 288 ASP A O 1
ATOM 2164 N N . GLY A 1 289 ? 5.186 5.807 2.668 1.00 97.25 289 GLY A N 1
ATOM 2165 C CA . GLY A 1 289 ? 5.529 4.484 2.156 1.00 97.25 289 GLY A CA 1
ATOM 2166 C C . GLY A 1 289 ? 6.404 4.483 0.924 1.00 97.25 289 GLY A C 1
ATOM 2167 O O . GLY A 1 289 ? 6.506 5.487 0.219 1.00 97.25 289 GLY A O 1
ATOM 2168 N N . THR A 1 290 ? 6.990 3.319 0.662 1.00 98.06 290 THR A N 1
ATOM 2169 C CA . THR A 1 290 ? 7.818 3.070 -0.515 1.00 98.06 290 THR A CA 1
ATOM 2170 C C . THR A 1 290 ? 7.200 1.955 -1.339 1.00 98.06 290 THR A C 1
ATOM 2172 O O . THR A 1 290 ? 7.110 0.812 -0.886 1.00 98.06 290 THR A O 1
ATOM 2175 N N . ARG A 1 291 ? 6.836 2.249 -2.584 1.00 97.06 291 ARG A N 1
ATOM 2176 C CA . ARG A 1 291 ? 6.454 1.223 -3.551 1.00 97.06 291 ARG A CA 1
ATOM 2177 C C . ARG A 1 291 ? 7.696 0.700 -4.259 1.00 97.06 291 ARG A C 1
ATOM 2179 O O . ARG A 1 291 ? 8.366 1.436 -4.983 1.00 97.06 291 ARG A O 1
ATOM 2186 N N . ALA A 1 292 ? 7.988 -0.578 -4.062 1.00 95.94 292 ALA A N 1
ATOM 2187 C CA . ALA A 1 292 ? 8.992 -1.311 -4.813 1.00 95.94 292 ALA A CA 1
ATOM 2188 C C . ALA A 1 292 ? 8.368 -1.861 -6.100 1.00 95.94 292 ALA A C 1
ATOM 2190 O O . ALA A 1 292 ? 7.400 -2.623 -6.071 1.00 95.94 292 ALA A O 1
ATOM 2191 N N . PHE A 1 293 ? 8.915 -1.454 -7.239 1.00 95.44 293 PHE A N 1
ATOM 2192 C CA . PHE A 1 293 ? 8.454 -1.851 -8.557 1.00 95.44 293 PHE A CA 1
ATOM 2193 C C . PHE A 1 293 ? 9.572 -2.559 -9.309 1.00 95.44 293 PHE A C 1
ATOM 2195 O O . PHE A 1 293 ? 10.496 -1.931 -9.828 1.00 95.44 293 PHE A O 1
ATOM 2202 N N . THR A 1 294 ? 9.440 -3.878 -9.408 1.00 94.00 294 THR A N 1
ATOM 2203 C CA . THR A 1 294 ? 10.350 -4.713 -10.184 1.00 94.00 294 THR A CA 1
ATOM 2204 C C . THR A 1 294 ? 9.597 -5.338 -11.353 1.00 94.00 294 THR A C 1
ATOM 2206 O O . THR A 1 294 ? 8.537 -5.940 -11.184 1.00 94.00 294 THR A O 1
ATOM 2209 N N . MET A 1 295 ? 10.161 -5.227 -12.552 1.00 93.94 295 MET A N 1
ATOM 2210 C CA . MET A 1 295 ? 9.721 -5.960 -13.735 1.00 93.94 295 MET A CA 1
ATOM 2211 C C . MET A 1 295 ? 10.831 -6.912 -14.155 1.00 93.94 295 MET A C 1
ATOM 2213 O O . MET A 1 295 ? 11.953 -6.478 -14.407 1.00 93.94 295 MET A O 1
ATOM 2217 N N . ALA A 1 296 ? 10.506 -8.194 -14.283 1.00 92.44 296 ALA A N 1
ATOM 2218 C CA . ALA A 1 296 ? 11.421 -9.212 -14.779 1.00 92.44 296 ALA A CA 1
ATOM 2219 C C . ALA A 1 296 ? 10.884 -9.851 -16.064 1.00 92.44 296 ALA A C 1
ATOM 2221 O O . ALA A 1 296 ? 9.677 -9.937 -16.290 1.00 92.44 296 ALA A O 1
ATOM 2222 N N . SER A 1 297 ? 11.797 -10.315 -16.910 1.00 87.69 297 SER A N 1
ATOM 2223 C CA . SER A 1 297 ? 11.474 -11.166 -18.054 1.00 87.69 297 SER A CA 1
ATOM 2224 C C . SER A 1 297 ? 10.998 -12.549 -17.595 1.00 87.69 297 SER A C 1
ATOM 2226 O O . SER A 1 297 ? 11.276 -12.982 -16.477 1.00 87.69 297 SER A O 1
ATOM 2228 N N . GLY A 1 298 ? 10.368 -13.309 -18.497 1.00 84.56 298 GLY A N 1
ATOM 2229 C CA . GLY A 1 298 ? 9.996 -14.707 -18.232 1.00 84.56 298 GLY A CA 1
ATOM 2230 C C . GLY A 1 298 ? 11.183 -15.644 -17.948 1.00 84.56 298 GLY A C 1
ATOM 2231 O O . GLY A 1 298 ? 10.973 -16.766 -17.499 1.00 84.56 298 GLY A O 1
ATOM 2232 N N . LEU A 1 299 ? 12.419 -15.190 -18.189 1.00 86.06 299 LEU A N 1
ATOM 2233 C CA . LEU A 1 299 ? 13.661 -15.908 -17.882 1.00 86.06 299 LEU A CA 1
ATOM 2234 C C . LEU A 1 299 ? 14.304 -15.455 -16.557 1.00 86.06 299 LEU A C 1
ATOM 2236 O O . LEU A 1 299 ? 15.383 -15.927 -16.212 1.00 86.06 299 LEU A O 1
ATOM 2240 N N . GLY A 1 300 ? 13.668 -14.538 -15.821 1.00 86.38 300 GLY A N 1
ATOM 2241 C CA . GLY A 1 300 ? 14.139 -14.047 -14.523 1.00 86.38 300 GLY A CA 1
ATOM 2242 C C . GLY A 1 300 ? 15.111 -12.865 -14.581 1.00 86.38 300 GLY A C 1
ATOM 2243 O O . GLY A 1 300 ? 15.525 -12.385 -13.533 1.00 86.38 300 GLY A O 1
ATOM 2244 N N . ALA A 1 301 ? 15.466 -12.362 -15.769 1.00 87.56 301 ALA A N 1
ATOM 2245 C CA . ALA A 1 301 ? 16.291 -11.157 -15.888 1.00 87.56 301 ALA A CA 1
ATOM 2246 C C . ALA A 1 301 ? 15.487 -9.895 -15.540 1.00 87.56 301 ALA A C 1
ATOM 2248 O O . ALA A 1 301 ? 14.414 -9.682 -16.111 1.00 87.56 301 ALA A O 1
ATOM 2249 N N . THR A 1 302 ? 16.013 -9.058 -14.647 1.00 92.31 302 THR A N 1
ATOM 2250 C CA . THR A 1 302 ? 15.415 -7.776 -14.252 1.00 92.31 302 THR A CA 1
ATOM 2251 C C . THR A 1 302 ? 15.488 -6.759 -15.392 1.00 92.31 302 THR A C 1
ATOM 2253 O O . THR A 1 302 ? 16.563 -6.466 -15.906 1.00 92.31 302 THR A O 1
ATOM 2256 N N . ILE A 1 303 ? 14.336 -6.212 -15.778 1.00 94.00 303 ILE A N 1
ATOM 2257 C CA . ILE A 1 303 ? 14.172 -5.172 -16.807 1.00 94.00 303 ILE A CA 1
ATOM 2258 C C . ILE A 1 303 ? 14.110 -3.782 -16.158 1.00 94.00 303 ILE A C 1
ATOM 2260 O O . ILE A 1 303 ? 14.678 -2.815 -16.669 1.00 94.00 303 ILE A O 1
ATOM 2264 N N . LEU A 1 304 ? 13.391 -3.689 -15.040 1.00 94.44 304 LEU A N 1
ATOM 2265 C CA . LEU A 1 304 ? 13.217 -2.488 -14.230 1.00 94.44 304 LEU A CA 1
ATOM 2266 C C . LEU A 1 304 ? 13.279 -2.887 -12.761 1.00 94.44 304 LEU A C 1
ATOM 2268 O O . LEU A 1 304 ? 12.672 -3.884 -12.375 1.00 94.44 304 LEU A O 1
ATOM 2272 N N . ASP A 1 305 ? 13.971 -2.086 -11.963 1.00 94.38 305 ASP A N 1
ATOM 2273 C CA . ASP A 1 305 ? 13.939 -2.153 -10.507 1.00 94.38 305 ASP A CA 1
ATOM 2274 C C . ASP A 1 305 ? 13.964 -0.724 -9.971 1.00 94.38 305 ASP A C 1
ATOM 2276 O O . ASP A 1 305 ? 14.942 0.007 -10.139 1.00 94.38 305 ASP A O 1
ATOM 2280 N N . GLN A 1 306 ? 12.825 -0.278 -9.456 1.00 95.44 306 GLN A N 1
ATOM 2281 C CA . GLN A 1 306 ? 12.582 1.109 -9.087 1.00 95.44 306 GLN A CA 1
ATOM 2282 C C . GLN A 1 306 ? 11.879 1.173 -7.740 1.00 95.44 306 GLN A C 1
ATOM 2284 O O . GLN A 1 306 ? 11.090 0.299 -7.383 1.00 95.44 306 GLN A O 1
ATOM 2289 N N . ARG A 1 307 ? 12.152 2.240 -6.993 1.00 97.06 307 ARG A N 1
ATOM 2290 C CA . ARG A 1 307 ? 11.485 2.529 -5.726 1.00 97.06 307 ARG A CA 1
ATOM 2291 C C . ARG A 1 307 ? 10.893 3.923 -5.782 1.00 97.06 307 ARG A C 1
ATOM 2293 O O . ARG A 1 307 ? 11.547 4.850 -6.258 1.00 97.06 307 ARG A O 1
ATOM 2300 N N . PHE A 1 308 ? 9.663 4.034 -5.307 1.00 97.94 308 PHE A N 1
ATOM 2301 C CA . PHE A 1 308 ? 8.874 5.251 -5.365 1.00 97.94 308 PHE A CA 1
ATOM 2302 C C . PHE A 1 308 ? 8.371 5.594 -3.972 1.00 97.94 308 PHE A C 1
ATOM 2304 O O . PHE A 1 308 ? 7.587 4.835 -3.404 1.00 97.94 308 PHE A O 1
ATOM 2311 N N . ASP A 1 309 ? 8.813 6.724 -3.428 1.00 98.44 309 ASP A N 1
ATOM 2312 C CA . ASP A 1 309 ? 8.336 7.186 -2.127 1.00 98.44 309 ASP A CA 1
ATOM 2313 C C . ASP A 1 309 ? 7.046 7.990 -2.302 1.00 98.44 309 ASP A C 1
ATOM 2315 O O . ASP A 1 309 ? 6.920 8.794 -3.229 1.00 98.44 309 ASP A O 1
ATOM 2319 N N . GLY A 1 310 ? 6.097 7.809 -1.390 1.00 97.31 310 GLY A N 1
ATOM 2320 C CA . GLY A 1 310 ? 4.828 8.523 -1.364 1.00 97.31 310 GLY A CA 1
ATOM 2321 C C . GLY A 1 310 ? 4.417 8.889 0.056 1.00 97.31 310 GLY A C 1
ATOM 2322 O O . GLY A 1 310 ? 4.746 8.195 1.018 1.00 97.31 310 GLY A O 1
ATOM 2323 N N . GLN A 1 311 ? 3.692 9.998 0.186 1.00 98.19 311 GLN A N 1
ATOM 2324 C CA . GLN A 1 311 ? 3.145 10.457 1.460 1.00 98.19 311 GLN A CA 1
ATOM 2325 C C . GLN A 1 311 ? 1.722 10.955 1.260 1.00 98.19 311 GLN A C 1
ATOM 2327 O O . GLN A 1 311 ? 1.449 11.705 0.324 1.00 98.19 311 GLN A O 1
ATOM 2332 N N . THR A 1 312 ? 0.829 10.588 2.170 1.00 98.44 312 THR A N 1
ATOM 2333 C CA . THR A 1 312 ? -0.564 11.031 2.157 1.00 98.44 312 THR A CA 1
ATOM 2334 C C . THR A 1 312 ? -1.117 11.182 3.574 1.00 98.44 312 THR A C 1
ATOM 2336 O O . THR A 1 312 ? -0.522 10.742 4.563 1.00 98.44 312 THR A O 1
ATOM 2339 N N . ASN A 1 313 ? -2.259 11.856 3.688 1.00 98.56 313 ASN A N 1
ATOM 2340 C CA . ASN A 1 313 ? -3.027 11.922 4.915 1.00 98.56 313 ASN A CA 1
ATOM 2341 C C . ASN A 1 313 ? -4.355 11.198 4.747 1.00 98.56 313 ASN A C 1
ATOM 2343 O O . ASN A 1 313 ? -4.977 11.232 3.689 1.00 98.56 313 ASN A O 1
ATOM 2347 N N . ALA A 1 314 ? -4.825 10.630 5.846 1.00 98.19 314 ALA A N 1
ATOM 2348 C CA . ALA A 1 314 ? -6.107 9.973 5.923 1.00 98.19 314 ALA A CA 1
ATOM 2349 C C . ALA A 1 314 ? -6.939 10.526 7.076 1.00 98.19 314 ALA A C 1
ATOM 2351 O O . ALA A 1 314 ? -6.410 10.949 8.111 1.00 98.19 314 ALA A O 1
ATOM 2352 N N . ARG A 1 315 ? -8.256 10.492 6.905 1.00 98.38 315 ARG A N 1
ATOM 2353 C CA . ARG A 1 315 ? -9.249 10.837 7.920 1.00 98.38 315 ARG A CA 1
ATOM 2354 C C . ARG A 1 315 ? -10.279 9.724 8.001 1.00 98.38 315 ARG A C 1
ATOM 2356 O O . ARG A 1 315 ? -10.640 9.129 6.987 1.00 98.38 315 ARG A O 1
ATOM 2363 N N . SER A 1 316 ? -10.771 9.463 9.202 1.00 97.69 316 SER A N 1
ATOM 2364 C CA . SER A 1 316 ? -11.884 8.544 9.410 1.00 97.69 316 SER A CA 1
ATOM 2365 C C . SER A 1 316 ? -12.911 9.139 10.359 1.00 97.69 316 SER A C 1
ATOM 2367 O O . SER A 1 316 ? -12.565 9.841 11.309 1.00 97.69 316 SER A O 1
ATOM 2369 N N . PHE A 1 317 ? -14.184 8.863 10.098 1.00 98.25 317 PHE A N 1
ATOM 2370 C CA . PHE A 1 317 ? -15.295 9.237 10.968 1.00 98.25 317 PHE A CA 1
ATOM 2371 C C . PHE A 1 317 ? -16.204 8.031 11.136 1.00 98.25 317 PHE A C 1
ATOM 2373 O O . PHE A 1 317 ? -16.747 7.531 10.154 1.00 98.25 317 PHE A O 1
ATOM 2380 N N . GLY A 1 318 ? -16.349 7.579 12.375 1.00 97.69 318 GLY A N 1
ATOM 2381 C CA . GLY A 1 318 ? -17.074 6.367 12.725 1.00 97.69 318 GLY A CA 1
ATOM 2382 C C . GLY A 1 318 ? -18.221 6.633 13.690 1.00 97.69 318 GLY A C 1
ATOM 2383 O O . GLY A 1 318 ? -18.154 7.547 14.518 1.00 97.69 318 GLY A O 1
ATOM 2384 N N . ALA A 1 319 ? -19.259 5.816 13.600 1.00 98.44 319 ALA A N 1
ATOM 2385 C CA . ALA A 1 319 ? -20.340 5.728 14.564 1.00 98.44 319 ALA A CA 1
ATOM 2386 C C . ALA A 1 319 ? -20.723 4.260 14.737 1.00 98.44 319 ALA A C 1
ATOM 2388 O O . ALA A 1 319 ? -20.953 3.555 13.757 1.00 98.44 319 ALA A O 1
ATOM 2389 N N . ARG A 1 320 ? -20.830 3.812 15.984 1.00 98.25 320 ARG A N 1
ATOM 2390 C CA . ARG A 1 320 ? -21.159 2.429 16.311 1.00 98.25 320 ARG A CA 1
ATOM 2391 C C . ARG A 1 320 ? -22.269 2.370 17.342 1.00 98.25 320 ARG A C 1
ATOM 2393 O O . ARG A 1 320 ? -22.322 3.174 18.273 1.00 98.25 320 ARG A O 1
ATOM 2400 N N . ILE A 1 321 ? -23.143 1.387 17.191 1.00 98.56 321 ILE A N 1
ATOM 2401 C CA . ILE A 1 321 ? -24.119 0.993 18.201 1.00 98.56 321 ILE A CA 1
ATOM 2402 C C . ILE A 1 321 ? -24.114 -0.524 18.322 1.00 98.56 321 ILE A C 1
ATOM 2404 O O . ILE A 1 321 ? -24.172 -1.239 17.327 1.00 98.56 321 ILE A O 1
ATOM 2408 N N . GLU A 1 322 ? -24.057 -1.031 19.543 1.00 98.06 322 GLU A N 1
ATOM 2409 C CA . GLU A 1 322 ? -24.192 -2.455 19.814 1.00 98.06 322 GLU A CA 1
ATOM 2410 C C . GLU A 1 322 ? -24.964 -2.700 21.102 1.00 98.06 322 GLU A C 1
ATOM 2412 O O . GLU A 1 322 ? -24.980 -1.882 22.021 1.00 98.06 322 GLU A O 1
ATOM 2417 N N . GLY A 1 323 ? -25.620 -3.846 21.177 1.00 98.25 323 GLY A N 1
ATOM 2418 C CA . GLY A 1 323 ? -26.315 -4.271 22.375 1.00 98.25 323 GLY A CA 1
ATOM 2419 C C . GLY A 1 323 ? -26.318 -5.778 22.504 1.00 98.25 323 GLY A C 1
ATOM 2420 O O . GLY A 1 323 ? -26.114 -6.518 21.540 1.00 98.25 323 GLY A O 1
ATOM 2421 N N . GLY A 1 324 ? -26.569 -6.244 23.718 1.00 98.06 324 GLY A N 1
ATOM 2422 C CA . GLY A 1 324 ? -26.610 -7.668 23.997 1.00 98.06 324 GLY A CA 1
ATOM 2423 C C . GLY A 1 324 ? -27.376 -8.003 25.262 1.00 98.06 324 GLY A C 1
ATOM 2424 O O . GLY A 1 324 ? -27.860 -7.130 25.988 1.00 98.06 324 GLY A O 1
ATOM 2425 N N . TRP A 1 325 ? -27.490 -9.305 25.511 1.00 98.06 325 TRP A N 1
ATOM 2426 C CA . TRP A 1 325 ? -28.235 -9.844 26.643 1.00 98.06 325 TRP A CA 1
ATOM 2427 C C . TRP A 1 325 ? -27.451 -10.956 27.337 1.00 98.06 325 TRP A C 1
ATOM 2429 O O . TRP A 1 325 ? -27.479 -12.105 26.910 1.00 98.06 325 TRP A O 1
ATOM 2439 N N . ASP A 1 326 ? -26.772 -10.634 28.433 1.00 96.56 326 ASP A N 1
ATOM 2440 C CA . ASP A 1 326 ? -25.888 -11.558 29.140 1.00 96.56 326 ASP A CA 1
ATOM 2441 C C . ASP A 1 326 ? -26.617 -12.359 30.227 1.00 96.56 326 ASP A C 1
ATOM 2443 O O . ASP A 1 326 ? -26.994 -11.836 31.277 1.00 96.56 326 ASP A O 1
ATOM 2447 N N . LEU A 1 327 ? -26.738 -13.667 30.032 1.00 95.88 327 LEU A N 1
ATOM 2448 C CA . LEU A 1 327 ? -27.238 -14.595 31.040 1.00 95.88 327 LEU A CA 1
ATOM 2449 C C . LEU A 1 327 ? -26.103 -15.018 31.978 1.00 95.88 327 LEU A C 1
ATOM 2451 O O . LEU A 1 327 ? -25.079 -15.540 31.534 1.00 95.88 327 LEU A O 1
ATOM 2455 N N . ALA A 1 328 ? -26.294 -14.820 33.283 1.00 93.19 328 ALA A N 1
ATOM 2456 C CA . ALA A 1 328 ? -25.344 -15.251 34.302 1.00 93.19 328 ALA A CA 1
ATOM 2457 C C . ALA A 1 328 ? -25.497 -16.753 34.606 1.00 93.19 328 ALA A C 1
ATOM 2459 O O . ALA A 1 328 ? -26.546 -17.208 35.061 1.00 93.19 328 ALA A O 1
ATOM 2460 N N . LEU A 1 329 ? -24.426 -17.515 34.390 1.00 89.94 329 LEU A N 1
ATOM 2461 C CA . LEU A 1 329 ? -24.318 -18.959 34.582 1.00 89.94 329 LEU A CA 1
ATOM 2462 C C . LEU A 1 329 ? -23.065 -19.273 35.415 1.00 89.94 329 LEU A C 1
ATOM 2464 O O . LEU A 1 329 ? -21.973 -19.443 34.881 1.00 89.94 329 LEU A O 1
ATOM 2468 N N . GLY A 1 330 ? -23.212 -19.342 36.741 1.00 77.69 330 GLY A N 1
ATOM 2469 C CA . GLY A 1 330 ? -22.172 -19.891 37.626 1.00 77.69 330 GLY A CA 1
ATOM 2470 C C . GLY A 1 330 ? -20.796 -19.213 37.536 1.00 77.69 330 GLY A C 1
ATOM 2471 O O . GLY A 1 330 ? -19.786 -19.906 37.491 1.00 77.69 330 GLY A O 1
ATOM 2472 N N . GLY A 1 331 ? -20.749 -17.874 37.498 1.00 82.12 331 GLY A N 1
ATOM 2473 C CA . GLY A 1 331 ? -19.500 -17.092 37.412 1.00 82.12 331 GLY A CA 1
ATOM 2474 C C . GLY A 1 331 ? -19.081 -16.705 35.988 1.00 82.12 331 GLY A C 1
ATOM 2475 O O . GLY A 1 331 ? -18.138 -15.935 35.804 1.00 82.12 331 GLY A O 1
ATOM 2476 N N . ILE A 1 332 ? -19.815 -17.189 34.987 1.00 93.25 332 ILE A N 1
ATOM 2477 C CA . ILE A 1 332 ? -19.707 -16.784 33.586 1.00 93.25 332 ILE A CA 1
ATOM 2478 C C . ILE A 1 332 ? -20.974 -16.011 33.212 1.00 93.25 332 ILE A C 1
ATOM 2480 O O . ILE A 1 332 ? -22.058 -16.305 33.709 1.00 93.25 332 ILE A O 1
ATOM 2484 N N . ALA A 1 333 ? -20.851 -15.019 32.341 1.00 96.44 333 ALA A N 1
ATOM 2485 C CA . ALA A 1 333 ? -21.963 -14.328 31.711 1.00 96.44 333 ALA A CA 1
ATOM 2486 C C . ALA A 1 333 ? -21.856 -14.497 30.193 1.00 96.44 333 ALA A C 1
ATOM 2488 O O . ALA A 1 333 ? -20.775 -14.337 29.623 1.00 96.44 333 ALA A O 1
ATOM 2489 N N . THR A 1 334 ? -22.948 -14.867 29.532 1.00 97.88 334 THR A N 1
ATOM 2490 C CA . THR A 1 334 ? -22.925 -15.174 28.099 1.00 97.88 334 THR A CA 1
ATOM 2491 C C . THR A 1 334 ? -24.252 -14.874 27.424 1.00 97.88 334 THR A C 1
ATOM 2493 O O . THR A 1 334 ? -25.304 -15.005 28.047 1.00 97.88 334 THR A O 1
ATOM 2496 N N . GLY A 1 335 ? -24.217 -14.496 26.151 1.00 98.00 335 GLY A N 1
ATOM 2497 C CA . GLY A 1 335 ? -25.433 -14.282 25.388 1.00 98.00 335 GLY A CA 1
ATOM 2498 C C . GLY A 1 335 ? -25.216 -13.636 24.026 1.00 98.00 335 GLY A C 1
ATOM 2499 O O . GLY A 1 335 ? -24.071 -13.400 23.626 1.00 98.00 335 GLY A O 1
ATOM 2500 N N . PRO A 1 336 ? -26.318 -13.376 23.305 1.00 98.44 336 PRO A N 1
ATOM 2501 C CA . PRO A 1 336 ? -26.269 -12.804 21.972 1.00 98.44 336 PRO A CA 1
ATOM 2502 C C . PRO A 1 336 ? -25.847 -11.333 22.007 1.00 98.44 336 PRO A C 1
ATOM 2504 O O . PRO A 1 336 ? -26.129 -10.606 22.967 1.00 98.44 336 PRO A O 1
ATOM 2507 N N . VAL A 1 337 ? -25.213 -10.906 20.920 1.00 98.25 337 VAL A N 1
ATOM 2508 C CA . VAL A 1 337 ? -24.812 -9.526 20.645 1.00 98.25 337 VAL A CA 1
ATOM 2509 C C . VAL A 1 337 ? -25.242 -9.176 19.228 1.00 98.25 337 VAL A C 1
ATOM 2511 O O . VAL A 1 337 ? -25.103 -9.991 18.319 1.00 98.25 337 VAL A O 1
ATOM 2514 N N . VAL A 1 338 ? -25.753 -7.966 19.046 1.00 98.62 338 VAL A N 1
ATOM 2515 C CA . VAL A 1 338 ? -26.010 -7.381 17.731 1.00 98.62 338 VAL A CA 1
ATOM 2516 C C . VAL A 1 338 ? -25.378 -5.999 17.675 1.00 98.62 338 VAL A C 1
ATOM 2518 O O . VAL A 1 338 ? -25.434 -5.255 18.657 1.00 98.62 338 VAL A O 1
ATOM 2521 N N . GLY A 1 339 ? -24.771 -5.656 16.547 1.00 97.88 339 GLY A N 1
ATOM 2522 C CA . GLY A 1 339 ? -24.116 -4.369 16.364 1.00 97.88 339 GLY A CA 1
ATOM 2523 C C . GLY A 1 339 ? -24.218 -3.847 14.942 1.00 97.88 339 GLY A C 1
ATOM 2524 O O . GLY A 1 339 ? -24.460 -4.607 14.007 1.00 97.88 339 GLY A O 1
ATOM 2525 N N . LEU A 1 340 ? -24.040 -2.539 14.811 1.00 98.38 340 LEU A N 1
ATOM 2526 C CA . LEU A 1 340 ? -23.861 -1.833 13.553 1.00 98.38 340 LEU A CA 1
ATOM 2527 C C . LEU A 1 340 ? -22.712 -0.836 13.727 1.00 98.38 340 LEU A C 1
ATOM 2529 O O . LEU A 1 340 ? -22.758 0.001 14.634 1.00 98.38 340 LEU A O 1
ATOM 2533 N N . ASP A 1 341 ? -21.710 -0.929 12.864 1.00 97.38 341 ASP A N 1
ATOM 2534 C CA . ASP A 1 341 ? -20.579 -0.009 12.763 1.00 97.38 341 ASP A CA 1
ATOM 2535 C C . ASP A 1 341 ? -20.620 0.670 11.395 1.00 97.38 341 ASP A C 1
ATOM 2537 O O . ASP A 1 341 ? -20.666 -0.002 10.370 1.00 97.38 341 ASP A O 1
ATOM 2541 N N . TYR A 1 342 ? -20.653 1.997 11.377 1.00 98.06 342 TYR A N 1
ATOM 2542 C CA . TYR A 1 342 ? -20.531 2.785 10.161 1.00 98.06 342 TYR A CA 1
ATOM 2543 C C . TYR A 1 342 ? -19.266 3.621 10.236 1.00 98.06 342 TYR A C 1
ATOM 2545 O O . TYR A 1 342 ? -19.108 4.402 11.176 1.00 98.06 342 TYR A O 1
ATOM 2553 N N . THR A 1 343 ? -18.432 3.554 9.202 1.00 97.94 343 THR A N 1
ATOM 2554 C CA . THR A 1 343 ? -17.224 4.364 9.095 1.00 97.94 343 THR A CA 1
ATOM 2555 C C . THR A 1 343 ? -17.047 4.930 7.694 1.00 97.94 343 THR A C 1
ATOM 2557 O O . THR A 1 343 ? -17.104 4.221 6.695 1.00 97.94 343 THR A O 1
ATOM 2560 N N . ARG A 1 344 ? -16.791 6.237 7.623 1.00 97.88 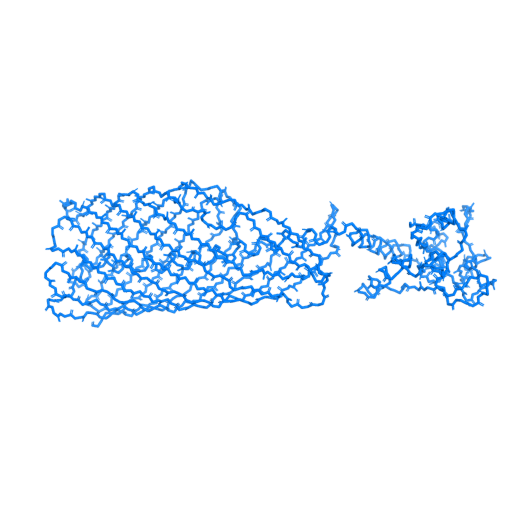344 ARG A N 1
ATOM 2561 C CA . ARG A 1 344 ? -16.350 6.938 6.415 1.00 97.88 344 ARG A CA 1
ATOM 2562 C C . ARG A 1 344 ? -14.841 7.119 6.455 1.00 97.88 344 ARG A C 1
ATOM 2564 O O . ARG A 1 344 ? -14.323 7.638 7.445 1.00 97.88 344 ARG A O 1
ATOM 2571 N N . TYR A 1 345 ? -14.173 6.774 5.363 1.00 97.56 345 TYR A N 1
ATOM 2572 C CA . TYR A 1 345 ? -12.740 6.952 5.162 1.00 97.56 345 TYR A CA 1
ATOM 2573 C C . TYR A 1 345 ? -12.482 7.961 4.045 1.00 97.56 345 TYR A C 1
ATOM 2575 O O . TYR A 1 345 ? -13.160 7.961 3.016 1.00 97.56 345 TYR A O 1
ATOM 2583 N N . GLU A 1 346 ? -11.485 8.813 4.249 1.00 97.88 346 GLU A N 1
ATOM 2584 C CA . GLU A 1 346 ? -10.981 9.761 3.258 1.00 97.88 346 GLU A CA 1
ATOM 2585 C C . GLU A 1 346 ? -9.458 9.654 3.223 1.00 97.88 346 GLU A C 1
ATOM 2587 O O . GLU A 1 346 ? -8.812 9.727 4.268 1.00 97.88 346 GLU A O 1
ATOM 2592 N N . LEU A 1 347 ? -8.895 9.469 2.034 1.00 97.69 347 LEU A N 1
ATOM 2593 C CA . LEU A 1 347 ? -7.465 9.400 1.763 1.00 97.69 347 LEU A CA 1
ATOM 2594 C C . LEU A 1 347 ? -7.134 10.481 0.733 1.00 97.69 347 LEU A C 1
ATOM 2596 O O . LEU A 1 347 ? -7.665 10.456 -0.378 1.00 97.69 347 LEU A O 1
ATOM 2600 N N . ASP A 1 348 ? -6.288 11.434 1.118 1.00 98.62 348 ASP A N 1
ATOM 2601 C CA . ASP A 1 348 ? -5.866 12.516 0.232 1.00 98.62 348 ASP A CA 1
ATOM 2602 C C . ASP A 1 348 ? -5.027 11.929 -0.935 1.00 98.62 348 ASP A C 1
ATOM 2604 O O . ASP A 1 348 ? -4.270 10.963 -0.785 1.00 98.62 348 ASP A O 1
ATOM 2608 N N . GLY A 1 349 ? -5.144 12.512 -2.121 1.00 98.38 349 GLY A N 1
ATOM 2609 C CA . GLY A 1 349 ? -4.340 12.168 -3.284 1.00 98.38 349 GLY A CA 1
ATOM 2610 C C . GLY A 1 349 ? -2.880 12.571 -3.092 1.00 98.38 349 GLY A C 1
ATOM 2611 O O . GLY A 1 349 ? -2.555 13.520 -2.375 1.00 98.38 349 GLY A O 1
ATOM 2612 N N . PHE A 1 350 ? -1.976 11.858 -3.756 1.00 98.44 350 PHE A N 1
ATOM 2613 C CA . PHE A 1 350 ? -0.541 12.116 -3.674 1.00 98.44 350 PHE A CA 1
ATOM 2614 C C . PHE A 1 350 ? 0.171 11.735 -4.970 1.00 98.44 350 PHE A C 1
ATOM 2616 O O . PHE A 1 350 ? -0.392 11.097 -5.855 1.00 98.44 350 PHE A O 1
ATOM 2623 N N . THR A 1 351 ? 1.421 12.162 -5.117 1.00 98.31 351 THR A N 1
ATOM 2624 C CA . THR A 1 351 ? 2.277 11.781 -6.246 1.00 98.31 351 THR A CA 1
ATOM 2625 C C . THR A 1 351 ? 3.573 11.216 -5.708 1.00 98.3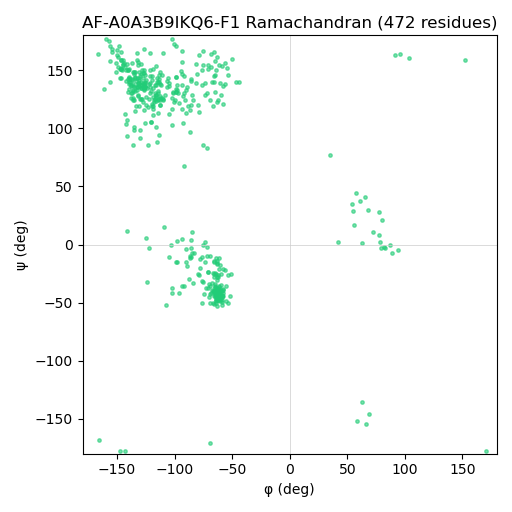1 351 THR A C 1
ATOM 2627 O O . THR A 1 351 ? 4.161 11.784 -4.788 1.00 98.31 351 THR A O 1
ATOM 2630 N N . GLU A 1 352 ? 3.983 10.089 -6.270 1.00 98.31 352 GLU A N 1
ATOM 2631 C CA . GLU A 1 352 ? 5.260 9.462 -5.971 1.00 98.31 352 GLU A CA 1
ATOM 2632 C C . GLU A 1 352 ? 6.442 10.343 -6.385 1.00 98.31 352 GLU A C 1
ATOM 2634 O O . GLU A 1 352 ? 6.373 11.120 -7.340 1.00 98.31 352 GLU A O 1
ATOM 2639 N N . THR A 1 353 ? 7.551 10.217 -5.664 1.00 95.69 353 THR A N 1
ATOM 2640 C CA . THR A 1 353 ? 8.783 10.942 -5.967 1.00 95.69 353 THR A CA 1
ATOM 2641 C C . THR A 1 353 ? 9.519 10.348 -7.175 1.00 95.69 353 THR A C 1
ATOM 2643 O O . THR A 1 353 ? 9.427 9.162 -7.484 1.00 95.69 353 THR A O 1
ATOM 2646 N N . GLY A 1 354 ? 10.314 11.190 -7.843 1.00 90.38 354 GLY A N 1
ATOM 2647 C CA . GLY A 1 354 ? 11.234 10.776 -8.904 1.00 90.38 354 GLY A CA 1
ATOM 2648 C C . GLY A 1 354 ? 10.756 11.092 -10.331 1.00 90.38 354 GLY A C 1
ATOM 2649 O O . GLY A 1 354 ? 9.578 11.356 -10.557 1.00 90.38 354 GLY A O 1
ATOM 2650 N N . PRO A 1 355 ? 11.679 11.111 -11.314 1.00 89.94 355 PRO A N 1
ATOM 2651 C CA . PRO A 1 355 ? 11.378 11.522 -12.688 1.00 89.94 355 PRO A CA 1
ATOM 2652 C C . PRO A 1 355 ? 10.929 10.371 -13.603 1.00 89.94 355 PRO A C 1
ATOM 2654 O O . PRO A 1 355 ? 10.650 10.605 -14.778 1.00 89.94 355 PRO A O 1
ATOM 2657 N N . ALA A 1 356 ? 10.918 9.125 -13.120 1.00 93.50 356 ALA A N 1
ATOM 2658 C CA . ALA A 1 356 ? 10.628 7.975 -13.968 1.00 93.50 356 ALA A CA 1
ATOM 2659 C C . ALA A 1 356 ? 9.180 8.023 -14.472 1.00 93.50 356 ALA A C 1
ATOM 2661 O O . ALA A 1 356 ? 8.255 8.307 -13.713 1.00 93.50 356 ALA A O 1
ATOM 2662 N N . ARG A 1 357 ? 8.948 7.661 -15.740 1.00 94.25 357 ARG A N 1
ATOM 2663 C CA . ARG A 1 357 ? 7.583 7.633 -16.302 1.00 94.25 357 ARG A CA 1
ATOM 2664 C C . ARG A 1 357 ? 6.648 6.653 -15.591 1.00 94.25 357 ARG A C 1
ATOM 2666 O O . ARG A 1 357 ? 5.439 6.779 -15.701 1.00 94.25 357 ARG A O 1
ATOM 2673 N N . THR A 1 358 ? 7.214 5.674 -14.899 1.00 96.81 358 THR A N 1
ATOM 2674 C CA . THR A 1 358 ? 6.537 4.651 -14.100 1.00 96.81 358 THR A CA 1
ATOM 2675 C C . THR A 1 358 ? 6.173 5.128 -12.691 1.00 96.81 358 THR A C 1
ATOM 2677 O O . THR A 1 358 ? 5.459 4.395 -12.007 1.00 96.81 358 THR A O 1
ATOM 2680 N N . ALA A 1 359 ? 6.608 6.320 -12.261 1.00 98.00 359 ALA A N 1
ATOM 2681 C CA . ALA A 1 359 ? 6.090 6.973 -11.059 1.00 98.00 359 ALA A CA 1
ATOM 2682 C C . ALA A 1 359 ? 4.606 7.319 -11.253 1.00 98.00 359 ALA A C 1
ATOM 2684 O O . ALA A 1 359 ? 4.177 7.620 -12.374 1.00 98.00 359 ALA A O 1
ATOM 2685 N N . LEU A 1 360 ? 3.822 7.255 -10.179 1.00 98.62 360 LEU A N 1
ATOM 2686 C CA . LEU A 1 360 ? 2.369 7.383 -10.234 1.00 98.62 360 LEU A CA 1
ATOM 2687 C C . LEU A 1 360 ? 1.836 8.546 -9.392 1.00 98.62 360 LEU A C 1
ATOM 2689 O O . LEU A 1 360 ? 2.298 8.830 -8.288 1.00 98.62 360 LEU A O 1
ATOM 2693 N N . THR A 1 361 ? 0.778 9.164 -9.904 1.00 98.62 361 THR A N 1
ATOM 2694 C CA . THR A 1 361 ? -0.122 10.054 -9.175 1.00 98.62 361 THR A CA 1
ATOM 2695 C C . THR A 1 361 ? -1.405 9.306 -8.827 1.00 98.62 361 THR A C 1
ATOM 2697 O O . THR A 1 361 ? -2.089 8.765 -9.706 1.00 98.62 361 THR A O 1
ATOM 2700 N N . TYR A 1 362 ? -1.735 9.333 -7.540 1.00 98.44 362 TYR A N 1
ATOM 2701 C CA . TYR A 1 362 ? -2.911 8.741 -6.920 1.00 98.44 362 TYR A CA 1
ATOM 2702 C C . TYR A 1 362 ? -3.954 9.837 -6.664 1.00 98.44 362 TYR A C 1
ATOM 2704 O O . TYR A 1 362 ? -3.607 10.890 -6.121 1.00 98.44 362 TYR A O 1
ATOM 2712 N N . PRO A 1 363 ? -5.222 9.629 -7.053 1.00 97.88 363 PRO A N 1
ATOM 2713 C CA . PRO A 1 363 ? -6.288 10.586 -6.787 1.00 97.88 363 PRO A CA 1
ATOM 2714 C C . PRO A 1 363 ? -6.732 10.539 -5.319 1.00 97.88 363 PRO A C 1
ATOM 2716 O O . PRO A 1 363 ? -6.444 9.575 -4.607 1.00 97.88 363 PRO A O 1
ATOM 2719 N N . ASP A 1 364 ? -7.492 11.554 -4.900 1.00 97.62 364 ASP A N 1
ATOM 2720 C CA . ASP A 1 364 ? -8.265 11.486 -3.657 1.00 97.62 364 ASP A CA 1
ATOM 2721 C C . ASP A 1 364 ? -9.201 10.265 -3.694 1.00 97.62 364 ASP A C 1
ATOM 2723 O O . ASP A 1 364 ? -9.843 9.986 -4.714 1.00 97.62 364 ASP A O 1
ATOM 2727 N N . GLN A 1 365 ? -9.307 9.554 -2.574 1.00 95.75 365 GLN A N 1
ATOM 2728 C CA . GLN A 1 365 ? -10.195 8.405 -2.413 1.00 95.75 365 GLN A CA 1
ATOM 2729 C C . GLN A 1 365 ? -11.095 8.614 -1.198 1.00 95.75 365 GLN A C 1
ATOM 2731 O O . GLN A 1 365 ? -10.645 9.010 -0.125 1.00 95.75 365 GLN A O 1
ATOM 2736 N N . SER A 1 366 ? -12.384 8.321 -1.349 1.00 95.62 366 SER A N 1
ATOM 2737 C CA . SER A 1 366 ? -13.326 8.320 -0.233 1.00 95.62 366 SER A CA 1
ATOM 2738 C C . SER A 1 366 ? -14.269 7.144 -0.358 1.00 95.62 366 SER A C 1
ATOM 2740 O O . SER A 1 366 ? -14.832 6.936 -1.433 1.00 95.62 366 SER A O 1
ATOM 2742 N N . TYR A 1 367 ? -14.475 6.425 0.733 1.00 94.81 367 TYR A N 1
ATOM 2743 C CA . TYR A 1 367 ? -15.337 5.253 0.756 1.00 94.81 367 TYR A CA 1
ATOM 2744 C C . TYR A 1 367 ? -15.977 5.082 2.134 1.00 94.81 367 TYR A C 1
ATOM 2746 O O . TYR A 1 367 ? -15.560 5.718 3.107 1.00 94.81 367 TYR A O 1
ATOM 2754 N N . ASN A 1 368 ? -17.033 4.276 2.215 1.00 95.31 368 ASN A N 1
ATOM 2755 C CA . ASN A 1 368 ? -17.740 4.029 3.468 1.00 95.31 368 ASN A CA 1
ATOM 2756 C C . ASN A 1 368 ? -17.883 2.522 3.690 1.00 95.31 368 ASN A C 1
ATOM 2758 O O . ASN A 1 368 ? -18.066 1.773 2.738 1.00 95.31 368 ASN A O 1
ATOM 2762 N N . SER A 1 369 ? -17.842 2.116 4.951 1.00 95.69 369 SER A N 1
ATOM 2763 C CA . SER A 1 369 ? -18.135 0.765 5.421 1.00 95.69 369 SER A CA 1
ATOM 2764 C C . SER A 1 369 ? -19.283 0.847 6.426 1.00 95.69 369 SER A C 1
ATOM 2766 O O . SER A 1 369 ? -19.348 1.785 7.224 1.00 95.69 369 SER A O 1
ATOM 2768 N N . ALA A 1 370 ? -20.216 -0.090 6.348 1.00 97.19 370 ALA A N 1
ATOM 2769 C CA . ALA A 1 370 ? -21.389 -0.230 7.191 1.00 97.19 370 ALA A CA 1
ATOM 2770 C C . ALA A 1 370 ? -21.544 -1.710 7.572 1.00 97.19 370 ALA A C 1
ATOM 2772 O O . ALA A 1 370 ? -22.272 -2.457 6.926 1.00 97.19 370 ALA A O 1
ATOM 2773 N N . GLN A 1 371 ? -20.870 -2.137 8.636 1.00 96.56 371 GLN A N 1
ATOM 2774 C CA . GLN A 1 371 ? -20.839 -3.531 9.073 1.00 96.56 371 GLN A CA 1
ATOM 2775 C C . GLN A 1 371 ? -21.912 -3.805 10.123 1.00 96.56 371 GLN A C 1
ATOM 2777 O O . GLN A 1 371 ? -21.868 -3.270 11.233 1.00 96.56 371 GLN A O 1
ATOM 2782 N N . GLY A 1 372 ? -22.864 -4.677 9.801 1.00 97.81 372 GLY A N 1
ATOM 2783 C CA . GLY A 1 372 ? -23.726 -5.315 10.791 1.00 97.81 372 GLY A CA 1
ATOM 2784 C C . GLY A 1 372 ? -23.065 -6.559 11.363 1.00 97.81 372 GLY A C 1
ATOM 2785 O O . GLY A 1 372 ? -22.438 -7.313 10.632 1.00 97.81 372 GLY A O 1
ATOM 2786 N N . GLU A 1 373 ? -23.241 -6.817 12.655 1.00 98.12 373 GLU A N 1
ATOM 2787 C CA . GLU A 1 373 ? -22.763 -8.047 13.285 1.00 98.12 373 GLU A CA 1
ATOM 2788 C C . GLU A 1 373 ? -23.877 -8.719 14.087 1.00 98.12 373 GLU A C 1
ATOM 2790 O O . GLU A 1 373 ? -24.558 -8.072 14.885 1.00 98.12 373 GLU A O 1
ATOM 2795 N N . LEU A 1 374 ? -24.013 -10.035 13.922 1.00 98.56 374 LEU A N 1
ATOM 2796 C CA . LEU A 1 374 ? -24.774 -10.903 14.814 1.00 98.56 374 LEU A CA 1
ATOM 2797 C C . LEU A 1 374 ? -23.832 -11.939 15.419 1.00 98.56 374 LEU A C 1
ATOM 2799 O O . LEU A 1 374 ? -23.281 -12.790 14.718 1.00 98.56 374 LEU A O 1
ATOM 2803 N N . GLY A 1 375 ? -23.675 -11.892 16.737 1.00 98.12 375 GLY A N 1
ATOM 2804 C CA . GLY A 1 375 ? -22.711 -12.723 17.434 1.00 98.12 375 GLY A CA 1
ATOM 2805 C C . GLY A 1 375 ? -23.180 -13.234 18.782 1.00 98.12 375 GLY A C 1
ATOM 2806 O O . GLY A 1 375 ? -24.300 -13.006 19.242 1.00 98.12 375 GLY A O 1
ATOM 2807 N N . TRP A 1 376 ? -22.274 -13.954 19.424 1.00 98.56 376 TRP A N 1
ATOM 2808 C CA . TRP A 1 376 ? -22.428 -14.493 20.760 1.00 98.56 376 TRP A CA 1
ATOM 2809 C C . TRP A 1 376 ? -21.170 -14.192 21.563 1.00 98.56 376 TRP A C 1
ATOM 2811 O O . TRP A 1 376 ? -20.056 -14.427 21.088 1.00 98.56 376 TRP A O 1
ATOM 2821 N N . ARG A 1 377 ? -21.337 -13.686 22.788 1.00 97.75 377 ARG A N 1
ATOM 2822 C CA . ARG A 1 377 ? -20.221 -13.379 23.687 1.00 97.75 377 ARG A CA 1
ATOM 2823 C C . ARG A 1 377 ? -20.240 -14.219 24.953 1.00 97.75 377 ARG A C 1
ATOM 2825 O O . ARG A 1 377 ? -21.289 -14.656 25.429 1.00 97.75 377 ARG A O 1
ATOM 2832 N N . VAL A 1 378 ? -19.060 -14.406 25.522 1.00 97.94 378 VAL A N 1
ATOM 2833 C CA . VAL A 1 378 ? -18.814 -15.030 26.821 1.00 97.94 378 VAL A CA 1
ATOM 2834 C C . VAL A 1 378 ? -17.844 -14.132 27.580 1.00 97.94 378 VAL A C 1
ATOM 2836 O O . VAL A 1 378 ? -16.843 -13.693 27.023 1.00 97.94 378 VAL A O 1
ATOM 2839 N N . ARG A 1 379 ? -18.109 -13.877 28.859 1.00 96.94 379 ARG A N 1
ATOM 2840 C CA . ARG A 1 379 ? -17.186 -13.194 29.770 1.00 96.94 379 ARG A CA 1
ATOM 2841 C C . ARG A 1 379 ? -17.211 -13.849 31.142 1.00 96.94 379 ARG A C 1
ATOM 2843 O O . ARG A 1 379 ? -18.261 -14.286 31.607 1.00 96.94 379 ARG A O 1
ATOM 2850 N N . GLY A 1 380 ? -16.066 -13.906 31.802 1.00 95.44 380 GLY A N 1
ATOM 2851 C CA . GLY A 1 380 ? -15.933 -14.400 33.169 1.00 95.44 380 GLY A CA 1
ATOM 2852 C C . GLY A 1 380 ? -15.336 -13.345 34.089 1.00 95.44 380 GLY A C 1
ATOM 2853 O O . GLY A 1 380 ? -14.745 -12.369 33.635 1.00 95.44 380 GLY A O 1
ATOM 2854 N N . SER A 1 381 ? -15.468 -13.566 35.392 1.00 93.88 381 SER A N 1
ATOM 2855 C CA . SER A 1 381 ? -14.721 -12.828 36.409 1.00 93.88 381 SER A CA 1
ATOM 2856 C C . SER A 1 381 ? -14.373 -13.783 37.542 1.00 93.88 381 SER A C 1
ATOM 2858 O O . SER A 1 381 ? -15.258 -14.295 38.229 1.00 93.88 381 SER A O 1
ATOM 2860 N N . VAL A 1 382 ? -13.083 -14.073 37.695 1.00 93.31 382 VAL A N 1
ATOM 2861 C CA . VAL A 1 382 ? -12.562 -15.060 38.644 1.00 93.31 382 VAL A CA 1
ATOM 2862 C C . VAL A 1 382 ? -11.534 -14.387 39.545 1.00 93.31 382 VAL A C 1
ATOM 2864 O O . VAL A 1 382 ? -10.519 -13.876 39.071 1.00 93.31 382 VAL A O 1
ATOM 2867 N N . ALA A 1 383 ? -11.781 -14.394 40.854 1.00 93.94 383 ALA A N 1
ATOM 2868 C CA . ALA A 1 383 ? -10.801 -13.940 41.834 1.00 93.94 383 ALA A CA 1
ATOM 2869 C C . ALA A 1 383 ? -9.646 -14.952 41.942 1.00 93.94 383 ALA A C 1
ATOM 2871 O O . ALA A 1 383 ? -9.871 -16.151 42.109 1.00 93.94 383 ALA A O 1
ATOM 2872 N N . ILE A 1 384 ? -8.410 -14.461 41.856 1.00 93.62 384 ILE A N 1
ATOM 2873 C CA . ILE A 1 384 ? -7.176 -15.224 42.054 1.00 93.62 384 ILE A CA 1
ATOM 2874 C C . ILE A 1 384 ? -6.479 -14.635 43.284 1.00 93.62 384 ILE A C 1
ATOM 2876 O O . ILE A 1 384 ? -5.852 -13.581 43.219 1.00 93.62 384 ILE A O 1
ATOM 2880 N N . GLY A 1 385 ? -6.605 -15.300 44.432 1.00 92.19 385 GLY A N 1
ATOM 2881 C CA . GLY A 1 385 ? -6.154 -14.730 45.705 1.00 92.19 385 GLY A CA 1
ATOM 2882 C C . GLY A 1 385 ? -6.980 -13.506 46.121 1.00 92.19 385 GLY A C 1
ATOM 2883 O O . GLY A 1 385 ? -8.144 -13.384 45.750 1.00 92.19 385 GLY A O 1
ATOM 2884 N N . GLU A 1 386 ? -6.386 -12.612 46.914 1.00 92.00 386 GLU A N 1
ATOM 2885 C CA . GLU A 1 386 ? -7.118 -11.493 47.534 1.00 92.00 386 GLU A CA 1
ATOM 2886 C C . GLU A 1 386 ? -7.197 -10.236 46.656 1.00 92.00 386 GLU A C 1
ATOM 2888 O O . GLU A 1 386 ? -8.153 -9.474 46.755 1.00 92.00 386 GLU A O 1
ATOM 2893 N N . THR A 1 387 ? -6.204 -10.005 45.792 1.00 93.94 387 THR A N 1
ATOM 2894 C CA . THR A 1 387 ? -6.040 -8.726 45.074 1.00 93.94 387 THR A CA 1
ATOM 2895 C C . THR A 1 387 ? -6.028 -8.858 43.556 1.00 93.94 387 THR A C 1
ATOM 2897 O O . THR A 1 387 ? -5.938 -7.844 42.864 1.00 93.94 387 THR A O 1
ATOM 2900 N N . THR A 1 388 ? -6.099 -10.080 43.019 1.00 97.00 388 THR A N 1
ATOM 2901 C CA . THR A 1 388 ? -6.014 -10.322 41.573 1.00 97.00 388 THR A CA 1
ATOM 2902 C C . THR A 1 388 ? -7.341 -10.839 41.027 1.00 97.00 388 THR A C 1
ATOM 2904 O O . THR A 1 388 ? -7.996 -11.684 41.636 1.00 97.00 388 THR A O 1
ATOM 2907 N N . THR A 1 389 ? -7.757 -10.342 39.864 1.00 96.25 389 THR A N 1
ATOM 2908 C CA . THR A 1 389 ? -8.968 -10.801 39.165 1.00 96.25 389 THR A CA 1
ATOM 2909 C C . THR A 1 389 ? -8.633 -11.127 37.718 1.00 96.25 389 THR A C 1
ATOM 2911 O O . THR A 1 389 ? -8.112 -10.274 37.004 1.00 96.25 389 THR A O 1
ATOM 2914 N N . LEU A 1 390 ? -8.951 -12.343 37.279 1.00 96.50 390 LEU A N 1
ATOM 2915 C CA . LEU A 1 390 ? -8.884 -12.767 35.884 1.00 96.50 390 LEU A CA 1
ATOM 2916 C C . LEU A 1 390 ? -10.269 -12.622 35.248 1.00 96.50 390 LEU A C 1
ATOM 2918 O O . LEU A 1 390 ? -11.232 -13.243 35.695 1.00 96.50 390 LEU A O 1
ATOM 2922 N N . ALA A 1 391 ? -10.350 -11.834 34.184 1.00 97.06 391 ALA A N 1
ATOM 2923 C CA . ALA A 1 391 ? -11.547 -11.631 33.383 1.00 97.06 391 ALA A CA 1
ATOM 2924 C C . ALA A 1 391 ? -11.313 -12.164 31.958 1.00 97.06 391 ALA A C 1
ATOM 2926 O O . ALA A 1 391 ? -10.831 -11.417 31.099 1.00 97.06 391 ALA A O 1
ATOM 2927 N N . PRO A 1 392 ? -11.574 -13.460 31.700 1.00 97.50 392 PRO A N 1
ATOM 2928 C CA . PRO A 1 392 ? -11.509 -14.018 30.357 1.00 97.50 392 PRO A CA 1
ATOM 2929 C C . PRO A 1 392 ? -12.739 -13.598 29.550 1.00 97.50 392 PRO A C 1
ATOM 2931 O O . PRO A 1 392 ? -13.828 -13.423 30.106 1.00 97.50 392 PRO A O 1
ATOM 2934 N N . TYR A 1 393 ? -12.585 -13.481 28.239 1.00 98.12 393 TYR A N 1
ATOM 2935 C CA . TYR A 1 393 ? -13.675 -13.159 27.332 1.00 98.12 393 TYR A CA 1
ATOM 2936 C C . TYR A 1 393 ? -13.476 -13.778 25.954 1.00 98.12 393 TYR A C 1
ATOM 2938 O O . TYR A 1 393 ? -12.356 -14.018 25.508 1.00 98.12 393 TYR A O 1
ATOM 2946 N N . ALA A 1 394 ? -14.590 -14.032 25.282 1.00 98.44 394 ALA A N 1
ATOM 2947 C CA . ALA A 1 394 ? -14.616 -14.469 23.900 1.00 98.44 394 ALA A CA 1
ATOM 2948 C C . ALA A 1 394 ? -15.863 -13.930 23.194 1.00 98.44 394 ALA A C 1
ATOM 2950 O O . ALA A 1 394 ? -16.911 -13.745 23.821 1.00 98.44 394 ALA A O 1
ATOM 2951 N N . ARG A 1 395 ? -15.763 -13.712 21.887 1.00 97.94 395 ARG A N 1
ATOM 2952 C CA . ARG A 1 395 ? -16.871 -13.323 21.008 1.00 97.94 395 ARG A CA 1
ATOM 2953 C C . ARG A 1 395 ? -16.691 -14.023 19.673 1.00 97.94 395 ARG A C 1
ATOM 2955 O O . ARG A 1 395 ? -15.568 -14.143 19.202 1.00 97.94 395 ARG A O 1
ATOM 2962 N N . ALA A 1 396 ? -17.776 -14.485 19.078 1.00 98.31 396 ALA A N 1
ATOM 2963 C CA . ALA A 1 396 ? -17.784 -14.930 17.693 1.00 98.31 396 ALA A CA 1
ATOM 2964 C C . ALA A 1 396 ? -19.066 -14.440 17.030 1.00 98.31 396 ALA A C 1
ATOM 2966 O O . ALA A 1 396 ? -20.126 -14.470 17.661 1.00 98.31 396 ALA A O 1
ATOM 2967 N N . GLY A 1 397 ? -18.978 -13.995 15.784 1.00 97.56 397 GLY A N 1
ATOM 2968 C CA . GLY A 1 397 ? -20.114 -13.439 15.067 1.00 97.56 397 GLY A CA 1
ATOM 2969 C C . GLY A 1 397 ? -19.966 -13.530 13.560 1.00 97.56 397 GLY A C 1
ATOM 2970 O O . GLY A 1 397 ? -18.862 -13.659 13.029 1.00 97.56 397 GLY A O 1
ATOM 2971 N N . TRP A 1 398 ? -21.114 -13.484 12.898 1.00 97.88 398 TRP A N 1
ATOM 2972 C CA . TRP A 1 398 ? -21.225 -13.233 11.470 1.00 97.88 398 TRP A CA 1
ATOM 2973 C C . TRP A 1 398 ? -21.331 -11.727 11.252 1.00 97.88 398 TRP A C 1
ATOM 2975 O O . TRP A 1 398 ? -22.062 -11.047 11.981 1.00 97.88 398 TRP A O 1
ATOM 2985 N N . VAL A 1 399 ? -20.580 -11.234 10.277 1.00 97.06 399 VAL A N 1
ATOM 2986 C CA . VAL A 1 399 ? -20.531 -9.837 9.869 1.00 97.06 399 VAL A CA 1
ATOM 2987 C C . VAL A 1 399 ? -21.044 -9.734 8.442 1.00 97.06 399 VAL A C 1
ATOM 2989 O O . VAL A 1 399 ? -20.674 -10.558 7.608 1.00 97.06 399 VAL A O 1
ATOM 2992 N N . HIS A 1 400 ? -21.859 -8.712 8.194 1.00 96.75 400 HIS A N 1
ATOM 2993 C CA . HIS A 1 400 ? -22.340 -8.346 6.870 1.00 96.75 400 HIS A CA 1
ATOM 2994 C C . HIS A 1 400 ? -22.017 -6.881 6.566 1.00 96.75 400 HIS A C 1
ATOM 2996 O O . HIS A 1 400 ? -22.356 -6.004 7.366 1.00 96.75 400 HIS A O 1
ATOM 3002 N N . GLU A 1 401 ? -21.373 -6.615 5.438 1.00 95.19 401 GLU A N 1
ATOM 3003 C CA . GLU A 1 401 ? -21.073 -5.283 4.916 1.00 95.19 401 GLU A CA 1
ATOM 3004 C C . GLU A 1 401 ? -22.244 -4.796 4.043 1.00 95.19 401 GLU A C 1
ATOM 3006 O O . GLU A 1 401 ? -22.636 -5.439 3.078 1.00 95.19 401 GLU A O 1
ATOM 3011 N N . PHE A 1 402 ? -22.862 -3.677 4.431 1.00 96.12 402 PHE A N 1
ATOM 3012 C CA . PHE A 1 402 ? -24.025 -3.101 3.744 1.00 96.12 402 PHE A CA 1
ATOM 3013 C C . PHE A 1 402 ? -23.666 -1.963 2.778 1.00 96.12 402 PHE A C 1
ATOM 3015 O O . PHE A 1 402 ? -24.535 -1.514 2.025 1.00 96.12 402 PHE A O 1
ATOM 3022 N N . ALA A 1 403 ? -22.454 -1.412 2.871 1.00 93.44 403 ALA A N 1
ATOM 3023 C CA . ALA A 1 403 ? -21.965 -0.373 1.974 1.00 93.44 403 ALA A CA 1
ATOM 3024 C C . ALA A 1 403 ? -21.047 -0.977 0.903 1.00 93.44 403 ALA A C 1
ATOM 3026 O O . ALA A 1 403 ? -20.655 -2.130 0.991 1.00 93.44 403 ALA A O 1
ATOM 3027 N N . ASP A 1 404 ? -20.652 -0.167 -0.080 1.00 87.44 404 ASP A N 1
ATOM 3028 C CA . ASP A 1 404 ? -19.757 -0.611 -1.161 1.00 87.44 404 ASP A CA 1
ATOM 3029 C C . ASP A 1 404 ? -18.350 -1.016 -0.659 1.00 87.44 404 ASP A C 1
ATOM 3031 O O . ASP A 1 404 ? -17.553 -1.568 -1.411 1.00 87.44 404 ASP A O 1
ATOM 3035 N N . GLY A 1 405 ? -18.013 -0.717 0.603 1.00 86.94 405 GLY A N 1
ATOM 3036 C CA . GLY A 1 405 ? -16.719 -1.049 1.187 1.00 86.94 405 GLY A CA 1
ATOM 3037 C C . GLY A 1 405 ? -15.580 -0.238 0.570 1.00 86.94 405 GLY A C 1
ATOM 3038 O O . GLY A 1 405 ? -15.730 0.946 0.269 1.00 86.94 405 GLY A O 1
ATOM 3039 N N . ARG A 1 406 ? -14.398 -0.850 0.448 1.00 86.06 406 ARG A N 1
ATOM 3040 C CA . ARG A 1 406 ? -13.227 -0.227 -0.197 1.00 86.06 406 ARG A CA 1
ATOM 3041 C C . ARG A 1 406 ? -13.439 -0.124 -1.722 1.00 86.06 406 ARG A C 1
ATOM 3043 O O . ARG A 1 406 ? -14.168 -0.940 -2.274 1.00 86.06 406 ARG A O 1
ATOM 3050 N N . PRO A 1 407 ? -12.795 0.829 -2.423 1.00 86.94 407 PRO A N 1
ATOM 3051 C CA . PRO A 1 407 ? -12.958 0.974 -3.870 1.00 86.94 407 PRO A CA 1
ATOM 3052 C C . PRO A 1 407 ? -12.591 -0.300 -4.648 1.00 86.94 407 PRO A C 1
ATOM 3054 O O . PRO A 1 407 ? -11.540 -0.891 -4.410 1.00 86.94 407 PRO A O 1
ATOM 3057 N N . ASP A 1 408 ? -13.414 -0.660 -5.632 1.00 89.75 408 ASP A N 1
ATOM 3058 C CA . ASP A 1 408 ? -13.212 -1.782 -6.564 1.00 89.75 408 ASP A CA 1
ATOM 3059 C C . ASP A 1 408 ? -12.363 -1.399 -7.790 1.00 89.75 408 ASP A C 1
ATOM 3061 O O . ASP A 1 408 ? -11.931 -2.242 -8.577 1.00 89.75 408 ASP A O 1
ATOM 3065 N N . THR A 1 409 ? -12.111 -0.105 -7.984 1.00 93.88 409 THR A N 1
ATOM 3066 C CA . THR A 1 409 ? -11.307 0.419 -9.081 1.00 93.88 409 THR A CA 1
ATOM 3067 C C . THR A 1 409 ? -10.539 1.665 -8.663 1.00 93.88 409 THR A C 1
ATOM 3069 O O . THR A 1 409 ? -10.982 2.462 -7.836 1.00 93.88 409 THR A O 1
ATOM 3072 N N . ILE A 1 410 ? -9.388 1.883 -9.299 1.00 96.06 410 ILE A N 1
ATOM 3073 C CA . ILE A 1 410 ? -8.596 3.103 -9.137 1.00 96.06 410 ILE A CA 1
ATOM 3074 C C . ILE A 1 410 ? -8.077 3.599 -10.482 1.00 96.06 410 ILE A C 1
ATOM 3076 O O . ILE A 1 410 ? -7.693 2.815 -11.352 1.00 96.06 410 ILE A O 1
ATOM 3080 N N . ARG A 1 411 ? -8.068 4.923 -10.670 1.00 97.62 411 ARG A N 1
ATOM 3081 C CA . ARG A 1 411 ? -7.477 5.573 -11.843 1.00 97.62 411 ARG A CA 1
ATOM 3082 C C . ARG A 1 411 ? -6.155 6.224 -11.464 1.00 97.62 411 ARG A C 1
ATOM 3084 O O . ARG A 1 411 ? -6.146 7.216 -10.746 1.00 97.62 411 ARG A O 1
ATOM 3091 N N . LEU A 1 412 ? -5.063 5.686 -11.991 1.00 98.12 412 LEU A N 1
ATOM 3092 C CA . LEU A 1 412 ? -3.700 6.137 -11.722 1.00 98.12 412 LEU A CA 1
ATOM 3093 C C . LEU A 1 412 ? -3.163 6.896 -12.932 1.00 98.12 412 LEU A C 1
ATOM 3095 O O . LEU A 1 412 ? -3.462 6.537 -14.075 1.00 98.12 412 LEU A O 1
ATOM 3099 N N . THR A 1 413 ? -2.382 7.945 -12.690 1.00 98.38 413 THR A N 1
ATOM 3100 C CA . THR A 1 413 ? -1.725 8.719 -13.754 1.00 98.38 413 THR A CA 1
ATOM 3101 C C . THR A 1 413 ? -0.223 8.515 -13.666 1.00 98.38 413 THR A C 1
ATOM 3103 O O . THR A 1 413 ? 0.359 8.722 -12.611 1.00 98.38 413 THR A O 1
ATOM 3106 N N . ALA A 1 414 ? 0.392 8.073 -14.755 1.00 97.69 414 ALA A N 1
ATOM 3107 C CA . ALA A 1 414 ? 1.826 7.850 -14.857 1.00 97.69 414 ALA A CA 1
ATOM 3108 C C . ALA A 1 414 ? 2.588 9.169 -15.067 1.00 97.69 414 ALA A C 1
ATOM 3110 O O . ALA A 1 414 ? 2.007 10.171 -15.488 1.00 97.69 414 ALA A O 1
ATOM 3111 N N . GLY A 1 415 ? 3.901 9.163 -14.833 1.00 94.56 415 GLY A N 1
ATOM 3112 C CA . GLY A 1 415 ? 4.769 10.337 -14.986 1.00 94.56 415 GLY A CA 1
ATOM 3113 C C . GLY A 1 415 ? 4.816 10.916 -16.408 1.00 94.56 415 GLY A C 1
ATOM 3114 O O . GLY A 1 415 ? 5.177 12.075 -16.585 1.00 94.56 415 GLY A O 1
ATOM 3115 N N . ASP A 1 416 ? 4.403 10.151 -17.425 1.00 91.75 416 ASP A N 1
ATOM 3116 C CA . ASP A 1 416 ? 4.228 10.648 -18.799 1.00 91.75 416 ASP A CA 1
ATOM 3117 C C . ASP A 1 416 ? 2.847 11.280 -19.073 1.00 91.75 416 ASP A C 1
ATOM 3119 O O . ASP A 1 416 ? 2.543 11.652 -20.206 1.00 91.75 416 ASP A O 1
ATOM 3123 N N . GLY A 1 417 ? 1.999 11.389 -18.047 1.00 94.88 417 GLY A N 1
ATOM 3124 C CA . GLY A 1 417 ? 0.643 11.931 -18.116 1.00 94.88 417 GLY A CA 1
ATOM 3125 C C . GLY A 1 417 ? -0.420 10.938 -18.592 1.00 94.88 417 GLY A C 1
ATOM 3126 O O . GLY A 1 417 ? -1.604 11.280 -18.612 1.00 94.88 417 GLY A O 1
ATOM 3127 N N . SER A 1 418 ? -0.051 9.709 -18.967 1.00 94.88 418 SER A N 1
ATOM 3128 C CA . SER A 1 418 ? -1.028 8.692 -19.355 1.00 94.88 418 SER A CA 1
ATOM 3129 C C . SER A 1 418 ? -1.777 8.152 -18.135 1.00 94.88 418 SER A C 1
ATOM 3131 O O . SER A 1 418 ? -1.191 7.902 -17.085 1.00 94.88 418 SER A O 1
ATOM 3133 N N . SER A 1 419 ? -3.088 7.950 -18.265 1.00 95.88 419 SER A N 1
ATOM 3134 C CA . SER A 1 419 ? -3.929 7.461 -17.170 1.00 95.88 419 SER A CA 1
ATOM 3135 C C . SER A 1 419 ? -4.473 6.066 -17.456 1.00 95.88 419 SER A C 1
ATOM 3137 O O . SER A 1 419 ? -4.851 5.758 -18.588 1.00 95.88 419 SER A O 1
ATOM 3139 N N . ARG A 1 420 ? -4.511 5.213 -16.430 1.00 96.31 420 ARG A N 1
ATOM 3140 C CA . ARG A 1 420 ? -5.021 3.837 -16.498 1.00 96.31 420 ARG A CA 1
ATOM 3141 C C . ARG A 1 420 ? -5.985 3.588 -15.353 1.00 96.31 420 ARG A C 1
ATOM 3143 O O . ARG A 1 420 ? -5.712 3.966 -14.219 1.00 96.31 420 ARG A O 1
ATOM 3150 N N . GLN A 1 421 ? -7.104 2.943 -15.665 1.00 96.94 421 GLN A N 1
ATOM 3151 C CA . GLN A 1 421 ? -7.994 2.388 -14.654 1.00 96.94 421 GLN A CA 1
ATOM 3152 C C . GLN A 1 421 ? -7.586 0.941 -14.393 1.00 96.94 421 GLN A C 1
ATOM 3154 O O . GLN A 1 421 ? -7.404 0.171 -15.336 1.00 96.94 421 GLN A O 1
ATOM 3159 N N . VAL A 1 422 ? -7.435 0.598 -13.122 1.00 96.25 422 VAL A N 1
ATOM 3160 C CA . VAL A 1 422 ? -7.119 -0.746 -12.651 1.00 96.25 422 VAL A CA 1
ATOM 3161 C C . VAL A 1 422 ? -8.280 -1.230 -11.794 1.00 96.25 422 VAL A C 1
ATOM 3163 O O . VAL A 1 422 ? -8.830 -0.453 -11.013 1.00 96.25 422 VAL A O 1
ATOM 3166 N N . VAL A 1 423 ? -8.661 -2.491 -11.982 1.00 92.69 423 VAL A N 1
ATOM 3167 C CA . VAL A 1 423 ? -9.646 -3.178 -11.143 1.00 92.69 423 VAL A CA 1
ATOM 3168 C C . VAL A 1 423 ? -8.917 -3.738 -9.926 1.00 92.69 423 VAL A C 1
ATOM 3170 O O . VAL A 1 423 ? -7.879 -4.383 -10.073 1.00 92.69 423 VAL A O 1
ATOM 3173 N N . LEU A 1 424 ? -9.438 -3.429 -8.748 1.00 86.25 424 LEU A N 1
ATOM 3174 C CA . LEU A 1 424 ? -8.985 -3.910 -7.450 1.00 86.25 424 LEU A CA 1
ATOM 3175 C C . LEU A 1 424 ? -9.796 -5.150 -7.053 1.00 86.25 424 LEU A C 1
ATOM 3177 O O . LEU A 1 424 ? -10.817 -5.457 -7.664 1.00 86.25 424 LEU A O 1
ATOM 3181 N N . ALA A 1 425 ? -9.328 -5.872 -6.037 1.00 79.69 425 ALA A N 1
ATOM 3182 C CA . ALA A 1 425 ? -10.132 -6.925 -5.430 1.00 79.69 425 ALA A CA 1
ATOM 3183 C C . ALA A 1 425 ? -11.372 -6.305 -4.767 1.00 79.69 425 ALA A C 1
ATOM 3185 O O . ALA A 1 425 ? -11.251 -5.330 -4.018 1.00 79.69 425 ALA A O 1
ATOM 3186 N N . GLU A 1 426 ? -12.548 -6.870 -5.044 1.00 77.44 426 GLU A N 1
ATOM 3187 C CA . GLU A 1 426 ? -13.798 -6.465 -4.395 1.00 77.44 426 GLU A CA 1
ATOM 3188 C C . GLU A 1 426 ? -13.705 -6.698 -2.875 1.00 77.44 426 GLU A C 1
ATOM 3190 O O . GLU A 1 426 ? -12.872 -7.471 -2.392 1.00 77.44 426 GLU A O 1
ATOM 3195 N N . ALA A 1 427 ? -14.485 -5.944 -2.100 1.00 76.19 427 ALA A N 1
ATOM 3196 C CA . AL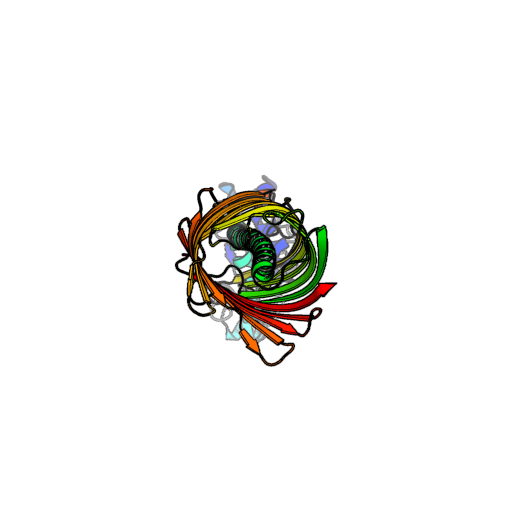A A 1 427 ? -14.671 -6.243 -0.685 1.00 76.19 427 ALA A CA 1
ATOM 3197 C C . ALA A 1 427 ? -15.710 -7.357 -0.540 1.00 76.19 427 ALA A C 1
ATOM 3199 O O . ALA A 1 427 ? -16.661 -7.416 -1.314 1.00 76.19 427 ALA A O 1
ATOM 3200 N N . ASP A 1 428 ? -15.545 -8.201 0.472 1.00 82.31 428 ASP A N 1
ATOM 3201 C CA . ASP A 1 428 ? -16.537 -9.225 0.762 1.00 82.31 428 ASP A CA 1
ATOM 3202 C C . ASP A 1 428 ? -17.697 -8.651 1.554 1.00 82.31 428 ASP A C 1
ATOM 3204 O O . ASP A 1 428 ? -17.506 -7.949 2.554 1.00 82.31 428 ASP A O 1
ATOM 3208 N N . ASP A 1 429 ? -18.891 -9.089 1.180 1.00 91.06 429 ASP A N 1
ATOM 3209 C CA . ASP A 1 429 ? -20.106 -8.715 1.885 1.00 91.06 429 ASP A CA 1
ATOM 3210 C C . ASP A 1 429 ? -20.300 -9.517 3.176 1.00 91.06 429 ASP A C 1
ATOM 3212 O O . ASP A 1 429 ? -20.951 -9.038 4.095 1.00 91.06 429 ASP A O 1
ATOM 3216 N N . ASP A 1 430 ? -19.751 -10.732 3.282 1.00 94.06 430 ASP A N 1
ATOM 3217 C CA . ASP A 1 430 ? -20.042 -11.659 4.377 1.00 94.06 430 ASP A CA 1
ATOM 3218 C C . ASP A 1 430 ? -18.787 -12.356 4.896 1.00 94.06 430 ASP A C 1
ATOM 3220 O O . ASP A 1 430 ? -18.087 -13.037 4.155 1.00 94.06 430 ASP A O 1
ATOM 3224 N N . PHE A 1 431 ? -18.539 -12.271 6.204 1.00 94.00 431 PHE A N 1
ATOM 3225 C CA . PHE A 1 431 ? -17.425 -12.982 6.834 1.00 94.00 431 PHE A CA 1
ATOM 3226 C C . PHE A 1 431 ? -17.675 -13.267 8.319 1.00 94.00 431 PHE A C 1
ATOM 3228 O O . PHE A 1 431 ? -18.605 -12.763 8.951 1.00 94.00 431 PHE A O 1
ATOM 3235 N N . GLY A 1 432 ? -16.832 -14.111 8.909 1.00 96.06 432 GLY A N 1
ATOM 3236 C CA . GLY A 1 432 ? -16.830 -14.394 10.339 1.00 96.06 432 GLY A CA 1
ATOM 3237 C C . GLY A 1 432 ? -15.763 -13.602 11.088 1.00 96.06 432 GLY A C 1
ATOM 3238 O O . GLY A 1 432 ? -14.649 -13.413 10.595 1.00 96.06 432 GLY A O 1
ATOM 3239 N N . ARG A 1 433 ? -16.078 -13.181 12.317 1.00 95.88 433 ARG A N 1
ATOM 3240 C CA . ARG A 1 433 ? -15.122 -12.581 13.258 1.00 95.88 433 ARG A CA 1
ATOM 3241 C C . ARG A 1 433 ? -15.141 -13.337 14.578 1.00 95.88 433 ARG A C 1
ATOM 3243 O O . ARG A 1 433 ? -16.210 -13.666 15.091 1.00 95.88 433 ARG A O 1
ATOM 3250 N N . ALA A 1 434 ? -13.969 -13.602 15.142 1.00 97.31 434 ALA A N 1
ATOM 3251 C CA . ALA A 1 434 ? -13.842 -14.153 16.481 1.00 97.31 434 ALA A CA 1
ATOM 3252 C C . ALA A 1 434 ? -12.735 -13.463 17.277 1.00 97.31 434 ALA A C 1
ATOM 3254 O O . ALA A 1 434 ? -11.669 -13.154 16.753 1.00 97.31 434 ALA A O 1
ATOM 3255 N N . THR A 1 435 ? -12.988 -13.282 18.566 1.00 97.81 435 THR A N 1
ATOM 3256 C CA . THR A 1 435 ? -12.062 -12.702 19.535 1.00 97.81 435 THR A CA 1
ATOM 3257 C C . THR A 1 435 ? -11.966 -13.637 20.731 1.00 97.81 435 THR A C 1
ATOM 3259 O O . THR A 1 435 ? -12.983 -14.136 21.221 1.00 97.81 435 THR A O 1
ATOM 3262 N N . LEU A 1 436 ? -10.755 -13.860 21.228 1.00 98.44 436 LEU A N 1
ATOM 3263 C CA . LEU A 1 436 ? -10.479 -14.574 22.470 1.00 98.44 436 LEU A CA 1
ATOM 3264 C C . LEU A 1 436 ? -9.421 -13.802 23.246 1.00 98.44 436 LEU A C 1
ATOM 3266 O O . LEU A 1 436 ? -8.329 -13.565 22.740 1.00 98.44 436 LEU A O 1
ATOM 3270 N N . GLY A 1 437 ? -9.705 -13.463 24.496 1.00 98.19 437 GLY A N 1
ATOM 3271 C CA . GLY A 1 437 ? -8.754 -12.731 25.310 1.00 98.19 437 GLY A CA 1
ATOM 3272 C C . GLY A 1 437 ? -8.971 -12.902 26.799 1.00 98.19 437 GLY A C 1
ATOM 3273 O O . GLY A 1 437 ? -9.911 -13.544 27.275 1.00 98.19 437 GLY A O 1
ATOM 3274 N N . ALA A 1 438 ? -8.057 -12.320 27.560 1.00 98.12 438 ALA A N 1
ATOM 3275 C CA . ALA A 1 438 ? -8.184 -12.216 28.998 1.00 98.12 438 ALA A CA 1
ATOM 3276 C C . ALA A 1 438 ? -7.546 -10.929 29.499 1.00 98.12 438 ALA A C 1
ATOM 3278 O O . ALA A 1 438 ? -6.498 -10.505 29.010 1.00 98.12 438 ALA A O 1
ATOM 3279 N N . ARG A 1 439 ? -8.171 -10.331 30.514 1.00 98.31 439 ARG A N 1
ATOM 3280 C CA . ARG A 1 439 ? -7.616 -9.212 31.274 1.00 98.31 439 ARG A CA 1
ATOM 3281 C C . ARG A 1 439 ? -7.355 -9.648 32.705 1.00 98.31 439 ARG A C 1
ATOM 3283 O O . ARG A 1 439 ? -8.218 -10.250 33.338 1.00 98.31 439 ARG A O 1
ATOM 3290 N N . ILE A 1 440 ? -6.174 -9.341 33.217 1.00 98.19 440 ILE A N 1
ATOM 3291 C CA . ILE A 1 440 ? -5.799 -9.576 34.607 1.00 98.19 440 ILE A CA 1
ATOM 3292 C C . ILE A 1 440 ? -5.696 -8.220 35.286 1.00 98.19 440 ILE A C 1
ATOM 3294 O O . ILE A 1 440 ? -4.948 -7.354 34.837 1.00 98.19 440 ILE A O 1
ATOM 3298 N N . PHE A 1 441 ? -6.443 -8.043 36.367 1.00 97.56 441 PHE A N 1
ATOM 3299 C CA . PHE A 1 441 ? -6.374 -6.862 37.213 1.00 97.56 441 PHE A CA 1
ATOM 3300 C C . PHE A 1 441 ? -5.567 -7.171 38.474 1.00 97.56 441 PHE A C 1
ATOM 3302 O O . PHE A 1 441 ? -5.867 -8.151 39.153 1.00 97.56 441 PHE A O 1
ATOM 3309 N N . PHE A 1 442 ? -4.600 -6.320 38.810 1.00 96.69 442 PHE A N 1
ATOM 3310 C CA . PHE A 1 442 ? -3.765 -6.394 40.009 1.00 96.69 442 PHE A CA 1
ATOM 3311 C C . PHE A 1 442 ? -4.053 -5.197 40.927 1.00 96.69 442 PHE A C 1
ATOM 3313 O O . PHE A 1 442 ? -3.755 -4.050 40.581 1.00 96.69 442 PHE A O 1
ATOM 3320 N N . GLY A 1 443 ? -4.631 -5.447 42.105 1.00 91.88 443 GLY A N 1
ATOM 3321 C CA . GLY A 1 443 ? -5.126 -4.372 42.975 1.00 91.88 443 GLY A CA 1
ATOM 3322 C C . GLY A 1 443 ? -6.164 -3.531 42.238 1.00 91.88 443 GLY A C 1
ATOM 3323 O O . GLY A 1 443 ? -6.807 -4.061 41.346 1.00 91.88 443 GLY A O 1
ATOM 3324 N N . GLU A 1 444 ? -6.330 -2.247 42.550 1.00 89.69 444 GLU A N 1
ATOM 3325 C CA . GLU A 1 444 ? -7.287 -1.354 41.858 1.00 89.69 444 GLU A CA 1
ATOM 3326 C C . GLU A 1 444 ? -6.687 -0.635 40.636 1.00 89.69 444 GLU A C 1
ATOM 3328 O O . GLU A 1 444 ? -7.424 -0.205 39.751 1.00 89.69 444 GLU A O 1
ATOM 3333 N N . THR A 1 445 ? -5.356 -0.575 40.559 1.00 94.94 445 THR A N 1
ATOM 3334 C CA . THR A 1 445 ? -4.616 0.361 39.698 1.00 94.94 445 THR A CA 1
ATOM 3335 C C . THR A 1 445 ? -4.062 -0.269 38.425 1.00 94.94 445 THR A C 1
ATOM 3337 O O . THR A 1 445 ? -4.023 0.391 37.399 1.00 94.94 445 THR A O 1
ATOM 3340 N N . VAL A 1 446 ? -3.586 -1.515 38.450 1.00 97.88 446 VAL A N 1
ATOM 3341 C CA . VAL A 1 446 ? -2.824 -2.074 37.318 1.00 97.88 446 VAL A CA 1
ATOM 3342 C C . VAL A 1 446 ? -3.632 -3.167 36.635 1.00 97.88 446 VAL A C 1
ATOM 3344 O O . VAL A 1 446 ? -4.212 -4.023 37.300 1.00 97.88 446 VAL A O 1
ATOM 3347 N N . SER A 1 447 ? -3.650 -3.190 35.304 1.00 97.94 447 SER A N 1
ATOM 3348 C CA . SER A 1 447 ? -4.164 -4.330 34.546 1.00 97.94 447 SER A CA 1
ATOM 3349 C C . SER A 1 447 ? -3.308 -4.650 33.327 1.00 97.94 447 SER A C 1
ATOM 3351 O O . SER A 1 447 ? -2.678 -3.771 32.748 1.00 97.94 447 SER A O 1
ATOM 3353 N N . THR A 1 448 ? -3.291 -5.913 32.922 1.00 98.38 448 THR A N 1
ATOM 3354 C CA . THR A 1 448 ? -2.693 -6.360 31.659 1.00 98.38 448 THR A CA 1
ATOM 3355 C C . THR A 1 448 ? -3.686 -7.220 30.900 1.00 98.38 448 THR A C 1
ATOM 3357 O O . THR A 1 448 ? -4.591 -7.801 31.502 1.00 98.38 448 THR A O 1
ATOM 3360 N N . TYR A 1 449 ? -3.545 -7.291 29.585 1.00 98.31 449 TYR A N 1
ATOM 3361 C CA . TYR A 1 449 ? -4.377 -8.139 28.750 1.00 98.31 449 TYR A CA 1
ATOM 3362 C C . TYR A 1 449 ? -3.589 -8.719 27.587 1.00 98.31 449 TYR A C 1
ATOM 3364 O O . TYR A 1 449 ? -2.597 -8.146 27.135 1.00 98.31 449 TYR A O 1
ATOM 3372 N N . ALA A 1 450 ? -4.089 -9.850 27.107 1.00 98.38 450 ALA A N 1
ATOM 3373 C CA . ALA A 1 450 ? -3.738 -10.427 25.826 1.00 98.38 450 ALA A CA 1
ATOM 3374 C C . ALA A 1 450 ? -5.028 -10.831 25.108 1.00 98.38 450 ALA A C 1
ATOM 3376 O O . ALA A 1 450 ? -5.990 -11.270 25.749 1.00 98.38 450 ALA A O 1
ATOM 3377 N N . GLU A 1 451 ? -5.042 -10.666 23.796 1.00 97.81 451 GLU A N 1
ATOM 3378 C CA . GLU A 1 451 ? -6.192 -10.904 22.938 1.00 97.81 451 GLU A CA 1
ATOM 3379 C C . GLU A 1 451 ? -5.719 -11.426 21.586 1.00 97.81 451 GLU A C 1
ATOM 3381 O O . GLU A 1 451 ? -4.675 -11.023 21.072 1.00 97.81 451 GLU A O 1
ATOM 3386 N N . VAL A 1 452 ? -6.491 -12.345 21.030 1.00 97.19 452 VAL A N 1
ATOM 3387 C CA . VAL A 1 452 ? -6.357 -12.813 19.661 1.00 97.19 452 VAL A CA 1
ATOM 3388 C C . VAL A 1 452 ? -7.654 -12.487 18.950 1.00 97.19 452 VAL A C 1
ATOM 3390 O O . VAL A 1 452 ? -8.731 -12.868 19.414 1.00 97.19 452 VAL A O 1
ATOM 3393 N N . GLU A 1 453 ? -7.538 -11.810 17.819 1.00 95.19 453 GLU A N 1
ATOM 3394 C CA . GLU A 1 453 ? -8.652 -11.502 16.933 1.00 95.19 453 GLU A CA 1
ATOM 3395 C C . GLU A 1 453 ? -8.444 -12.213 15.610 1.00 95.19 453 GLU A C 1
ATOM 3397 O O . GLU A 1 453 ? -7.328 -12.268 15.095 1.00 95.19 453 GLU A O 1
ATOM 3402 N N . THR A 1 454 ? -9.512 -12.754 15.041 1.00 93.06 454 THR A N 1
ATOM 3403 C CA . THR A 1 454 ? -9.455 -13.391 13.735 1.00 93.06 454 THR A CA 1
ATOM 3404 C C . THR A 1 454 ? -10.670 -13.069 12.885 1.00 93.06 454 THR A C 1
ATOM 3406 O O . THR A 1 454 ? -11.802 -13.032 13.370 1.00 93.06 454 THR A O 1
ATOM 3409 N N . ARG A 1 455 ? -10.406 -12.853 11.599 1.00 90.75 455 ARG A N 1
ATOM 3410 C CA . ARG A 1 455 ? -11.381 -12.829 10.512 1.00 90.75 455 ARG A CA 1
ATOM 3411 C C . ARG A 1 455 ? -11.243 -14.131 9.729 1.00 90.75 455 ARG A C 1
ATOM 3413 O O . ARG A 1 455 ? -10.114 -14.536 9.459 1.00 90.75 455 ARG A O 1
ATOM 3420 N N . PHE A 1 456 ? -12.350 -14.766 9.367 1.00 90.31 456 PHE A N 1
ATOM 3421 C CA . PHE A 1 456 ? -12.364 -16.031 8.626 1.00 90.31 456 PHE A CA 1
ATOM 3422 C C . PHE A 1 456 ? -13.536 -16.092 7.645 1.00 90.31 456 PHE A C 1
ATOM 3424 O O . PHE A 1 456 ? -14.535 -15.403 7.837 1.00 90.31 456 PHE A O 1
ATOM 3431 N N . GLY A 1 457 ? -13.423 -16.946 6.624 1.00 85.62 457 GLY A N 1
ATOM 3432 C CA . GLY A 1 457 ? -14.438 -17.052 5.571 1.00 85.62 457 GLY A CA 1
ATOM 3433 C C . GLY A 1 457 ? -14.541 -15.778 4.736 1.00 85.62 457 GLY A C 1
ATOM 3434 O O . GLY A 1 457 ? -15.651 -15.347 4.472 1.00 85.62 457 GLY A O 1
ATOM 3435 N N . HIS A 1 458 ? -13.389 -15.178 4.421 1.00 82.75 458 HIS A N 1
ATOM 3436 C CA . HIS A 1 458 ? -13.251 -13.982 3.595 1.00 82.75 458 HIS A CA 1
ATOM 3437 C C . HIS A 1 458 ? -12.335 -14.331 2.403 1.00 82.75 458 HIS A C 1
ATOM 3439 O O . HIS A 1 458 ? -11.327 -15.010 2.611 1.00 82.75 458 HIS A O 1
ATOM 3445 N N . ASP A 1 459 ? -12.656 -13.887 1.192 1.00 73.50 459 ASP A N 1
ATOM 3446 C CA . ASP A 1 459 ? -12.011 -14.169 -0.092 1.00 73.50 459 ASP A CA 1
ATOM 3447 C C . ASP A 1 459 ? -10.585 -13.596 -0.179 1.00 73.50 459 ASP A C 1
ATOM 3449 O O . ASP A 1 459 ? -9.711 -14.205 -0.794 1.00 73.50 459 ASP A O 1
ATOM 3453 N N . ASP A 1 460 ? -10.289 -12.505 0.538 1.00 68.75 460 ASP A N 1
ATOM 3454 C CA . ASP A 1 460 ? -8.918 -12.008 0.769 1.00 68.75 460 ASP A CA 1
ATOM 3455 C C . ASP A 1 460 ? -8.093 -12.885 1.733 1.00 68.75 460 ASP A C 1
ATOM 3457 O O . ASP A 1 460 ? -6.934 -12.590 2.044 1.00 68.75 460 ASP A O 1
ATOM 3461 N N . GLY A 1 461 ? -8.700 -13.935 2.277 1.00 73.50 461 GLY A N 1
ATOM 3462 C CA . GLY A 1 461 ? -8.119 -14.810 3.278 1.00 73.50 461 GLY A CA 1
ATOM 3463 C C . GLY A 1 461 ? -8.408 -14.397 4.722 1.00 73.50 461 GLY A C 1
ATOM 3464 O O . GLY A 1 461 ? -8.802 -13.270 5.072 1.00 73.50 461 GLY A O 1
ATOM 3465 N N . ALA A 1 462 ? -8.179 -15.368 5.594 1.00 80.94 462 ALA A N 1
ATOM 3466 C CA . ALA A 1 462 ? -8.204 -15.238 7.027 1.00 80.94 462 ALA A CA 1
ATOM 3467 C C . ALA A 1 462 ? -7.045 -14.366 7.518 1.00 80.94 462 ALA A C 1
ATOM 3469 O O . ALA A 1 462 ? -5.899 -14.463 7.074 1.00 80.94 462 ALA A O 1
ATOM 3470 N N . GLN A 1 463 ? -7.356 -13.532 8.502 1.00 85.31 463 GLN A N 1
ATOM 3471 C CA . GLN A 1 463 ? -6.386 -12.678 9.175 1.00 85.31 463 GLN A CA 1
ATOM 3472 C C . GLN A 1 463 ? -6.454 -12.953 10.669 1.00 85.31 463 GLN A C 1
ATOM 3474 O O . GLN A 1 463 ? -7.540 -13.142 11.225 1.00 85.31 463 GLN A O 1
ATOM 3479 N N . THR A 1 464 ? -5.301 -12.962 11.331 1.00 91.19 464 THR A N 1
ATOM 3480 C CA . THR A 1 464 ? -5.210 -13.124 12.782 1.00 91.19 464 THR A CA 1
ATOM 3481 C C . THR A 1 464 ? -4.296 -12.055 13.351 1.00 91.19 464 THR A C 1
ATOM 3483 O O . THR A 1 464 ? -3.171 -11.898 12.891 1.00 91.19 464 THR A O 1
ATOM 3486 N N . ALA A 1 465 ? -4.763 -11.333 14.360 1.00 92.88 465 ALA A N 1
ATOM 3487 C CA . ALA A 1 465 ? -3.966 -10.373 15.106 1.00 92.88 465 ALA A CA 1
ATOM 3488 C C . ALA A 1 465 ? -3.781 -10.856 16.544 1.00 92.88 465 ALA A C 1
ATOM 3490 O O . ALA A 1 465 ? -4.699 -11.415 17.144 1.00 92.88 465 ALA A O 1
ATOM 3491 N N . VAL A 1 466 ? -2.596 -10.616 17.096 1.00 96.00 466 VAL A N 1
ATOM 3492 C CA . VAL A 1 466 ? -2.302 -10.797 18.518 1.00 96.00 466 VAL A CA 1
ATOM 3493 C C . VAL A 1 466 ? -2.051 -9.428 19.121 1.00 96.00 466 VAL A C 1
ATOM 3495 O O . VAL A 1 466 ? -1.203 -8.676 18.638 1.00 96.00 466 VAL A O 1
ATOM 3498 N N . ILE A 1 467 ? -2.781 -9.119 20.185 1.00 97.38 467 ILE A N 1
ATOM 3499 C CA . ILE A 1 467 ? -2.718 -7.844 20.888 1.00 97.38 467 ILE A CA 1
ATOM 3500 C C . ILE A 1 467 ? -2.336 -8.114 22.338 1.00 97.38 467 ILE A C 1
ATOM 3502 O O . ILE A 1 467 ? -2.872 -9.019 22.979 1.00 97.38 467 ILE A O 1
ATOM 3506 N N . ALA A 1 468 ? -1.417 -7.321 22.874 1.00 98.25 468 ALA A N 1
ATOM 3507 C CA . ALA A 1 468 ? -1.059 -7.365 24.284 1.00 98.25 468 ALA A CA 1
ATOM 3508 C C . ALA A 1 468 ? -0.835 -5.956 24.823 1.00 98.25 468 ALA A C 1
ATOM 3510 O O . ALA A 1 468 ? -0.264 -5.105 24.139 1.00 98.25 468 ALA A O 1
ATOM 3511 N N . GLY A 1 469 ? -1.250 -5.715 26.065 1.00 98.06 469 GLY A N 1
ATOM 3512 C CA . GLY A 1 469 ? -1.146 -4.386 26.650 1.00 98.06 469 GLY A CA 1
ATOM 3513 C C . GLY A 1 469 ? -1.071 -4.344 28.169 1.00 98.06 469 GLY A C 1
ATOM 3514 O O . GLY A 1 469 ? -1.348 -5.314 28.883 1.00 98.06 469 GLY A O 1
ATOM 3515 N N . LEU A 1 470 ? -0.684 -3.168 28.653 1.00 98.50 470 LEU A N 1
ATOM 3516 C CA . LEU A 1 470 ? -0.609 -2.782 30.058 1.00 98.50 470 LEU A CA 1
ATOM 3517 C C . LEU A 1 470 ? -1.417 -1.499 30.249 1.00 98.50 470 LEU A C 1
ATOM 3519 O O . LEU A 1 470 ? -1.362 -0.597 29.418 1.00 98.50 470 LEU A O 1
ATOM 3523 N N . SER A 1 471 ? -2.151 -1.413 31.349 1.00 98.25 471 SER A N 1
ATOM 3524 C CA . SER A 1 471 ? -3.054 -0.313 31.666 1.00 98.25 471 SER A CA 1
ATOM 3525 C C . SER A 1 471 ? -2.916 0.078 33.137 1.00 98.25 471 SER A C 1
ATOM 3527 O O . SER A 1 471 ? -2.808 -0.784 34.015 1.00 98.25 471 SER A O 1
ATOM 3529 N N . LEU A 1 472 ? -2.899 1.385 33.386 1.00 98.25 472 LEU A N 1
ATOM 3530 C CA . LEU A 1 472 ? -2.889 2.014 34.702 1.00 98.25 472 LEU A CA 1
ATOM 3531 C C . LEU A 1 472 ? -4.168 2.827 34.877 1.00 98.25 472 LEU A C 1
ATOM 3533 O O . LEU A 1 472 ? -4.454 3.686 34.048 1.00 98.25 472 LEU A O 1
ATOM 3537 N N . ARG A 1 473 ? -4.889 2.571 35.964 1.00 96.75 473 ARG A N 1
ATOM 3538 C CA . ARG A 1 473 ? -6.136 3.224 36.344 1.00 96.75 473 ARG A CA 1
ATOM 3539 C C . ARG A 1 473 ? -5.912 4.183 37.508 1.00 96.75 473 ARG A C 1
ATOM 3541 O O . ARG A 1 473 ? -5.266 3.808 38.489 1.00 96.75 473 ARG A O 1
ATOM 3548 N N . PHE A 1 474 ? -6.492 5.372 37.409 1.00 94.00 474 PHE A N 1
ATOM 3549 C CA . PHE A 1 474 ? -6.465 6.440 38.408 1.00 94.00 474 PHE A CA 1
ATOM 3550 C C . PHE A 1 474 ? -7.868 6.798 38.884 1.00 94.00 474 PHE A C 1
ATOM 3552 O O . PHE A 1 474 ? -8.820 6.690 38.065 1.00 94.00 474 PHE A O 1
#

InterPro domains:
  IPR005546 Autotransporter beta-domain [PF03797] (222-452)
  IPR005546 Autotransporter beta-domain [PS51208] (190-474)
  IPR005546 Autotransporter beta-domain [SM00869] (194-463)
  IPR006315 Outer membrane autotransporter barrel domain [TIGR01414] (307-474)
  IPR036709 Autotransporter beta-domain superfamily [G3DSA:2.40.128.130] (168-474)
  IPR036709 Autotransporter beta-domain superfamily [SSF103515] (220-474)

Mean predicted aligned error: 6.29 Å

Organism: NCBI:txid171437

Secondary structure (DSSP, 8-state):
-EEE-SSSSSEEEEEE-GGGGT-GGGGHHHHHHHHHHHHHT--EE-----STTS-TTB---SGGGGGGGGT---EEEEEE-TTSTTSSS-S----TTSGGG---S-TTTSSHHHHHHHH-TTHHHHHHHHHHHHHHHHHHHHHTHHHHHHHHHHHHHHHHHHHHHHHHHHHHHHHHHHHHHHHTTSPPPTT-EEEEEEEEEEEEEPPSSS--S-SEEEEEEEEEEEEEE-SSSEEEEEEEEEEEEEEEEGGGEEEEEEEEEEEEEEEE-SSSSEEEEEEEEEEEEEEEEEEEEEEE-TTS-EEEEEEEEEEEEEEEEEEEEEEEE-EEETTEEEEEEEEEEEEE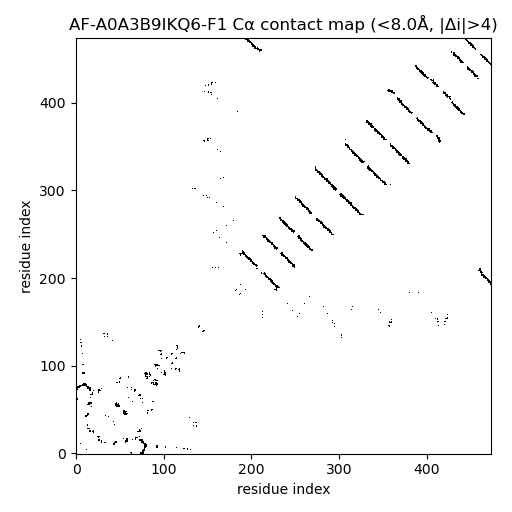EEE--EE-SSS-TT-EEEPPEEEEEEEEEEEEEEEE-EEETTTEEEEEEEEEEEEEE-S-BS-SEEEEEETTS-EEEEEPPPPPSEEEEEEEEEEEEETTTEEEEEEEEEEES-TT--EEEEEEEEEEE-

Foldseek 3Di:
DAEDALFQADFKEKAKAPLCVVPVVLCVLVVQLVVLCVVVVHRYHAQCQPDVVARTRHADDPPCNVCSVVSHRDMYIHQADCVDDNSHRQQGYPFVLQPPNDDDPDCVCPDDVSSCVRPNPVRVVVSVVSVCLSVVLSVCVVVVVLQVLLVVLVLLVVVLVQVVVVVVVVVVVVVVVVVLLVCLVPNDDAQDKKKKWKKKKKKWAAFDPFQASFRIKIKIKIKIKMWGHPDLFKIKMKMKMWMWMKTQGPQRKIKIKTKIKIKIKMWGDNPAQKIKIKMKMKMKMKMKIKRWDWDADPVGHTSDTDIWIKIKMKMKIKIKMKMWGWDDDPQKTKTKMKMKMKMKMKIQWIWTDDQDQSTKTFHIDIFMWIKIKIKMKMWGWDDDPDFKIKIWMKMKIKIFTPTQRGDQWTWMAGSVRDIDIDGDDGFDGIWMKMKTKMKMGGHPFKIKMWMKIWIQPTNNHIIIMIMIMIMTMD